Protein 7QH5 (pdb70)

Foldseek 3Di:
DAQCPVVPDPCLCVVVVLQLLQQLVLLCLLQLASVVSNVLSVVLSVVCNVPVVVDNGDPDDNLVSNLSSLVSSVVCCVPVVVVQADCCLLLANLNHDWAFLVSQQSNPCVGQWLLRQPSSQSSQLSNARSLLSQLQCCVVPVPDDLVSSCVSSVHDSVVSVVSNVVSVVSRVVSDDDDDPVNRGQSAADPLQVVLLVLCQVCQQVVPLVSVLVQADQQEKEHANNVSDIQTGSVSVSVVCNLCRDDPSHFAGKGWDWTDTSRFTWIFMWGAGPPGQWTFTAWIWTFDDDPSHTRYTYIYGPVPDPDDDGTDGD/DDALVLVVDDPCLCVVCVLQLLQLLVVLCLLQQASVVSVVLSVVLSVVCSVVVVPCPQDPHDNVVSNLSSLVSSVVCCVPVVVVQADCLLLLANLNHDWAFLVSCVSNDVQFLLSQPSSSSSLLSNARSLLSLLQCCCVPVVDDLVVSCVSSVHDSVVSVVSNVVSVVSCPPSPDDDDDCNRVFSADDPLQVVLLVLCQVCQQVLPLVSVLVQADQQAKEHANSVSDIQGGSVSVSVVCNLCSDDPSHFAGKGWDWTITSNFTWIWMWGAGPPGQWTFTAWIWTFDHDPNHTRYTYIYGVVVDPDDDGIGGD

Sequence (625 aa):
AETIRTGGEEVFAALAERYRHELRVHLYRMLGSFTDAEDLVQETLLKAWRRRETFEGRAGFRAWLYRIATNTALDFLGGPARNREVASALAEVSWLQPYPDRLLDLAAPAAIARETVELAFLAVIQHLPPRQRAVLILRDIAGWSAQETADALDMTVASVKSALQRARTTLRGRLPERRSEWGAATEPSAAERSSLLRRYMAASRDADLSALALLLREDARQAMPPHRLVFDGRDAILDLWRPVLEGDTAWGEWRSVPYAVNRQPAAVSYVRRAGETLFTAVNVDVLTVVDGLIAEITTFDPGLLPGIAPTLAESAETIRTGGEEVFAALAERYRRHELRVHLYRMLGSFTDAEDLVQETLLKAWRRRETFEGRAGFRAWLYRIATNTALDFLGGPARNREVASALAEVSWLQPYPDRLLDLAAAIARETVELAFLAVIQHLPPRQRAVLILRDIAGWSAQETADALDMTVASVKSALQRARTTLRGRLPERRSEWGAATEPSAAERSLLRRYMAASRDADLSALALLLREDARQAMPPHRLVFDGRDAILDLWRPVLEGDTAWGEWRSVPYAVNRQPAAVSYVRRAGETLFTAVNVDVLTVVDGLIAEITTFDPGLLPGIAPTLAE

Organism: Streptomyces tsukubensis (strain DSM 42081 / NBRC 108919 / NRRL 18488 / 9993) (NCBI:txid1114943)

InterPro domains:
  IPR000838 RNA polymerase sigma factor 70, ECF, conserved site [PS01063] (75-106)
  IPR007627 RNA polymerase sigma-70 region 2 [PF04542] (53-115)
  IPR013249 RNA polymerase sigma factor 70, region 4 type 2 [PF08281] (176-227)
  IPR013324 RNA polymerase sigma factor, region 3/4-like [SSF88659] (172-231)
  IPR013325 RNA polymerase sigma factor, region 2 [SSF88946] (41-129)
  IPR014284 RNA polymerase sigma-70-like domain [TIGR02937] (50-230)
  IPR014305 RNA polymerase sigma-G type, actinobacteria [TIGR02960] (49-361)
  IPR032710 NTF2-like domain superfamily [SSF54427] (245-355)
  IPR036388 Winged helix-like DNA-binding domain superfamily [G3DSA:1.10.10.10] (160-234)
  IPR037401 SnoaL-like domain [PF12680] (252-352)
  IPR039425 RNA polymerase sigma-70-like [PTHR43133] (42-235)

Nearest PDB structures (foldseek):
  7qh5-assembly1_A  TM=1.003E+00  e=3.053E-53  Streptomyces tsukubensis NRRL18488
  7qh5-assembly2_B  TM=9.940E-01  e=1.254E-48  Streptomyces tsukubensis NRRL18488
  4k1v-assembly1_A-2  TM=7.112E-01  e=7.880E-04  Pseudomonas putida
  3mso-assembly1_B  TM=7.093E-01  e=8.702E-04  Pseudomonas aeruginosa
  3lza-assembly2_C  TM=7.475E-01  e=7.000E-03  Shewanella denitrificans OS217

Secondary structure (DSSP, 8-state):
--SHHHHS-STTHHHHTTTHHHHHHHHHHHHS-HHHHHHHHHHHHHHHHHS-TT--SSS-HHHHHHHHHHHHHHHHHHTTTTT------GGG-TT----BHHHHGGG---PPPGGGT-HHHHHHHTTS-HHHHHHHHHHHTS---HHHHHHHTT--HHHHHHHHHHHHHHHBTTBPPPPHHHHH-SS--HHHHHHHHHHHHHHHTT-HHHHHHHEEEEEEEEEGGGTEEEESHHHHHHHHHHHHSGGG--EEEEEEE--BTTB-EEEEEEEETT-SSEEEEEEEEEEEETTEEEEEEEE-STTSSS--SEE--/---STTTT-SS-HHHHHHHHHHHHHHHHHHHHS-HHHHHHHHHHHHHHHHHTGGG---SS-HHHHHHHHHHHHHHHHHHTTTTT-----HHHH-TT----BHHHHGGG----GGGT-HHHHHHHTTS-HHHHHHHHHHHTS---HHHHHHHHT--HHHHHHHHHHHHHHHHHHBPP--HHHHH-SS--HHHHHHHHHHHHHHHTT-HHHHHHHEEEEEEEEEGGGTEEEESHHHHHHHHHHHHSSTT---EEEEEE--BTTB-EEEEEEE-TT-SSEEEEEEEEEEEETTEEEEEEEE-GGGSSS--SEE--

Radius of gyration: 28.48 Å; Cα contacts (8 Å, |Δi|>4): 1087; chains: 2; bounding box: 76×67×78 Å

Solvent-accessible surface area: 28279 Å² total; per-residue (Å²): 71,147,103,115,10,64,69,33,101,136,73,4,64,65,28,0,85,162,16,52,26,17,0,18,2,2,0,0,21,0,2,0,3,18,59,26,0,50,91,12,0,80,76,0,28,94,36,0,106,169,111,18,156,85,26,139,40,204,58,27,7,115,16,16,0,18,68,7,0,0,52,4,0,21,95,40,6,44,24,111,3,168,121,54,81,14,131,68,13,10,8,70,0,46,44,2,21,7,0,15,10,162,27,0,81,105,2,44,118,130,52,12,18,4,100,27,0,4,1,11,16,0,0,10,0,0,29,2,55,31,107,26,0,0,0,4,0,0,65,66,46,38,63,28,49,18,104,70,0,4,83,6,1,136,42,87,58,70,46,0,127,42,5,9,102,119,0,76,81,38,27,150,85,144,30,73,173,52,106,85,128,22,2,55,21,42,68,5,50,28,18,10,94,14,0,9,119,42,4,23,28,2,9,108,48,42,32,18,56,11,0,25,53,8,2,83,134,86,0,73,4,2,24,0,35,95,143,90,70,49,104,16,76,106,31,0,18,86,58,28,92,64,28,17,77,63,160,90,36,99,34,84,16,69,29,62,83,41,29,0,0,2,2,2,0,2,4,8,6,1,46,101,108,88,83,114,78,0,60,22,28,47,0,5,1,0,5,7,23,61,7,47,0,9,13,0,2,6,1,45,10,70,111,21,58,80,25,60,95,60,40,65,144,50,16,110,95,101,4,77,67,20,121,146,81,9,64,66,53,0,84,165,19,60,34,36,0,19,1,4,0,0,20,0,1,0,2,17,63,22,0,46,84,9,0,107,83,0,32,87,56,0,61,140,123,56,136,51,15,149,24,91,26,10,2,60,6,8,0,17,53,21,0,0,55,3,0,16,99,36,7,50,16,111,2,167,117,52,82,13,133,67,20,8,8,78,0,41,44,1,24,5,0,23,11,171,29,0,79,98,8,83,100,17,18,3,83,12,0,5,0,16,17,0,0,2,0,0,40,4,65,24,96,20,0,0,0,5,1,0,13,42,20,16,0,12,6,14,102,19,0,2,89,5,0,123,44,85,44,72,48,0,122,46,4,7,123,125,0,89,74,31,24,155,81,149,30,77,182,54,143,74,89,34,10,32,9,60,102,11,44,66,73,12,105,33,0,8,135,109,8,26,37,0,9,141,96,49,55,12,74,36,0,20,138,13,1,87,124,82,0,76,3,5,24,0,38,100,136,91,67,44,105,15,75,108,29,0,21,88,55,27,100,64,25,11,76,65,158,92,44,92,38,94,13,41,30,61,79,45,37,0,0,2,3,1,0,2,4,11,5,0,43,102,105,90,75,117,73,0,61,22,28,47,0,4,0,1,4,11,46,148,41,69,0,7,25,1,2,5,1,43,11,71,119,25,66,79,31,62,99,55,46,69,149

Structure (mmCIF, N/CA/C/O backbone):
data_7QH5
#
_entry.id   7QH5
#
_cell.length_a   92.639
_cell.length_b   151.836
_cell.length_c   128.180
_cell.angle_alpha   90.000
_cell.angle_beta   90.000
_cell.angle_gamma   90.000
#
_symmetry.space_group_name_H-M   'C 2 2 21'
#
loop_
_entity.id
_entity.type
_entity.pdbx_description
1 polymer 'RNA polymerase sigma factor'
2 non-polymer GLYCEROL
3 water water
#
loop_
_atom_site.group_PDB
_atom_site.id
_atom_site.type_symbol
_atom_site.label_atom_id
_atom_site.label_alt_id
_atom_site.label_comp_id
_atom_site.label_asym_id
_atom_site.label_entity_id
_atom_site.label_seq_id
_atom_site.pdbx_PDB_ins_code
_atom_site.Cartn_x
_atom_site.Cartn_y
_atom_site.Cartn_z
_atom_site.occupancy
_atom_site.B_iso_or_equiv
_atom_site.auth_seq_id
_atom_site.auth_comp_id
_atom_site.auth_asym_id
_atom_site.auth_atom_id
_atom_site.pdbx_PDB_model_num
ATOM 1 N N . ALA A 1 39 ? 38.086 23.063 -14.075 1.00 86.33 39 ALA A N 1
ATOM 2 C CA . ALA A 1 39 ? 39.041 23.015 -15.177 1.00 85.07 39 ALA A CA 1
ATOM 3 C C . ALA A 1 39 ? 39.362 24.408 -15.700 1.00 89.03 39 ALA A C 1
ATOM 4 O O . ALA A 1 39 ? 38.463 25.215 -15.933 0.00 88.57 39 ALA A O 1
ATOM 6 N N . GLU A 1 40 ? 40.651 24.683 -15.899 1.00 92.03 40 GLU A N 1
ATOM 7 C CA . GLU A 1 40 ? 41.108 25.999 -16.329 0.00 92.30 40 GLU A CA 1
ATOM 8 C C . GLU A 1 40 ? 41.614 26.023 -17.764 1.00 91.27 40 GLU A C 1
ATOM 9 O O . GLU A 1 40 ? 41.201 26.880 -18.546 1.00 92.59 40 GLU A O 1
ATOM 15 N N . THR A 1 41 ? 42.507 25.111 -18.141 1.00 92.07 41 THR A N 1
ATOM 16 C CA . THR A 1 41 ? 42.979 25.064 -19.521 1.00 92.15 41 THR A CA 1
ATOM 17 C C . THR A 1 41 ? 43.060 23.653 -20.078 1.00 91.79 41 THR A C 1
ATOM 18 O O . THR A 1 41 ? 43.485 23.487 -21.226 1.00 87.71 41 THR A O 1
ATOM 22 N N . ILE A 1 42 ? 42.657 22.641 -19.310 1.00 94.00 42 ILE A N 1
ATOM 23 C CA . ILE A 1 42 ? 42.722 21.241 -19.721 1.00 91.88 42 ILE A CA 1
ATOM 24 C C . ILE A 1 42 ? 41.843 21.046 -20.955 1.00 95.89 42 ILE A C 1
ATOM 25 O O . ILE A 1 42 ? 41.984 20.065 -21.693 1.00 99.89 42 ILE A O 1
ATOM 30 N N . ARG A 1 43 ? 40.986 22.030 -21.235 1.00 94.91 43 ARG A N 1
ATOM 31 C CA . ARG A 1 43 ? 39.933 21.831 -22.225 1.00 94.76 43 ARG A CA 1
ATOM 32 C C . ARG A 1 43 ? 40.450 21.814 -23.660 1.00 96.30 43 ARG A C 1
ATOM 33 O O . ARG A 1 43 ? 39.860 21.142 -24.508 1.00 100.32 43 ARG A O 1
ATOM 41 N N . THR A 1 44 ? 41.534 22.514 -23.975 1.00 96.43 44 THR A N 1
ATOM 42 C CA . THR A 1 44 ? 41.998 22.353 -25.350 1.00 96.78 44 THR A CA 1
ATOM 43 C C . THR A 1 44 ? 43.057 21.263 -25.476 0.00 100.88 44 THR A C 1
ATOM 44 O O . THR A 1 44 ? 43.087 20.546 -26.483 0.00 102.74 44 THR A O 1
ATOM 48 N N . GLY A 1 45 ? 43.918 21.116 -24.465 0.00 100.80 45 GLY A N 1
ATOM 49 C CA . GLY A 1 45 ? 44.895 20.038 -24.487 0.00 102.41 45 GLY A CA 1
ATOM 50 C C . GLY A 1 45 ? 44.253 18.678 -24.283 0.00 103.66 45 GLY A C 1
ATOM 51 O O . GLY A 1 45 ? 44.441 17.761 -25.089 0.00 105.42 45 GLY A O 1
ATOM 52 N N . GLY A 1 46 ? 43.505 18.524 -23.191 0.00 102.55 46 GLY A N 1
ATOM 53 C CA . GLY A 1 46 ? 42.643 17.361 -23.039 0.00 103.67 46 GLY A CA 1
ATOM 54 C C . GLY A 1 46 ? 41.321 17.607 -23.747 0.00 102.99 46 GLY A C 1
ATOM 55 O O . GLY A 1 46 ? 40.810 18.724 -23.787 0.00 100.88 46 GLY A O 1
ATOM 56 N N . GLU A 1 47 ? 40.771 16.547 -24.336 1.00 102.43 47 GLU A N 1
ATOM 57 C CA . GLU A 1 47 ? 39.681 16.775 -25.275 1.00 103.87 47 GLU A CA 1
ATOM 58 C C . GLU A 1 47 ? 38.424 15.952 -25.005 1.00 101.13 47 GLU A C 1
ATOM 59 O O . GLU A 1 47 ? 37.355 16.533 -24.788 1.00 100.81 47 GLU A O 1
ATOM 65 N N . GLU A 1 48 ? 38.504 14.618 -25.018 1.00 101.03 48 GLU A N 1
ATOM 66 C CA . GLU A 1 48 ? 37.265 13.844 -24.911 1.00 100.00 48 GLU A CA 1
ATOM 67 C C . GLU A 1 48 ? 36.607 14.010 -23.544 1.00 98.91 48 GLU A C 1
ATOM 68 O O . GLU A 1 48 ? 35.387 13.845 -23.425 1.00 96.09 48 GLU A O 1
ATOM 74 N N . VAL A 1 49 ? 37.373 14.364 -22.511 0.00 99.08 49 VAL A N 1
ATOM 75 C CA . VAL A 1 49 ? 36.744 14.863 -21.292 0.00 96.10 49 VAL A CA 1
ATOM 76 C C . VAL A 1 49 ? 36.366 16.314 -21.557 0.00 91.78 49 VAL A C 1
ATOM 77 O O . VAL A 1 49 ? 37.038 17.248 -21.107 0.00 92.50 49 VAL A O 1
ATOM 81 N N . PHE A 1 50 ? 35.315 16.497 -22.351 1.00 86.66 50 PHE A N 1
ATOM 82 C CA . PHE A 1 50 ? 34.681 17.789 -22.558 1.00 84.31 50 PHE A CA 1
ATOM 83 C C . PHE A 1 50 ? 33.194 17.569 -22.353 1.00 82.00 50 PHE A C 1
ATOM 84 O O . PHE A 1 50 ? 32.594 18.137 -21.436 1.00 77.88 50 PHE A O 1
ATOM 92 N N . ALA A 1 51 ? 32.600 16.714 -23.191 1.00 82.03 51 ALA A N 1
ATOM 93 C CA . ALA A 1 51 ? 31.215 16.319 -22.988 0.00 78.35 51 ALA A CA 1
ATOM 94 C C . ALA A 1 51 ? 31.010 15.698 -21.615 1.00 74.48 51 ALA A C 1
ATOM 95 O O . ALA A 1 51 ? 29.885 15.692 -21.107 1.00 74.16 51 ALA A O 1
ATOM 97 N N . ALA A 1 52 ? 32.074 15.179 -21.004 1.00 74.77 52 ALA A N 1
ATOM 98 C CA . ALA A 1 52 ? 31.990 14.772 -19.608 1.00 73.91 52 ALA A CA 1
ATOM 99 C C . ALA A 1 52 ? 31.917 15.990 -18.691 1.00 72.05 52 ALA A C 1
ATOM 100 O O . ALA A 1 52 ? 31.106 16.032 -17.759 1.00 69.11 52 ALA A O 1
ATOM 102 N N . LEU A 1 53 ? 32.747 17.001 -18.956 1.00 76.04 53 LEU A N 1
ATOM 103 C CA . LEU A 1 53 ? 32.704 18.240 -18.184 1.00 70.58 53 LEU A CA 1
ATOM 104 C C . LEU A 1 53 ? 31.448 19.050 -18.490 1.00 69.39 53 LEU A C 1
ATOM 105 O O . LEU A 1 53 ? 30.869 19.668 -17.588 1.00 59.65 53 LEU A O 1
ATOM 110 N N . ALA A 1 54 ? 31.027 19.078 -19.763 1.00 69.86 54 ALA A N 1
ATOM 111 C CA . ALA A 1 54 ? 29.812 19.786 -20.157 1.00 63.57 54 ALA A CA 1
ATOM 112 C C . ALA A 1 54 ? 28.547 19.080 -19.688 1.00 60.90 54 ALA A C 1
ATOM 113 O O . ALA A 1 54 ? 27.498 19.723 -19.577 1.00 59.66 54 ALA A O 1
ATOM 115 N N . GLU A 1 55 ? 28.621 17.780 -19.414 1.00 63.20 55 GLU A N 1
ATOM 116 C CA . GLU A 1 55 ? 27.492 17.077 -18.819 1.00 61.64 55 GLU A CA 1
ATOM 117 C C . GLU A 1 55 ? 27.113 17.666 -17.463 1.00 62.84 55 GLU A C 1
ATOM 118 O O . GLU A 1 55 ? 25.954 17.562 -17.041 1.00 60.39 55 GLU A O 1
ATOM 124 N N . ARG A 1 56 ? 28.068 18.282 -16.760 1.00 59.86 56 ARG A N 1
ATOM 125 C CA . ARG A 1 56 ? 27.747 18.833 -15.449 1.00 57.55 56 ARG A CA 1
ATOM 126 C C . ARG A 1 56 ? 26.745 19.976 -15.570 1.00 57.70 56 ARG A C 1
ATOM 127 O O . ARG A 1 56 ? 25.844 20.108 -14.737 1.00 56.80 56 ARG A O 1
ATOM 135 N N . TYR A 1 57 ? 26.850 20.779 -16.625 1.00 53.34 57 TYR A N 1
ATOM 136 C CA . TYR A 1 57 ? 26.031 21.974 -16.765 1.00 53.75 57 TYR A CA 1
ATOM 137 C C . TYR A 1 57 ? 24.854 21.792 -17.712 1.00 46.16 57 TYR A C 1
ATOM 138 O O . TYR A 1 57 ? 24.044 22.715 -17.854 1.00 40.12 57 TYR A O 1
ATOM 147 N N . ARG A 1 58 ? 24.724 20.615 -18.328 1.00 46.99 58 ARG A N 1
ATOM 148 C CA . ARG A 1 58 ? 23.695 20.383 -19.333 1.00 43.47 58 ARG A CA 1
ATOM 149 C C . ARG A 1 58 ? 22.305 20.747 -18.816 1.00 37.75 58 ARG A C 1
ATOM 150 O O . ARG A 1 58 ? 21.546 21.458 -19.482 1.00 34.19 58 ARG A O 1
ATOM 158 N N . HIS A 1 59 ? 21.967 20.300 -17.607 1.00 40.49 59 HIS A N 1
ATOM 159 C CA . HIS A 1 59 ? 20.603 20.475 -17.117 1.00 38.05 59 HIS A CA 1
ATOM 160 C C . HIS A 1 59 ? 20.287 21.935 -16.789 1.00 39.04 59 HIS A C 1
ATOM 161 O O . HIS A 1 59 ? 19.198 22.417 -17.127 1.00 35.07 59 HIS A O 1
ATOM 168 N N . GLU A 1 60 ? 21.207 22.658 -16.124 1.00 42.79 60 GLU A N 1
ATOM 169 C CA . GLU A 1 60 ? 20.990 24.092 -15.921 1.00 39.52 60 GLU A CA 1
ATOM 170 C C . GLU A 1 60 ? 20.853 24.813 -17.254 1.00 38.65 60 GLU A C 1
ATOM 171 O O . GLU A 1 60 ? 20.021 25.716 -17.404 1.00 35.27 60 GLU A O 1
ATOM 177 N N . LEU A 1 61 ? 21.717 24.481 -18.206 1.00 35.44 61 LEU A N 1
ATOM 178 C CA . LEU A 1 61 ? 21.657 25.144 -19.503 1.00 37.06 61 LEU A CA 1
ATOM 179 C C . LEU A 1 61 ? 20.295 24.952 -20.151 1.00 34.83 61 LEU A C 1
ATOM 180 O O . LEU A 1 61 ? 19.735 25.894 -20.724 1.00 35.59 61 LEU A O 1
ATOM 185 N N . ARG A 1 62 ? 19.722 23.751 -20.033 1.00 36.66 62 ARG A N 1
ATOM 186 C CA . ARG A 1 62 ? 18.430 23.498 -20.671 1.00 39.33 62 ARG A CA 1
ATOM 187 C C . ARG A 1 62 ? 17.324 24.336 -20.040 1.00 34.03 62 ARG A C 1
ATOM 188 O O . ARG A 1 62 ? 16.470 24.880 -20.753 1.00 30.70 62 ARG A O 1
ATOM 196 N N . VAL A 1 63 ? 17.321 24.450 -18.706 1.00 29.22 63 VAL A N 1
ATOM 197 C CA . VAL A 1 63 ? 16.313 25.272 -18.041 1.00 30.29 63 VAL A CA 1
ATOM 198 C C . VAL A 1 63 ? 16.480 26.733 -18.433 1.00 27.78 63 VAL A C 1
ATOM 199 O O . VAL A 1 63 ? 15.496 27.449 -18.661 1.00 26.41 63 VAL A O 1
ATOM 203 N N . HIS A 1 64 ? 17.723 27.201 -18.503 1.00 27.43 64 HIS A N 1
ATOM 204 C CA . HIS A 1 64 ? 17.981 28.553 -18.977 1.00 30.62 64 HIS A CA 1
ATOM 205 C C . HIS A 1 64 ? 17.408 28.752 -20.375 1.00 33.67 64 HIS A C 1
ATOM 206 O O . HIS A 1 64 ? 16.712 29.743 -20.648 1.00 32.12 64 HIS A O 1
ATOM 213 N N . LEU A 1 65 ? 17.694 27.814 -21.281 1.00 32.95 65 LEU A N 1
ATOM 214 C CA . LEU A 1 65 ? 17.164 27.937 -22.637 1.00 30.37 65 LEU A CA 1
ATOM 215 C C . LEU A 1 65 ? 15.645 27.898 -22.626 1.00 30.75 65 LEU A C 1
ATOM 216 O O . LEU A 1 65 ? 15.003 28.590 -23.422 1.00 31.99 65 LEU A O 1
ATOM 221 N N . TYR A 1 66 ? 15.057 27.145 -21.684 1.00 31.25 66 TYR A N 1
ATOM 222 C CA . TYR A 1 66 ? 13.607 26.989 -21.637 1.00 29.46 66 TYR A CA 1
ATOM 223 C C . TYR A 1 66 ? 12.924 28.260 -21.154 1.00 30.75 66 TYR A C 1
ATOM 224 O O . TYR A 1 66 ? 11.818 28.586 -21.609 1.00 30.98 66 TYR A O 1
ATOM 233 N N . ARG A 1 67 ? 13.567 29.002 -20.248 1.00 32.21 67 ARG A N 1
ATOM 234 C CA . ARG A 1 67 ? 13.044 30.315 -19.872 1.00 32.94 67 ARG A CA 1
ATOM 235 C C . ARG A 1 67 ? 12.988 31.242 -21.088 1.00 28.55 67 ARG A C 1
ATOM 236 O O . ARG A 1 67 ? 11.983 31.933 -21.315 1.00 26.72 67 ARG A O 1
ATOM 244 N N . MET A 1 68 ? 14.057 31.250 -21.892 1.00 28.19 68 MET A N 1
ATOM 245 C CA . MET A 1 68 ? 14.083 32.083 -23.106 1.00 35.09 68 MET A CA 1
ATOM 246 C C . MET A 1 68 ? 13.043 31.639 -24.122 1.00 32.47 68 MET A C 1
ATOM 247 O O . MET A 1 68 ? 12.481 32.475 -24.846 1.00 34.44 68 MET A O 1
ATOM 252 N N . LEU A 1 69 ? 12.792 30.332 -24.214 1.00 29.93 69 LEU A N 1
ATOM 253 C CA . LEU A 1 69 ? 12.036 29.788 -25.339 1.00 27.67 69 LEU A CA 1
ATOM 254 C C . LEU A 1 69 ? 10.605 29.429 -24.993 1.00 30.52 69 LEU A C 1
ATOM 255 O O . LEU A 1 69 ? 9.735 29.527 -25.862 1.00 32.68 69 LEU A O 1
ATOM 260 N N . GLY A 1 70 ? 10.334 29.028 -23.753 1.00 30.14 70 GLY A N 1
ATOM 261 C CA . GLY A 1 70 ? 9.018 28.559 -23.388 1.00 31.49 70 GLY A CA 1
ATOM 262 C C . GLY A 1 70 ? 8.712 27.140 -23.810 1.00 28.73 70 GLY A C 1
ATOM 263 O O . GLY A 1 70 ? 7.609 26.643 -23.529 1.00 27.21 70 GLY A O 1
ATOM 264 N N . SER A 1 71 ? 9.647 26.468 -24.471 1.00 30.96 71 SER A N 1
ATOM 265 C CA . SER A 1 71 ? 9.405 25.143 -25.026 1.00 25.90 71 SER A CA 1
ATOM 266 C C . SER A 1 71 ? 10.500 24.211 -24.547 1.00 24.67 71 SER A C 1
ATOM 267 O O . SER A 1 71 ? 11.687 24.498 -24.723 1.00 29.01 71 SER A O 1
ATOM 270 N N . PHE A 1 72 ? 10.099 23.086 -23.967 1.00 28.48 72 PHE A N 1
ATOM 271 C CA . PHE A 1 72 ? 11.068 22.075 -23.559 1.00 29.75 72 PHE A CA 1
ATOM 272 C C . PHE A 1 72 ? 11.781 21.458 -24.764 1.00 26.21 72 PHE A C 1
ATOM 273 O O . PHE A 1 72 ? 13.011 21.311 -24.768 1.00 25.50 72 PHE A O 1
ATOM 281 N N . THR A 1 73 ? 11.037 21.087 -25.804 1.00 31.88 73 THR A N 1
ATOM 282 C CA . THR A 1 73 ? 11.709 20.440 -26.938 1.00 32.55 73 THR A CA 1
ATOM 283 C C . THR A 1 73 ? 12.653 21.404 -27.652 1.00 28.92 73 THR A C 1
ATOM 284 O O . THR A 1 73 ? 13.773 21.026 -28.017 1.00 30.69 73 THR A O 1
ATOM 288 N N . ASP A 1 74 ? 12.252 22.662 -27.817 1.00 30.35 74 ASP A N 1
ATOM 289 C CA . ASP A 1 74 ? 13.169 23.634 -28.419 1.00 32.74 74 ASP A CA 1
ATOM 290 C C . ASP A 1 74 ? 14.397 23.850 -27.532 1.00 33.88 74 ASP A C 1
ATOM 291 O O . ASP A 1 74 ? 15.521 23.971 -28.030 1.00 35.35 74 ASP A O 1
ATOM 296 N N . ALA A 1 75 ? 14.208 23.878 -26.207 1.00 30.02 75 ALA A N 1
ATOM 297 C CA . ALA A 1 75 ? 15.359 23.999 -25.318 1.00 32.83 75 ALA A CA 1
ATOM 298 C C . ALA A 1 75 ? 16.282 22.786 -25.419 1.00 30.44 75 ALA A C 1
ATOM 299 O O . ALA A 1 75 ? 17.506 22.943 -25.466 1.00 33.66 75 ALA A O 1
ATOM 301 N N . GLU A 1 76 ? 15.729 21.571 -25.435 1.00 25.92 76 GLU A N 1
ATOM 302 C CA . GLU A 1 76 ? 16.571 20.390 -25.629 1.00 31.22 76 GLU A CA 1
ATOM 303 C C . GLU A 1 76 ? 17.332 20.447 -26.959 1.00 35.36 76 GLU A C 1
ATOM 304 O O . GLU A 1 76 ? 18.529 20.134 -27.017 1.00 32.86 76 GLU A O 1
ATOM 310 N N . ASP A 1 77 ? 16.639 20.805 -28.052 1.00 34.68 77 ASP A N 1
ATOM 311 C CA . ASP A 1 77 ? 17.330 20.988 -29.330 1.00 31.97 77 ASP A CA 1
ATOM 312 C C . ASP A 1 77 ? 18.461 22.000 -29.191 1.00 34.89 77 ASP A C 1
ATOM 313 O O . ASP A 1 77 ? 19.562 21.798 -29.710 1.00 36.13 77 ASP A O 1
ATOM 318 N N . LEU A 1 78 ? 18.236 23.069 -28.433 1.00 36.60 78 LEU A N 1
ATOM 319 C CA . LEU A 1 78 ? 19.248 24.115 -28.408 1.00 35.56 78 LEU A CA 1
ATOM 320 C C . LEU A 1 78 ? 20.378 23.850 -27.416 1.00 35.34 78 LEU A C 1
ATOM 321 O O . LEU A 1 78 ? 21.452 24.431 -27.589 1.00 34.88 78 LEU A O 1
ATOM 326 N N . VAL A 1 79 ? 20.202 22.970 -26.415 1.00 35.29 79 VAL A N 1
ATOM 327 C CA . VAL A 1 79 ? 21.356 22.602 -25.585 1.00 37.08 79 VAL A CA 1
ATOM 328 C C . VAL A 1 79 ? 22.295 21.695 -26.363 1.00 39.67 79 VAL A C 1
ATOM 329 O O . VAL A 1 79 ? 23.521 21.829 -26.263 1.00 40.49 79 VAL A O 1
ATOM 333 N N . GLN A 1 80 ? 21.742 20.746 -27.134 1.00 39.75 80 GLN A N 1
ATOM 334 C CA . GLN A 1 80 ? 22.591 19.874 -27.937 1.00 39.68 80 GLN A CA 1
ATOM 335 C C . GLN A 1 80 ? 23.400 20.693 -28.918 1.00 37.47 80 GLN A C 1
ATOM 336 O O . GLN A 1 80 ? 24.596 20.443 -29.109 1.00 40.63 80 GLN A O 1
ATOM 342 N N . GLU A 1 81 ? 22.774 21.713 -29.508 1.00 36.94 81 GLU A N 1
ATOM 343 C CA . GLU A 1 81 ? 23.492 22.601 -30.416 1.00 40.82 81 GLU A CA 1
ATOM 344 C C . GLU A 1 81 ? 24.555 23.396 -29.669 1.00 46.87 81 GLU A C 1
ATOM 345 O O . GLU A 1 81 ? 25.686 23.536 -30.152 1.00 44.53 81 GLU A O 1
ATOM 351 N N . THR A 1 82 ? 24.211 23.896 -28.474 1.00 45.53 82 THR A N 1
ATOM 352 C CA . THR A 1 82 ? 25.176 24.607 -27.639 1.00 40.25 82 THR A CA 1
ATOM 353 C C . THR A 1 82 ? 26.396 23.739 -27.352 1.00 42.48 82 THR A C 1
ATOM 354 O O . THR A 1 82 ? 27.539 24.185 -27.498 1.00 45.54 82 THR A O 1
ATOM 358 N N . LEU A 1 83 ? 26.171 22.488 -26.950 1.00 43.35 83 LEU A N 1
ATOM 359 C CA . LEU A 1 83 ? 27.289 21.612 -26.609 1.00 50.63 83 LEU A CA 1
ATOM 360 C C . LEU A 1 83 ? 28.115 21.273 -27.837 1.00 49.37 83 LEU A C 1
ATOM 361 O O . LEU A 1 83 ? 29.343 21.158 -27.750 1.00 53.48 83 LEU A O 1
ATOM 366 N N . LEU A 1 84 ? 27.454 21.087 -28.982 1.00 48.63 84 LEU A N 1
ATOM 367 C CA . LEU A 1 84 ? 28.176 20.891 -30.235 1.00 54.17 84 LEU A CA 1
ATOM 368 C C . LEU A 1 84 ? 29.046 22.098 -30.549 1.00 58.27 84 LEU A C 1
ATOM 369 O O . LEU A 1 84 ? 30.247 21.959 -30.805 1.00 63.28 84 LEU A O 1
ATOM 374 N N . LYS A 1 85 ? 28.452 23.297 -30.534 1.00 50.51 85 LYS A N 1
ATOM 375 C CA . LYS A 1 85 ? 29.226 24.515 -30.755 1.00 54.07 85 LYS A CA 1
ATOM 376 C C . LYS A 1 85 ? 30.399 24.608 -29.791 1.00 60.77 85 LYS A C 1
ATOM 377 O O . LYS A 1 85 ? 31.525 24.913 -30.203 1.00 60.36 85 LYS A O 1
ATOM 383 N N . ALA A 1 86 ? 30.156 24.325 -28.504 1.00 58.87 86 ALA A N 1
ATOM 384 C CA . ALA A 1 86 ? 31.203 24.458 -27.495 1.00 61.90 86 ALA A CA 1
ATOM 385 C C . ALA A 1 86 ? 32.357 23.499 -27.761 1.00 66.15 86 ALA A C 1
ATOM 386 O O . ALA A 1 86 ? 33.520 23.836 -27.513 1.00 68.90 86 ALA A O 1
ATOM 388 N N . TRP A 1 87 ? 32.059 22.299 -28.266 1.00 67.21 87 TRP A N 1
ATOM 389 C CA . TRP A 1 87 ? 33.128 21.399 -28.691 1.00 70.91 87 TRP A CA 1
ATOM 390 C C . TRP A 1 87 ? 33.886 21.980 -29.878 1.00 71.12 87 TRP A C 1
ATOM 391 O O . TRP A 1 87 ? 35.121 22.015 -29.879 1.00 74.58 87 TRP A O 1
ATOM 402 N N . ARG A 1 88 ? 33.162 22.447 -30.895 1.00 71.32 88 ARG A N 1
ATOM 403 C CA . ARG A 1 88 ? 33.793 23.030 -32.075 1.00 73.20 88 ARG A CA 1
ATOM 404 C C . ARG A 1 88 ? 34.578 24.270 -31.677 1.00 77.08 88 ARG A C 1
ATOM 405 O O . ARG A 1 88 ? 35.813 24.259 -31.702 1.00 81.49 88 ARG A O 1
ATOM 413 N N . ARG A 1 89 ? 33.876 25.339 -31.294 1.00 73.73 89 ARG A N 1
ATOM 414 C CA . ARG A 1 89 ? 34.540 26.548 -30.817 1.00 72.82 89 ARG A CA 1
ATOM 415 C C . ARG A 1 89 ? 35.263 26.289 -29.504 1.00 76.00 89 ARG A C 1
ATOM 416 O O . ARG A 1 89 ? 34.922 26.900 -28.494 1.00 77.22 89 ARG A O 1
ATOM 424 N N . ARG A 1 90 ? 36.255 25.401 -29.495 1.00 78.34 90 ARG A N 1
ATOM 425 C CA . ARG A 1 90 ? 36.924 25.049 -28.250 1.00 77.43 90 ARG A CA 1
ATOM 426 C C . ARG A 1 90 ? 38.083 25.979 -27.912 1.00 86.90 90 ARG A C 1
ATOM 427 O O . ARG A 1 90 ? 38.436 26.097 -26.734 1.00 87.00 90 ARG A O 1
ATOM 435 N N . GLU A 1 91 ? 38.664 26.655 -28.906 1.00 89.17 91 GLU A N 1
ATOM 436 C CA . GLU A 1 91 ? 39.745 27.598 -28.662 1.00 86.24 91 GLU A CA 1
ATOM 437 C C . GLU A 1 91 ? 39.249 28.975 -28.243 1.00 88.24 91 GLU A C 1
ATOM 438 O O . GLU A 1 91 ? 40.069 29.830 -27.894 1.00 92.94 91 GLU A O 1
ATOM 444 N N . THR A 1 92 ? 37.938 29.215 -28.271 0.00 87.18 92 THR A N 1
ATOM 445 C CA . THR A 1 92 ? 37.431 30.509 -27.833 0.00 87.08 92 THR A CA 1
ATOM 446 C C . THR A 1 92 ? 37.533 30.667 -26.321 0.00 87.95 92 THR A C 1
ATOM 447 O O . THR A 1 92 ? 37.625 31.798 -25.826 0.00 90.34 92 THR A O 1
ATOM 451 N N . PHE A 1 93 ? 37.531 29.567 -25.569 1.00 87.61 93 PHE A N 1
ATOM 452 C CA . PHE A 1 93 ? 37.556 29.693 -24.116 1.00 88.27 93 PHE A CA 1
ATOM 453 C C . PHE A 1 93 ? 38.934 30.154 -23.669 1.00 93.91 93 PHE A C 1
ATOM 454 O O . PHE A 1 93 ? 39.911 29.402 -23.749 1.00 93.26 93 PHE A O 1
ATOM 462 N N . GLU A 1 94 ? 39.003 31.386 -23.172 1.00 95.13 94 GLU A N 1
ATOM 463 C CA . GLU A 1 94 ? 40.242 31.944 -22.655 1.00 96.32 94 GLU A CA 1
ATOM 464 C C . GLU A 1 94 ? 40.364 31.829 -21.143 1.00 96.24 94 GLU A C 1
ATOM 465 O O . GLU A 1 94 ? 41.486 31.775 -20.629 1.00 97.17 94 GLU A O 1
ATOM 471 N N . GLY A 1 95 ? 39.255 31.786 -20.419 1.00 94.47 95 GLY A N 1
ATOM 472 C CA . GLY A 1 95 ? 39.282 31.601 -18.988 1.00 92.33 95 GLY A CA 1
ATOM 473 C C . GLY A 1 95 ? 38.776 32.748 -18.144 1.00 92.83 95 GLY A C 1
ATOM 474 O O . GLY A 1 95 ? 39.128 32.817 -16.960 1.00 92.60 95 GLY A O 1
ATOM 475 N N . ARG A 1 96 ? 37.963 33.640 -18.699 0.00 94.65 96 ARG A N 1
ATOM 476 C CA . ARG A 1 96 ? 37.542 34.818 -17.957 0.00 95.37 96 ARG A CA 1
ATOM 477 C C . ARG A 1 96 ? 36.608 34.447 -16.814 0.00 91.16 96 ARG A C 1
ATOM 478 O O . ARG A 1 96 ? 36.967 34.588 -15.641 0.00 91.83 96 ARG A O 1
ATOM 486 N N . ALA A 1 97 ? 35.416 33.955 -17.141 1.00 86.34 97 ALA A N 1
ATOM 487 C CA . ALA A 1 97 ? 34.395 33.691 -16.140 1.00 79.60 97 ALA A CA 1
ATOM 488 C C . ALA A 1 97 ? 34.099 32.210 -15.946 1.00 78.32 97 ALA A C 1
ATOM 489 O O . ALA A 1 97 ? 33.176 31.877 -15.196 1.00 77.87 97 ALA A O 1
ATOM 491 N N . GLY A 1 98 ? 34.839 31.319 -16.590 1.00 81.72 98 GLY A N 1
ATOM 492 C CA . GLY A 1 98 ? 34.697 29.893 -16.369 1.00 74.42 98 GLY A CA 1
ATOM 493 C C . GLY A 1 98 ? 33.950 29.204 -17.501 1.00 70.56 98 GLY A C 1
ATOM 494 O O . GLY A 1 98 ? 33.421 29.830 -18.421 1.00 69.35 98 GLY A O 1
ATOM 495 N N . PHE A 1 99 ? 33.922 27.869 -17.407 1.00 70.34 99 PHE A N 1
ATOM 496 C CA . PHE A 1 99 ? 33.240 27.050 -18.408 1.00 68.41 99 PHE A CA 1
ATOM 497 C C . PHE A 1 99 ? 31.751 27.351 -18.444 1.00 62.30 99 PHE A C 1
ATOM 498 O O . PHE A 1 99 ? 31.165 27.521 -19.518 1.00 58.62 99 PHE A O 1
ATOM 506 N N . ARG A 1 100 ? 31.117 27.394 -17.273 1.00 62.46 100 ARG A N 1
ATOM 507 C CA . ARG A 1 100 ? 29.668 27.523 -17.236 1.00 60.05 100 ARG A CA 1
ATOM 508 C C . ARG A 1 100 ? 29.211 28.859 -17.809 1.00 53.31 100 ARG A C 1
ATOM 509 O O . ARG A 1 100 ? 28.191 28.920 -18.500 1.00 54.82 100 ARG A O 1
ATOM 517 N N . ALA A 1 101 ? 29.944 29.940 -17.537 1.00 57.29 101 ALA A N 1
ATOM 518 C CA . ALA A 1 101 ? 29.566 31.230 -18.110 1.00 52.25 101 ALA A CA 1
ATOM 519 C C . ALA A 1 101 ? 29.770 31.231 -19.615 1.00 55.14 101 ALA A C 1
ATOM 520 O O . ALA A 1 101 ? 28.986 31.829 -20.364 1.00 52.13 101 ALA A O 1
ATOM 522 N N . TRP A 1 102 ? 30.832 30.572 -20.068 1.00 55.92 102 TRP A N 1
ATOM 523 C CA . TRP A 1 102 ? 31.078 30.437 -21.492 1.00 55.47 102 TRP A CA 1
ATOM 524 C C . TRP A 1 102 ? 29.963 29.649 -22.168 1.00 55.01 102 TRP A C 1
ATOM 525 O O . TRP A 1 102 ? 29.472 30.046 -23.236 1.00 46.95 102 TRP A O 1
ATOM 536 N N . LEU A 1 103 ? 29.549 28.528 -21.552 1.00 50.45 103 LEU A N 1
ATOM 537 C CA . LEU A 1 103 ? 28.438 27.737 -22.078 1.00 50.60 103 LEU A CA 1
ATOM 538 C C . LEU A 1 103 ? 27.136 28.525 -22.033 1.00 50.18 103 LEU A C 1
ATOM 539 O O . LEU A 1 103 ? 26.316 28.441 -22.958 1.00 45.24 103 LEU A O 1
ATOM 544 N N . TYR A 1 104 ? 26.928 29.289 -20.954 1.00 42.91 104 TYR A N 1
ATOM 545 C CA . TYR A 1 104 ? 25.757 30.152 -20.857 1.00 39.96 104 TYR A CA 1
ATOM 546 C C . TYR A 1 104 ? 25.769 31.220 -21.935 1.00 42.81 104 TYR A C 1
ATOM 547 O O . TYR A 1 104 ? 24.713 31.594 -22.458 1.00 44.57 104 TYR A O 1
ATOM 556 N N . ARG A 1 105 ? 26.945 31.772 -22.240 1.00 43.69 105 ARG A N 1
ATOM 557 C CA . ARG A 1 105 ? 27.026 32.747 -23.321 1.00 43.02 105 ARG A CA 1
ATOM 558 C C . ARG A 1 105 ? 26.650 32.101 -24.653 1.00 41.32 105 ARG A C 1
ATOM 559 O O . ARG A 1 105 ? 25.799 32.618 -25.387 1.00 38.70 105 ARG A O 1
ATOM 567 N N . ILE A 1 106 ? 27.257 30.948 -24.964 1.00 44.50 106 ILE A N 1
ATOM 568 C CA . ILE A 1 106 ? 26.948 30.244 -26.213 1.00 44.97 106 ILE A C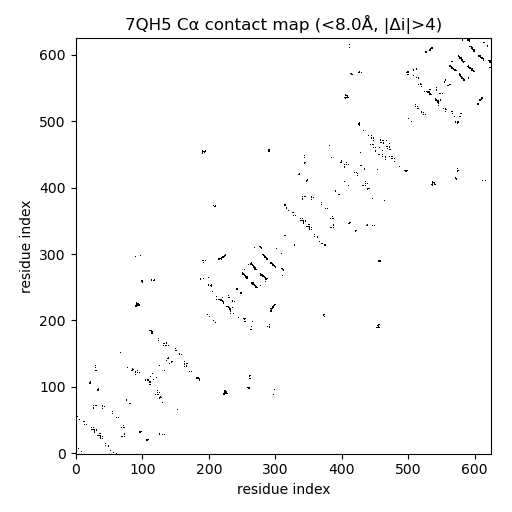A 1
ATOM 569 C C . ILE A 1 106 ? 25.460 29.933 -26.299 1.00 44.40 106 ILE A C 1
ATOM 570 O O . ILE A 1 106 ? 24.806 30.207 -27.315 1.00 39.24 106 ILE A O 1
ATOM 575 N N . ALA A 1 107 ? 24.905 29.358 -25.227 1.00 42.45 107 ALA A N 1
ATOM 576 C CA . ALA A 1 107 ? 23.494 28.986 -25.225 1.00 40.87 107 ALA A CA 1
ATOM 577 C C . ALA A 1 107 ? 22.601 30.191 -25.487 1.00 39.97 107 ALA A C 1
ATOM 578 O O . ALA A 1 107 ? 21.670 30.126 -26.300 1.00 34.72 107 ALA A O 1
ATOM 580 N N . THR A 1 108 ? 22.863 31.302 -24.791 1.00 39.37 108 THR A N 1
ATOM 581 C CA . THR A 1 108 ? 21.999 32.467 -24.917 1.00 37.96 108 THR A CA 1
ATOM 582 C C . THR A 1 108 ? 22.014 33.022 -26.331 1.00 35.77 108 THR A C 1
ATOM 583 O O . THR A 1 108 ? 20.964 33.373 -26.877 1.00 35.39 108 THR A O 1
ATOM 587 N N . ASN A 1 109 ? 23.199 33.140 -26.927 1.00 36.84 109 ASN A N 1
ATOM 588 C CA . ASN A 1 109 ? 23.286 33.655 -28.290 1.00 38.68 109 ASN A CA 1
ATOM 589 C C . ASN A 1 109 ? 22.692 32.674 -29.294 1.00 39.40 109 ASN A C 1
ATOM 590 O O . ASN A 1 109 ? 22.143 33.093 -30.316 1.00 40.02 109 ASN A O 1
ATOM 595 N N . THR A 1 110 ? 22.790 31.374 -29.021 1.00 36.13 110 THR A N 1
ATOM 596 C CA . THR A 1 110 ? 22.118 30.398 -29.868 1.00 39.31 110 THR A CA 1
ATOM 597 C C . THR A 1 110 ? 20.609 30.563 -29.781 1.00 39.91 110 THR A C 1
ATOM 598 O O . THR A 1 110 ? 19.901 30.427 -30.786 1.00 36.59 110 THR A O 1
ATOM 602 N N . ALA A 1 111 ? 20.096 30.845 -28.581 1.00 38.09 111 ALA A N 1
ATOM 603 C CA . ALA A 1 111 ? 18.671 31.123 -28.447 1.00 35.22 111 ALA A CA 1
ATOM 604 C C . ALA A 1 111 ? 18.290 32.356 -29.248 1.00 34.39 111 ALA A C 1
ATOM 605 O O . ALA A 1 111 ? 17.263 32.359 -29.937 1.00 39.81 111 ALA A O 1
ATOM 607 N N . LEU A 1 112 ? 19.115 33.412 -29.184 1.00 31.64 112 LEU A N 1
ATOM 608 C CA . LEU A 1 112 ? 18.788 34.647 -29.897 1.00 37.64 112 LEU A CA 1
ATOM 609 C C . LEU A 1 112 ? 18.855 34.463 -31.408 1.00 35.62 112 LEU A C 1
ATOM 610 O O . LEU A 1 112 ? 18.092 35.104 -32.138 1.00 33.71 112 LEU A O 1
ATOM 615 N N . ASP A 1 113 ? 19.769 33.616 -31.886 1.00 30.21 113 ASP A N 1
ATOM 616 C CA . ASP A 1 113 ? 19.832 33.296 -33.310 1.00 39.32 113 ASP A CA 1
ATOM 617 C C . ASP A 1 113 ? 18.542 32.639 -33.764 1.00 36.48 113 ASP A C 1
ATOM 618 O O . ASP A 1 113 ? 17.880 33.118 -34.690 1.00 38.79 113 ASP A O 1
ATOM 623 N N . PHE A 1 114 ? 18.148 31.562 -33.078 1.00 37.52 114 PHE A N 1
ATOM 624 C CA . PHE A 1 114 ? 16.866 30.911 -33.321 1.00 35.81 114 PHE A CA 1
ATOM 625 C C . PHE A 1 114 ? 15.726 31.915 -33.329 1.00 34.71 114 PHE A C 1
ATOM 626 O O . PHE A 1 114 ? 14.911 31.944 -34.259 1.00 35.31 114 PHE A O 1
ATOM 634 N N . LEU A 1 115 ? 15.687 32.782 -32.310 1.00 35.02 115 LEU A N 1
ATOM 635 C CA . LEU A 1 115 ? 14.588 33.723 -32.121 1.00 33.80 115 LEU A CA 1
ATOM 636 C C . LEU A 1 115 ? 14.614 34.882 -33.112 1.00 34.04 115 LEU A C 1
ATOM 637 O O . LEU A 1 115 ? 13.577 35.509 -33.333 1.00 32.22 115 LEU A O 1
ATOM 642 N N . GLY A 1 116 ? 15.763 35.187 -33.703 1.00 34.44 116 GLY A N 1
ATOM 643 C CA . GLY A 1 116 ? 15.819 36.145 -34.794 1.00 38.58 116 GLY A CA 1
ATOM 644 C C . GLY A 1 116 ? 15.558 35.543 -36.170 1.00 39.75 116 GLY A C 1
ATOM 645 O O . GLY A 1 116 ? 15.233 36.269 -37.110 1.00 42.42 116 GLY A O 1
ATOM 646 N N . GLY A 1 117 ? 15.667 34.224 -36.301 1.00 41.65 117 GLY A N 1
ATOM 647 C CA . GLY A 1 117 ? 15.457 33.566 -37.571 1.00 38.50 117 GLY A CA 1
ATOM 648 C C . GLY A 1 117 ? 14.125 32.845 -37.673 1.00 35.06 117 GLY A C 1
ATOM 649 O O . GLY A 1 117 ? 13.064 33.458 -37.832 1.00 39.56 117 GLY A O 1
ATOM 650 N N . PRO A 1 118 ? 14.167 31.516 -37.583 1.00 33.89 118 PRO A N 1
ATOM 651 C CA . PRO A 1 118 ? 12.923 30.720 -37.616 1.00 34.34 118 PRO A CA 1
ATOM 652 C C . PRO A 1 118 ? 11.835 31.197 -36.666 1.00 39.82 118 PRO A C 1
ATOM 653 O O . PRO A 1 118 ? 10.654 31.241 -37.039 1.00 36.04 118 PRO A O 1
ATOM 657 N N . ALA A 1 119 ? 12.199 31.556 -35.435 1.00 38.77 119 ALA A N 1
ATOM 658 C CA . ALA A 1 119 ? 11.223 31.848 -34.396 1.00 37.97 119 ALA A CA 1
ATOM 659 C C . ALA A 1 119 ? 10.918 33.340 -34.278 1.00 36.56 119 ALA A C 1
ATOM 660 O O . ALA A 1 119 ? 10.273 33.760 -33.309 1.00 32.77 119 ALA A O 1
ATOM 662 N N . ARG A 1 120 ? 11.338 34.136 -35.269 1.00 35.73 120 ARG A N 1
ATOM 663 C CA . ARG A 1 120 ? 11.196 35.592 -35.232 1.00 37.58 120 ARG A CA 1
ATOM 664 C C . ARG A 1 120 ? 9.779 36.043 -34.922 1.00 39.35 120 ARG A C 1
ATOM 665 O O . ARG A 1 120 ? 9.587 37.069 -34.258 1.00 38.16 120 ARG A O 1
ATOM 673 N N . ASN A 1 121 ? 8.781 35.300 -35.387 1.00 36.05 121 ASN A N 1
ATOM 674 C CA . ASN A 1 121 ? 7.384 35.645 -35.155 1.00 34.28 121 ASN A CA 1
ATOM 675 C C . ASN A 1 121 ? 6.897 35.307 -33.744 1.00 39.98 121 ASN A C 1
ATOM 676 O O . ASN A 1 121 ? 5.746 35.615 -33.415 1.00 40.62 121 ASN A O 1
ATOM 681 N N . ARG A 1 122 ? 7.720 34.675 -32.905 1.00 37.15 122 ARG A N 1
ATOM 682 C CA . ARG A 1 122 ? 7.263 34.221 -31.587 1.00 40.66 122 ARG A CA 1
ATOM 683 C C . ARG A 1 122 ? 7.428 35.320 -30.534 1.00 43.94 122 ARG A C 1
ATOM 684 O O . ARG A 1 122 ? 8.147 35.181 -29.536 1.00 43.97 122 ARG A O 1
ATOM 692 N N . GLU A 1 123 ? 6.737 36.430 -30.764 1.00 44.57 123 GLU A N 1
ATOM 693 C CA . GLU A 1 123 ? 6.707 37.532 -29.810 1.00 49.46 123 GLU A CA 1
ATOM 694 C C . GLU A 1 123 ? 5.254 37.933 -29.612 1.00 51.83 123 GLU A C 1
ATOM 695 O O . GLU A 1 123 ? 4.604 38.393 -30.555 1.00 49.60 123 GLU A O 1
ATOM 701 N N . VAL A 1 124 ? 4.741 37.748 -28.393 1.00 50.40 124 VAL A N 1
ATOM 702 C CA . VAL A 1 124 ? 3.361 38.111 -28.093 1.00 51.94 124 VAL A CA 1
ATOM 703 C C . VAL A 1 124 ? 3.286 39.599 -27.779 1.00 54.51 124 VAL A C 1
ATOM 704 O O . VAL A 1 124 ? 4.120 40.140 -27.042 1.00 51.40 124 VAL A O 1
ATOM 708 N N . ALA A 1 125 ? 2.265 40.259 -28.320 1.00 58.45 125 ALA A N 1
ATOM 709 C CA . ALA A 1 125 ? 2.160 41.717 -28.277 1.00 60.04 125 ALA A CA 1
ATOM 710 C C . ALA A 1 125 ? 1.533 42.235 -26.980 1.00 58.26 125 ALA A C 1
ATOM 711 O O . ALA A 1 125 ? 0.996 41.467 -26.180 1.00 61.14 125 ALA A O 1
ATOM 713 N N . SER A 1 137 ? -4.639 37.292 -22.011 1.00 62.34 137 SER A N 1
ATOM 714 C CA . SER A 1 137 ? -3.800 36.213 -21.505 1.00 53.77 137 SER A CA 1
ATOM 715 C C . SER A 1 137 ? -2.632 35.932 -22.441 1.00 53.31 137 SER A C 1
ATOM 716 O O . SER A 1 137 ? -2.823 35.508 -23.583 1.00 52.27 137 SER A O 1
ATOM 719 N N . ALA A 1 138 ? -1.415 36.180 -21.950 1.00 55.37 138 ALA A N 1
ATOM 720 C CA . ALA A 1 138 ? -0.231 35.689 -22.648 1.00 47.41 138 ALA A CA 1
ATOM 721 C C . ALA A 1 138 ? -0.200 34.166 -22.668 1.00 46.59 138 ALA A C 1
ATOM 722 O O . ALA A 1 138 ? 0.270 33.566 -23.639 1.00 43.84 138 ALA A O 1
ATOM 724 N N . LEU A 1 139 ? -0.666 33.521 -21.589 1.00 44.92 139 LEU A N 1
ATOM 725 C CA . LEU A 1 139 ? -0.686 32.062 -21.561 1.00 44.23 139 LEU A CA 1
ATOM 726 C C . LEU A 1 139 ? -1.456 31.524 -22.759 1.00 43.11 139 LEU A C 1
ATOM 727 O O . LEU A 1 139 ? -0.982 30.639 -23.477 1.00 42.77 139 LEU A O 1
ATOM 732 N N . ALA A 1 140 ? -2.639 32.078 -23.009 1.00 44.35 140 ALA A N 1
ATOM 733 C CA . ALA A 1 140 ? -3.483 31.552 -24.067 1.00 42.30 140 ALA A CA 1
ATOM 734 C C . ALA A 1 140 ? -2.906 31.786 -25.459 1.00 43.97 140 ALA A C 1
ATOM 735 O O . ALA A 1 140 ? -3.419 31.208 -26.423 1.00 44.37 140 ALA A O 1
ATOM 737 N N . GLU A 1 141 ? -1.841 32.580 -25.588 1.00 41.07 141 GLU A N 1
ATOM 738 C CA . GLU A 1 141 ? -1.269 32.887 -26.888 1.00 39.85 141 GLU A CA 1
ATOM 739 C C . GLU A 1 141 ? 0.110 32.283 -27.122 1.00 36.80 141 GLU A C 1
ATOM 740 O O . GLU A 1 141 ? 0.602 32.346 -28.253 1.00 37.55 141 GLU A O 1
ATOM 746 N N . VAL A 1 142 ? 0.732 31.674 -26.118 1.00 37.44 142 VAL A N 1
ATOM 747 C CA . VAL A 1 142 ? 2.069 31.056 -26.294 1.00 34.96 142 VAL A CA 1
ATOM 748 C C . VAL A 1 142 ? 1.824 29.594 -26.652 1.00 32.18 142 VAL A C 1
ATOM 749 O O . VAL A 1 142 ? 1.947 28.679 -25.831 1.00 36.43 142 VAL A O 1
ATOM 753 N N . SER A 1 143 ? 1.501 29.363 -27.936 1.00 31.56 143 SER A N 1
ATOM 754 C CA . SER A 1 143 ? 1.144 28.038 -28.438 1.00 30.31 143 SER A CA 1
ATOM 755 C C . SER A 1 143 ? 2.312 27.056 -28.446 1.00 28.94 143 SER A C 1
ATOM 756 O O . SER A 1 143 ? 2.079 25.848 -28.507 1.00 34.61 143 SER A O 1
ATOM 759 N N . TRP A 1 144 ? 3.553 27.528 -28.400 1.00 27.86 144 TRP A N 1
ATOM 760 C CA . TRP A 1 144 ? 4.716 26.654 -28.276 1.00 28.40 144 TRP A CA 1
ATOM 761 C C . TRP A 1 144 ? 5.108 26.393 -26.800 1.00 31.59 144 TRP A C 1
ATOM 762 O O . TRP A 1 144 ? 6.160 25.796 -26.535 1.00 29.92 144 TRP A O 1
ATOM 773 N N . LEU A 1 145 ? 4.299 26.845 -25.846 1.00 27.77 145 LEU A N 1
ATOM 774 C CA . LEU A 1 145 ? 4.602 26.627 -24.432 1.00 31.12 145 LEU A CA 1
ATOM 775 C C . LEU A 1 145 ? 4.456 25.154 -24.070 1.00 29.59 145 LEU A C 1
ATOM 776 O O . LEU A 1 145 ? 3.449 24.518 -24.402 1.00 33.30 145 LEU A O 1
ATOM 781 N N . GLN A 1 146 ? 5.447 24.615 -23.378 1.00 27.92 146 GLN A N 1
ATOM 782 C CA . GLN A 1 146 ? 5.364 23.288 -22.789 1.00 31.44 146 GLN A CA 1
ATOM 783 C C . GLN A 1 146 ? 5.757 23.386 -21.326 1.00 28.19 146 GLN A C 1
ATOM 784 O O . GLN A 1 146 ? 6.506 24.292 -20.944 1.00 26.90 146 GLN A O 1
ATOM 790 N N . PRO A 1 147 ? 5.265 22.478 -20.480 1.00 26.02 147 PRO A N 1
ATOM 791 C CA . PRO A 1 147 ? 5.719 22.430 -19.085 1.00 29.50 147 PRO A CA 1
ATOM 792 C C . PRO A 1 147 ? 7.063 21.727 -18.972 1.00 29.47 147 PRO A C 1
ATOM 793 O O . PRO A 1 147 ? 7.571 21.124 -19.917 1.00 29.50 147 PRO A O 1
ATOM 797 N N . TYR A 1 148 ? 7.640 21.842 -17.785 1.00 25.61 148 TYR A N 1
ATOM 798 C CA . TYR A 1 148 ? 8.936 21.248 -17.459 1.00 31.68 148 TYR A CA 1
ATOM 799 C C . TYR A 1 148 ? 8.789 20.411 -16.186 1.00 32.82 148 TYR A C 1
ATOM 800 O O . TYR A 1 148 ? 8.545 20.981 -15.101 1.00 32.03 148 TYR A O 1
ATOM 809 N N . PRO A 1 149 ? 8.937 19.090 -16.269 1.00 29.24 149 PRO A N 1
ATOM 810 C CA . PRO A 1 149 ? 8.651 18.218 -15.112 1.00 35.51 149 PRO A CA 1
ATOM 811 C C . PRO A 1 149 ? 9.529 18.525 -13.908 1.00 31.14 149 PRO A C 1
ATOM 812 O O . PRO A 1 149 ? 10.738 18.727 -14.033 1.00 32.16 149 PRO A O 1
ATOM 816 N N . ASP A 1 150 ? 8.905 18.531 -12.726 1.00 32.51 150 ASP A N 1
ATOM 817 C CA . ASP A 1 150 ? 9.654 18.771 -11.487 1.00 34.56 150 ASP A CA 1
ATOM 818 C C . ASP A 1 150 ? 10.831 17.808 -11.345 1.00 31.16 150 ASP A C 1
ATOM 819 O O . ASP A 1 150 ? 11.941 18.220 -10.989 1.00 32.49 150 ASP A O 1
ATOM 824 N N . ARG A 1 151 ? 10.611 16.531 -11.655 1.00 33.29 151 ARG A N 1
ATOM 825 C CA . ARG A 1 151 ? 11.683 15.536 -11.639 1.00 34.79 151 ARG A CA 1
ATOM 826 C C . ARG A 1 151 ? 12.894 15.998 -12.443 1.00 36.96 151 ARG A C 1
ATOM 827 O O . ARG A 1 151 ? 14.040 15.760 -12.047 1.00 38.36 151 ARG A O 1
ATOM 835 N N . LEU A 1 152 ? 12.670 16.660 -13.578 1.00 34.56 152 LEU A N 1
ATOM 836 C CA . LEU A 1 152 ? 13.804 17.109 -14.376 1.00 31.85 152 LEU A CA 1
ATOM 837 C C . LEU A 1 152 ? 14.338 18.457 -13.892 1.00 32.22 152 LEU A C 1
ATOM 838 O O . LEU A 1 152 ? 15.551 18.695 -13.961 1.00 31.14 152 LEU A O 1
ATOM 843 N N . LEU A 1 153 ? 13.462 19.341 -13.393 1.00 28.97 153 LEU A N 1
ATOM 844 C CA . LEU A 1 153 ? 13.928 20.557 -12.723 1.00 34.90 153 LEU A CA 1
ATOM 845 C C . LEU A 1 153 ? 14.906 20.229 -11.593 1.00 35.57 153 LEU A C 1
ATOM 846 O O . LEU A 1 153 ? 15.893 20.948 -11.379 1.00 33.82 153 LEU A O 1
ATOM 851 N N . ASP A 1 154 ? 14.647 19.143 -10.860 1.00 34.72 154 ASP A N 1
ATOM 852 C CA . ASP A 1 154 ? 15.488 18.803 -9.716 1.00 36.42 154 ASP A CA 1
ATOM 853 C C . ASP A 1 154 ? 16.908 18.449 -10.129 1.00 38.38 154 ASP A C 1
ATOM 854 O O . ASP A 1 154 ? 17.831 18.631 -9.331 1.00 35.56 154 ASP A O 1
ATOM 859 N N . LEU A 1 155 ? 17.112 18.003 -11.374 1.00 35.83 155 LEU A N 1
ATOM 860 C CA . LEU A 1 155 ? 18.451 17.718 -11.874 1.00 34.68 155 LEU A CA 1
ATOM 861 C C . LEU A 1 155 ? 19.216 18.968 -12.279 1.00 33.41 155 LEU A C 1
ATOM 862 O O . LEU A 1 155 ? 20.406 18.868 -12.600 1.00 33.81 155 LEU A O 1
ATOM 867 N N . ALA A 1 156 ? 18.575 20.137 -12.251 1.00 34.07 156 ALA A N 1
ATOM 868 C CA . ALA A 1 156 ? 19.088 21.318 -12.930 1.00 37.87 156 ALA A CA 1
ATOM 869 C C . ALA A 1 156 ? 19.428 22.456 -11.980 1.00 43.87 156 ALA A C 1
ATOM 870 O O . ALA A 1 156 ? 19.574 23.597 -12.438 1.00 44.33 156 ALA A O 1
ATOM 872 N N . ALA A 1 157 ? 19.544 22.187 -10.679 1.00 41.32 157 ALA A N 1
ATOM 873 C CA . ALA A 1 157 ? 19.840 23.258 -9.738 1.00 43.92 157 ALA A CA 1
ATOM 874 C C . ALA A 1 157 ? 21.206 23.857 -10.058 1.00 49.86 157 ALA A C 1
ATOM 875 O O . ALA A 1 157 ? 22.167 23.115 -10.296 1.00 53.76 157 ALA A O 1
ATOM 877 N N . PRO A 1 158 ? 21.327 25.196 -10.081 1.00 52.63 158 PRO A N 1
ATOM 878 C CA . PRO A 1 158 ? 22.534 25.955 -10.434 1.00 52.41 158 PRO A CA 1
ATOM 879 C C . PRO A 1 158 ? 23.573 26.037 -9.310 1.00 61.68 158 PRO A C 1
ATOM 880 O O . PRO A 1 158 ? 23.818 25.062 -8.600 1.00 63.06 158 PRO A O 1
ATOM 884 N N . ALA A 1 166 ? 20.128 24.335 -3.110 1.00 49.06 166 ALA A N 1
ATOM 885 C CA . ALA A 1 166 ? 19.443 25.470 -3.734 1.00 46.78 166 ALA A CA 1
ATOM 886 C C . ALA A 1 166 ? 18.673 25.057 -5.003 1.00 44.72 166 ALA A C 1
ATOM 887 O O . ALA A 1 166 ? 19.159 25.226 -6.118 1.00 52.02 166 ALA A O 1
ATOM 889 N N . ALA A 1 167 ? 17.464 24.531 -4.818 1.00 43.28 167 ALA A N 1
ATOM 890 C CA . ALA A 1 167 ? 16.656 24.016 -5.911 1.00 39.36 167 ALA A CA 1
ATOM 891 C C . ALA A 1 167 ? 15.963 25.154 -6.653 1.00 42.40 167 ALA A C 1
ATOM 892 O O . ALA A 1 167 ? 15.791 26.260 -6.131 1.00 40.77 167 ALA A O 1
ATOM 894 N N . ILE A 1 168 ? 15.561 24.870 -7.894 1.00 36.43 168 ILE A N 1
ATOM 895 C CA . ILE A 1 168 ? 14.852 25.871 -8.678 1.00 34.10 168 ILE A CA 1
ATOM 896 C C . ILE A 1 168 ? 13.489 26.122 -8.048 1.00 33.95 168 ILE A C 1
ATOM 897 O O . ILE A 1 168 ? 12.746 25.181 -7.739 1.00 33.04 168 ILE A O 1
ATOM 902 N N . ALA A 1 169 ? 13.151 27.392 -7.862 1.00 33.19 169 ALA A N 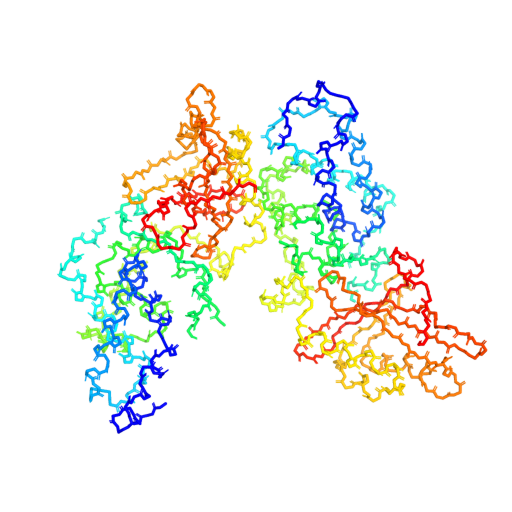1
ATOM 903 C CA . ALA A 1 169 ? 11.924 27.790 -7.198 1.00 32.37 169 ALA A CA 1
ATOM 904 C C . ALA A 1 169 ? 10.840 28.140 -8.208 1.00 33.76 169 ALA A C 1
ATOM 905 O O . ALA A 1 169 ? 11.116 28.536 -9.348 1.00 34.17 169 ALA A O 1
ATOM 907 N N . ARG A 1 170 ? 9.587 27.995 -7.758 1.00 30.92 170 ARG A N 1
ATOM 908 C CA . ARG A 1 170 ? 8.425 28.348 -8.570 1.00 32.37 170 ARG A CA 1
ATOM 909 C C . ARG A 1 170 ? 8.541 29.734 -9.199 1.00 37.65 170 ARG A C 1
ATOM 910 O O . ARG A 1 170 ? 8.037 29.954 -10.307 1.00 35.13 170 ARG A O 1
ATOM 918 N N . GLU A 1 171 ? 9.200 30.672 -8.506 1.00 35.93 171 GLU A N 1
ATOM 919 C CA . GLU A 1 171 ? 9.315 32.053 -8.971 1.00 37.87 171 GLU A CA 1
ATOM 920 C C . GLU A 1 171 ? 9.781 32.133 -10.414 1.00 31.48 171 GLU A C 1
ATOM 921 O O . GLU A 1 171 ? 9.338 33.003 -11.172 1.00 31.76 171 GLU A O 1
ATOM 927 N N . THR A 1 172 ? 10.705 31.254 -10.787 1.00 31.05 172 THR A N 1
ATOM 928 C CA . THR A 1 172 ? 11.500 31.373 -12.000 1.00 33.59 172 THR A CA 1
ATOM 929 C C . THR A 1 172 ? 11.072 30.430 -13.123 1.00 32.12 172 THR A C 1
ATOM 930 O O . THR A 1 172 ? 11.697 30.457 -14.192 1.00 31.80 172 THR A O 1
ATOM 934 N N . VAL A 1 173 ? 10.055 29.582 -12.908 1.00 31.20 173 VAL A N 1
ATOM 935 C CA . VAL A 1 173 ? 9.670 28.560 -13.887 1.00 25.70 173 VAL A CA 1
ATOM 936 C C . VAL A 1 173 ? 8.156 28.450 -14.007 1.00 28.33 173 VAL A C 1
ATOM 937 O O . VAL A 1 173 ? 7.644 27.669 -14.820 1.00 27.48 173 VAL A O 1
ATOM 941 N N . GLU A 1 174 ? 7.437 29.205 -13.182 1.00 30.56 174 GLU A N 1
ATOM 942 C CA . GLU A 1 174 ? 5.980 29.180 -13.194 1.00 30.49 174 GLU A CA 1
ATOM 943 C C . GLU A 1 174 ? 5.443 29.579 -14.573 1.00 32.86 174 GLU A C 1
ATOM 944 O O . GLU A 1 174 ? 5.958 30.498 -15.217 1.00 31.92 174 GLU A O 1
ATOM 950 N N . LEU A 1 175 ? 4.384 28.894 -15.015 1.00 35.01 175 LEU A N 1
ATOM 951 C CA . LEU A 1 175 ? 3.923 29.041 -16.398 1.00 32.45 175 LEU A CA 1
ATOM 952 C C . LEU A 1 175 ? 3.516 30.474 -16.712 1.00 38.17 175 LEU A C 1
ATOM 953 O O . LEU A 1 175 ? 3.837 30.995 -17.793 1.00 35.36 175 LEU A O 1
ATOM 958 N N . ALA A 1 176 ? 2.793 31.127 -15.794 1.00 32.59 176 ALA A N 1
ATOM 959 C CA . ALA A 1 176 ? 2.410 32.505 -16.050 1.00 36.41 176 ALA A CA 1
ATOM 960 C C . ALA A 1 176 ? 3.639 33.385 -16.214 1.00 36.09 176 ALA A C 1
ATOM 961 O O . ALA A 1 176 ? 3.649 34.287 -17.059 1.00 33.93 176 ALA A O 1
ATOM 963 N N . PHE A 1 177 ? 4.696 33.106 -15.452 1.00 33.71 177 PHE A N 1
ATOM 964 C CA . PHE A 1 177 ? 5.916 33.890 -15.583 1.00 36.64 177 PHE A CA 1
ATOM 965 C C . PHE A 1 177 ? 6.556 33.672 -16.945 1.00 36.97 177 PHE A C 1
ATOM 966 O O . PHE A 1 177 ? 6.917 34.634 -17.634 1.00 37.75 177 PHE A O 1
ATOM 974 N N . LEU A 1 178 ? 6.682 32.408 -17.361 1.00 37.01 178 LEU A N 1
ATOM 975 C CA . LEU A 1 178 ? 7.287 32.111 -18.652 1.00 33.57 178 LEU A CA 1
ATOM 976 C C . LEU A 1 178 ? 6.486 32.714 -19.794 1.00 33.83 178 LEU A C 1
ATOM 977 O O . LEU A 1 178 ? 7.058 33.165 -20.792 1.00 33.44 178 LEU A O 1
ATOM 982 N N . ALA A 1 179 ? 5.159 32.690 -19.680 1.00 33.70 179 ALA A N 1
ATOM 983 C CA . ALA A 1 179 ? 4.321 33.232 -20.738 1.00 35.51 179 ALA A CA 1
ATOM 984 C C . ALA A 1 179 ? 4.523 34.733 -20.880 1.00 35.44 179 ALA A C 1
ATOM 985 O O . ALA A 1 179 ? 4.660 35.241 -21.999 1.00 36.28 179 ALA A O 1
ATOM 987 N N . VAL A 1 180 ? 4.567 35.454 -19.757 1.00 33.39 180 VAL A N 1
ATOM 988 C CA . VAL A 1 180 ? 4.680 36.900 -19.827 1.00 35.45 180 VAL A CA 1
ATOM 989 C C . VAL A 1 180 ? 6.035 37.311 -20.386 1.00 35.20 180 VAL A C 1
ATOM 990 O O . VAL A 1 180 ? 6.133 38.307 -21.109 1.00 35.04 180 VAL A O 1
ATOM 994 N N . ILE A 1 181 ? 7.102 36.568 -20.089 1.00 28.98 181 ILE A N 1
ATOM 995 C CA . ILE A 1 181 ? 8.379 36.978 -20.661 1.00 30.46 181 ILE A CA 1
ATOM 996 C C . ILE A 1 181 ? 8.479 36.631 -22.139 1.00 36.71 181 ILE A C 1
ATOM 997 O O . ILE A 1 181 ? 9.388 37.120 -22.818 1.00 34.25 181 ILE A O 1
ATOM 1002 N N . GLN A 1 182 ? 7.560 35.819 -22.667 1.00 31.02 182 GLN A N 1
ATOM 1003 C CA . GLN A 1 182 ? 7.414 35.756 -24.114 1.00 39.56 182 GLN A CA 1
ATOM 1004 C C . GLN A 1 182 ? 6.825 37.043 -24.681 1.00 39.68 182 GLN A C 1
ATOM 1005 O O . GLN A 1 182 ? 6.784 37.184 -25.902 1.00 37.37 182 GLN A O 1
ATOM 1011 N N . HIS A 1 183 ? 6.384 37.986 -23.827 1.00 42.09 183 HIS A N 1
ATOM 1012 C CA . HIS A 1 183 ? 6.039 39.327 -24.301 1.00 43.80 183 HIS A CA 1
ATOM 1013 C C . HIS A 1 183 ? 7.272 40.155 -24.620 1.00 42.00 183 HIS A C 1
ATOM 1014 O O . HIS A 1 183 ? 7.202 41.048 -25.466 1.00 36.79 183 HIS A O 1
ATOM 1021 N N . LEU A 1 184 ? 8.388 39.893 -23.945 1.00 38.44 184 LEU A N 1
ATOM 1022 C CA . LEU A 1 184 ? 9.573 40.716 -24.132 1.00 39.45 184 LEU A CA 1
ATOM 1023 C C . LEU A 1 184 ? 10.267 40.361 -25.445 1.00 41.19 184 LEU A C 1
ATOM 1024 O O . LEU A 1 184 ? 10.300 39.190 -25.830 1.00 40.66 184 LEU A O 1
ATOM 1029 N N . PRO A 1 185 ? 10.824 41.346 -26.149 1.00 44.82 185 PRO A N 1
ATOM 1030 C CA . PRO A 1 185 ? 11.672 41.028 -27.293 1.00 41.09 185 PRO A CA 1
ATOM 1031 C C . PRO A 1 185 ? 12.829 40.156 -26.851 1.00 40.35 185 PRO A C 1
ATOM 1032 O O . PRO A 1 185 ? 13.274 40.230 -25.693 1.00 36.31 185 PRO A O 1
ATOM 1036 N N . PRO A 1 186 ? 13.364 39.328 -27.747 1.00 38.65 186 PRO A N 1
ATOM 1037 C CA . PRO A 1 186 ? 14.334 38.298 -27.325 1.00 38.95 186 PRO A CA 1
ATOM 1038 C C . PRO A 1 186 ? 15.524 38.806 -26.527 1.00 38.22 186 PRO A C 1
ATOM 1039 O O . PRO A 1 186 ? 15.976 38.122 -25.594 1.00 37.87 186 PRO A O 1
ATOM 1043 N N . ARG A 1 187 ? 16.057 39.974 -26.874 1.00 36.14 187 ARG A N 1
ATOM 1044 C CA . ARG A 1 187 ? 17.240 40.473 -26.181 1.00 39.08 187 ARG A CA 1
ATOM 1045 C C . ARG A 1 187 ? 16.889 40.959 -24.780 1.00 38.60 187 ARG A C 1
ATOM 1046 O O . ARG A 1 187 ? 17.660 40.758 -23.830 1.00 30.56 187 ARG A O 1
ATOM 1054 N N . GLN A 1 188 ? 15.734 41.618 -24.648 1.00 39.66 188 GLN A N 1
ATOM 1055 C CA . GLN A 1 188 ? 15.195 41.969 -23.337 1.00 40.28 188 GLN A CA 1
ATOM 1056 C C . GLN A 1 188 ? 15.011 40.728 -22.474 1.00 41.62 188 GLN A C 1
ATOM 1057 O O . GLN A 1 188 ? 15.238 40.765 -21.253 1.00 37.03 188 GLN A O 1
ATOM 1063 N N . ARG A 1 189 ? 14.585 39.619 -23.095 1.00 34.91 189 ARG A N 1
ATOM 1064 C CA . ARG A 1 189 ? 14.436 38.361 -22.369 1.00 35.19 189 ARG A CA 1
ATOM 1065 C C . ARG A 1 189 ? 15.770 37.891 -21.811 1.00 34.40 189 ARG A C 1
ATOM 1066 O O . ARG A 1 189 ? 15.863 37.486 -20.648 1.00 36.12 189 ARG A O 1
ATOM 1074 N N . ALA A 1 190 ? 16.815 37.919 -22.637 1.00 32.51 190 ALA A N 1
ATOM 1075 C CA . ALA A 1 190 ? 18.123 37.479 -22.177 1.00 34.38 190 ALA A CA 1
ATOM 1076 C C . ALA A 1 190 ? 18.632 38.357 -21.040 1.00 35.93 190 ALA A C 1
ATOM 1077 O O . ALA A 1 190 ? 19.251 37.854 -20.095 1.00 36.99 190 ALA A O 1
ATOM 1079 N N . VAL A 1 191 ? 18.383 39.672 -21.115 1.00 33.94 191 VAL A N 1
ATOM 1080 C CA . VAL A 1 191 ? 18.847 40.582 -20.070 1.00 39.03 191 VAL A CA 1
ATOM 1081 C C . VAL A 1 191 ? 18.127 40.294 -18.759 1.00 34.95 191 VAL A C 1
ATOM 1082 O O . VAL A 1 191 ? 18.754 40.177 -17.703 1.00 37.20 191 VAL A O 1
ATOM 1086 N N . LEU A 1 192 ? 16.796 40.189 -18.810 1.00 36.69 192 LEU A N 1
ATOM 1087 C CA . LEU A 1 192 ? 16.035 39.900 -17.604 1.00 35.81 192 LEU A CA 1
ATOM 1088 C C . LEU A 1 192 ? 16.443 38.564 -17.008 1.00 41.40 192 LEU A C 1
ATOM 1089 O O . LEU A 1 192 ? 16.691 38.461 -15.799 1.00 39.57 192 LEU A O 1
ATOM 1094 N N . ILE A 1 193 ? 16.519 37.522 -17.842 1.00 32.18 193 ILE A N 1
ATOM 1095 C CA . ILE A 1 193 ? 16.839 36.210 -17.305 1.00 36.65 193 ILE A CA 1
ATOM 1096 C C . ILE A 1 193 ? 18.260 36.183 -16.758 1.00 35.60 193 ILE A C 1
ATOM 1097 O O . ILE A 1 193 ? 18.506 35.646 -15.672 1.00 36.17 193 ILE A O 1
ATOM 1102 N N . LEU A 1 194 ? 19.218 36.755 -17.490 1.00 32.73 194 LEU A N 1
ATOM 1103 C CA . LEU A 1 194 ? 20.601 36.657 -17.037 1.00 34.62 194 LEU A CA 1
ATOM 1104 C C . LEU A 1 194 ? 20.829 37.466 -15.760 1.00 36.46 194 LEU A C 1
ATOM 1105 O O . LEU A 1 194 ? 21.591 37.037 -14.888 1.00 34.82 194 LEU A O 1
ATOM 1110 N N . ARG A 1 195 ? 20.170 38.629 -15.628 1.00 36.39 195 ARG A N 1
ATOM 1111 C CA . ARG A 1 195 ? 20.378 39.494 -14.461 1.00 36.76 195 ARG A CA 1
ATOM 1112 C C . ARG A 1 195 ? 19.568 39.027 -13.250 1.00 42.09 195 ARG A C 1
ATOM 1113 O O . ARG A 1 195 ? 20.123 38.832 -12.163 1.00 34.68 195 ARG A O 1
ATOM 1121 N N . ASP A 1 196 ? 18.254 38.860 -13.415 1.00 41.17 196 ASP A N 1
ATOM 1122 C CA . ASP A 1 196 ? 17.355 38.632 -12.289 1.00 41.72 196 ASP A CA 1
ATOM 1123 C C . ASP A 1 196 ? 17.189 37.162 -11.913 1.00 42.75 196 ASP A C 1
ATOM 1124 O O . ASP A 1 196 ? 16.668 36.882 -10.828 1.00 44.96 196 ASP A O 1
ATOM 1129 N N . ILE A 1 197 ? 17.605 36.209 -12.757 1.00 40.31 197 ILE A N 1
ATOM 1130 C CA . ILE A 1 197 ? 17.460 34.788 -12.455 1.00 40.49 197 ILE A CA 1
ATOM 1131 C C . ILE A 1 197 ? 18.814 34.093 -12.324 1.00 40.70 197 ILE A C 1
ATOM 1132 O O . ILE A 1 197 ? 19.056 33.363 -11.356 1.00 40.45 197 ILE A O 1
ATOM 1137 N N . ALA A 1 198 ? 19.713 34.306 -13.289 1.00 40.15 198 ALA A N 1
ATOM 1138 C CA . ALA A 1 198 ? 21.021 33.653 -13.250 1.00 37.40 198 ALA A CA 1
ATOM 1139 C C . ALA A 1 198 ? 22.037 34.403 -12.401 1.00 35.38 198 ALA A C 1
ATOM 1140 O O . ALA A 1 198 ? 23.147 33.896 -12.202 1.00 38.24 198 ALA A O 1
ATOM 1142 N N . GLY A 1 199 ? 21.697 35.601 -11.933 1.00 35.07 199 GLY A N 1
ATOM 1143 C CA . GLY A 1 199 ? 22.565 36.365 -11.053 1.00 36.90 199 GLY A CA 1
ATOM 1144 C C . GLY A 1 199 ? 23.742 37.044 -11.713 1.00 42.53 199 GLY A C 1
ATOM 1145 O O . GLY A 1 199 ? 24.715 37.362 -11.027 1.00 39.97 199 GLY A O 1
ATOM 1146 N N . TRP A 1 200 ? 23.696 37.271 -13.024 1.00 36.58 200 TRP A N 1
ATOM 1147 C CA . TRP A 1 200 ? 24.779 37.965 -13.707 1.00 37.85 200 TRP A CA 1
ATOM 1148 C C . TRP A 1 200 ? 24.737 39.456 -13.406 1.00 35.51 200 TRP A C 1
ATOM 1149 O O . TRP A 1 200 ? 23.666 40.051 -13.246 1.00 36.47 200 TRP A O 1
ATOM 1160 N N . SER A 1 201 ? 25.923 40.054 -13.312 1.00 38.82 201 SER A N 1
ATOM 1161 C CA . SER A 1 201 ? 26.040 41.503 -13.213 1.00 38.08 201 SER A CA 1
ATOM 1162 C C . SER A 1 201 ? 25.697 42.148 -14.555 1.00 37.27 201 SER A C 1
ATOM 1163 O O . SER A 1 201 ? 25.630 41.488 -15.595 1.00 40.70 201 SER A O 1
ATOM 1166 N N . ALA A 1 202 ? 25.484 43.466 -14.528 1.00 42.19 202 ALA A N 1
ATOM 1167 C CA . ALA A 1 202 ? 25.243 44.190 -15.772 1.00 37.02 202 ALA A CA 1
ATOM 1168 C C . ALA A 1 202 ? 26.463 44.134 -16.685 1.00 38.00 202 ALA A C 1
ATOM 1169 O O . ALA A 1 202 ? 26.328 43.990 -17.908 1.00 38.65 202 ALA A O 1
ATOM 1171 N N . GLN A 1 203 ? 27.664 44.220 -16.116 1.00 34.11 203 GLN A N 1
ATOM 1172 C CA . GLN A 1 203 ? 28.862 44.084 -16.935 1.00 35.90 203 GLN A CA 1
ATOM 1173 C C . GLN A 1 203 ? 28.943 42.705 -17.588 1.00 40.58 203 GLN A C 1
ATOM 1174 O O . GLN A 1 203 ? 29.197 42.596 -18.794 1.00 41.13 203 GLN A O 1
ATOM 1180 N N . GLU A 1 204 ? 28.750 41.635 -16.804 1.00 38.15 204 GLU A N 1
ATOM 1181 C CA . GLU A 1 204 ? 28.755 40.284 -17.371 1.00 37.17 204 GLU A CA 1
ATOM 1182 C C . GLU A 1 204 ? 27.703 40.149 -18.466 1.00 36.00 204 GLU A C 1
ATOM 1183 O O . GLU A 1 204 ? 27.958 39.567 -19.521 1.00 38.79 204 GLU A O 1
ATOM 1189 N N . THR A 1 205 ? 26.495 40.647 -18.198 1.00 37.03 205 THR A N 1
ATOM 1190 C CA . THR A 1 205 ? 25.410 40.589 -19.165 1.00 35.44 205 THR A CA 1
ATOM 1191 C C . THR A 1 205 ? 25.776 41.341 -20.434 1.00 41.98 205 THR A C 1
ATOM 1192 O O . THR A 1 205 ? 25.623 40.815 -21.545 1.00 40.62 205 THR A O 1
ATOM 1196 N N . ALA A 1 206 ? 26.297 42.565 -20.284 1.00 36.32 206 ALA A N 1
ATOM 1197 C CA . ALA A 1 206 ? 26.631 43.382 -21.448 1.00 40.97 206 ALA A CA 1
ATOM 1198 C C . ALA A 1 206 ? 27.679 42.709 -22.314 1.00 40.97 206 ALA A C 1
ATOM 1199 O O . ALA A 1 206 ? 27.592 42.750 -23.545 1.00 41.05 206 ALA A O 1
ATOM 1201 N N . ASP A 1 207 ? 28.664 42.067 -21.689 1.00 41.19 207 ASP A N 1
ATOM 1202 C CA . ASP A 1 207 ? 29.702 41.376 -22.446 1.00 40.53 207 ASP A CA 1
ATOM 1203 C C . ASP A 1 207 ? 29.123 40.198 -23.222 1.00 47.04 207 ASP A C 1
ATOM 1204 O O . ASP A 1 207 ? 29.455 39.990 -24.396 1.00 46.29 207 ASP A O 1
ATOM 1209 N N . ALA A 1 208 ? 28.260 39.407 -22.579 1.00 44.22 208 ALA A N 1
ATOM 1210 C CA . ALA A 1 208 ? 27.702 38.245 -23.258 1.00 44.44 208 ALA A CA 1
ATOM 1211 C C . ALA A 1 208 ? 26.876 38.656 -24.468 1.00 39.15 208 ALA A C 1
ATOM 1212 O O . ALA A 1 208 ? 26.877 37.968 -25.491 1.00 42.92 208 ALA A O 1
ATOM 1214 N N . LEU A 1 209 ? 26.166 39.769 -24.368 1.00 35.97 209 LEU A N 1
ATOM 1215 C CA . LEU A 1 209 ? 25.165 40.151 -25.343 1.00 39.22 209 LEU A CA 1
ATOM 1216 C C . LEU A 1 209 ? 25.647 41.234 -26.304 1.00 42.17 209 LEU A C 1
ATOM 1217 O O . LEU A 1 209 ? 24.839 41.752 -27.080 1.00 41.96 209 LEU A O 1
ATOM 1222 N N . ASP A 1 210 ? 26.934 41.583 -26.271 1.00 39.71 210 ASP A N 1
ATOM 1223 C CA . ASP A 1 210 ? 27.500 42.627 -27.128 1.00 48.00 210 ASP A CA 1
ATOM 1224 C C . ASP A 1 210 ? 26.713 43.934 -27.000 1.00 48.40 210 ASP A C 1
ATOM 1225 O O . ASP A 1 210 ? 26.372 44.588 -27.989 1.00 43.72 210 ASP A O 1
ATOM 1230 N N . MET A 1 211 ? 26.411 44.301 -25.757 1.00 42.70 211 MET A N 1
ATOM 1231 C CA . MET A 1 211 ? 25.729 45.544 -25.439 1.00 42.24 211 MET A CA 1
ATOM 1232 C C . MET A 1 211 ? 26.577 46.393 -24.499 1.00 41.35 211 MET A C 1
ATOM 1233 O O . MET A 1 211 ? 27.618 45.963 -23.993 1.00 42.78 211 MET A O 1
ATOM 1238 N N . THR A 1 212 ? 26.129 47.626 -24.290 1.00 39.35 212 THR A N 1
ATOM 1239 C CA . THR A 1 212 ? 26.733 48.482 -23.286 1.00 41.80 212 THR A CA 1
ATOM 1240 C C . THR A 1 212 ? 26.047 48.223 -21.947 1.00 39.95 212 THR A C 1
ATOM 1241 O O . THR A 1 212 ? 24.944 47.672 -21.888 1.00 38.46 212 THR A O 1
ATOM 1245 N N . VAL A 1 213 ? 26.706 48.636 -20.864 1.00 37.85 213 VAL A N 1
ATOM 1246 C CA . VAL A 1 213 ? 26.103 48.444 -19.548 1.00 40.67 213 VAL A CA 1
ATOM 1247 C C . VAL A 1 213 ? 24.821 49.262 -19.441 1.00 41.12 213 VAL A C 1
ATOM 1248 O O . VAL A 1 213 ? 23.810 48.795 -18.902 1.00 42.73 213 VAL A O 1
ATOM 1252 N N . ALA A 1 214 ? 24.827 50.475 -20.000 1.00 40.73 214 ALA A N 1
ATOM 1253 C CA . ALA A 1 214 ? 23.635 51.318 -19.996 1.00 41.68 214 ALA A CA 1
ATOM 1254 C C . ALA A 1 214 ? 22.498 50.669 -20.777 1.00 42.09 214 ALA A C 1
ATOM 1255 O O . ALA A 1 214 ? 21.335 50.716 -20.357 1.00 46.21 214 ALA A O 1
ATOM 1257 N N . SER A 1 215 ? 22.815 50.074 -21.928 1.00 37.95 215 SER A N 1
ATOM 1258 C CA . SER A 1 215 ? 21.816 49.313 -22.677 1.00 47.25 215 SER A CA 1
ATOM 1259 C C . SER A 1 215 ? 21.204 48.228 -21.808 1.00 40.98 215 SER A C 1
ATOM 1260 O O . SER A 1 215 ? 19.978 48.086 -21.733 1.00 41.12 215 SER A O 1
ATOM 1263 N N . VAL A 1 216 ? 22.057 47.460 -21.135 1.00 37.66 216 VAL A N 1
ATOM 1264 C CA . VAL A 1 216 ? 21.587 46.400 -20.251 1.00 39.74 216 VAL A CA 1
ATOM 1265 C C . VAL A 1 216 ? 20.701 46.966 -19.148 1.00 39.29 216 VAL A C 1
ATOM 1266 O O . VAL A 1 216 ? 19.615 46.442 -18.876 1.00 42.39 216 VAL A O 1
ATOM 1270 N N . LYS A 1 217 ? 21.135 48.060 -18.510 1.00 41.57 217 LYS A N 1
ATOM 1271 C CA . LYS A 1 217 ? 20.359 48.614 -17.398 1.00 43.48 217 LYS A CA 1
ATOM 1272 C C . LYS A 1 217 ? 18.981 49.066 -17.869 1.00 45.02 217 LYS A C 1
ATOM 1273 O O . LYS A 1 217 ? 17.960 48.773 -17.235 1.00 45.16 217 LYS A O 1
ATOM 1279 N N . SER A 1 218 ? 18.940 49.804 -18.975 1.00 41.25 218 SER A N 1
ATOM 1280 C CA . SER A 1 218 ? 17.667 50.267 -19.518 1.00 50.81 218 SER A CA 1
ATOM 1281 C C . SER A 1 218 ? 16.776 49.094 -19.934 1.00 51.24 218 SER A C 1
ATOM 1282 O O . SER A 1 218 ? 15.587 49.050 -19.594 1.00 52.83 218 SER A O 1
ATOM 1285 N N . ALA A 1 219 ? 17.339 48.128 -20.670 1.00 45.46 219 ALA A N 1
ATOM 1286 C CA . ALA A 1 219 ? 16.571 46.948 -21.072 1.00 47.82 219 ALA A CA 1
ATOM 1287 C C . ALA A 1 219 ? 16.013 46.209 -19.860 1.00 47.00 219 ALA A C 1
ATOM 1288 O O . ALA A 1 219 ? 14.839 45.820 -19.845 1.00 46.51 219 ALA A O 1
ATOM 1290 N N . LEU A 1 220 ? 16.839 46.017 -18.830 1.00 42.09 220 LEU A N 1
ATOM 1291 C CA . LEU A 1 220 ? 16.352 45.426 -17.592 1.00 43.51 220 LEU A CA 1
ATOM 1292 C C . LEU A 1 220 ? 15.159 46.191 -17.044 1.00 48.35 220 LEU A C 1
ATOM 1293 O O . LEU A 1 220 ? 14.209 45.591 -16.527 1.00 49.86 220 LEU A O 1
ATOM 1298 N N . GLN A 1 221 ? 15.187 47.521 -17.154 1.00 52.31 221 GLN A N 1
ATOM 1299 C CA . GLN A 1 221 ? 14.114 48.328 -16.584 1.00 56.62 221 GLN A CA 1
ATOM 1300 C C . GLN A 1 221 ? 12.840 48.192 -17.408 1.00 52.09 221 GLN A C 1
ATOM 1301 O O . GLN A 1 221 ? 11.749 48.011 -16.853 1.00 52.91 221 GLN A O 1
ATOM 1307 N N . ARG A 1 222 ? 12.949 48.281 -18.738 1.00 52.11 222 ARG A N 1
ATOM 1308 C CA . ARG A 1 222 ? 11.756 48.065 -19.549 1.00 53.65 222 ARG A CA 1
ATOM 1309 C C . ARG A 1 222 ? 11.227 46.647 -19.388 1.00 57.72 222 ARG A C 1
ATOM 1310 O O . ARG A 1 222 ? 10.012 46.431 -19.468 1.00 64.07 222 ARG A O 1
ATOM 1318 N N . ALA A 1 223 ? 12.115 45.675 -19.141 1.00 57.09 223 ALA A N 1
ATOM 1319 C CA . ALA A 1 223 ? 11.677 44.304 -18.875 1.00 52.02 223 ALA A CA 1
ATOM 1320 C C . ALA A 1 223 ? 10.930 44.204 -17.551 1.00 54.86 223 ALA A C 1
ATOM 1321 O O . ALA A 1 223 ? 9.815 43.668 -17.499 1.00 53.10 223 ALA A O 1
ATOM 1323 N N . ARG A 1 224 ? 11.543 44.694 -16.460 1.00 53.91 224 ARG A N 1
ATOM 1324 C CA . ARG A 1 224 ? 10.900 44.608 -15.149 1.00 55.30 224 ARG A CA 1
ATOM 1325 C C . ARG A 1 224 ? 9.591 45.373 -15.125 1.00 57.64 224 ARG A C 1
ATOM 1326 O O . ARG A 1 224 ? 8.658 44.992 -14.409 1.00 59.84 224 ARG A O 1
ATOM 1334 N N . THR A 1 225 ? 9.508 46.453 -15.896 1.00 55.01 225 THR A N 1
ATOM 1335 C CA . THR A 1 225 ? 8.288 47.242 -15.930 1.00 58.18 225 THR A CA 1
ATOM 1336 C C . THR A 1 225 ? 7.175 46.482 -16.634 1.00 59.81 225 THR A C 1
ATOM 1337 O O . THR A 1 225 ? 6.061 46.388 -16.114 1.00 58.50 225 THR A O 1
ATOM 1341 N N . THR A 1 226 ? 7.452 45.932 -17.822 1.00 59.81 226 THR A N 1
ATOM 1342 C CA . THR A 1 226 ? 6.439 45.129 -18.504 1.00 56.80 226 THR A CA 1
ATOM 1343 C C . THR A 1 226 ? 6.020 43.949 -17.639 1.00 61.61 226 THR A C 1
ATOM 1344 O O . THR A 1 226 ? 4.835 43.605 -17.565 1.00 63.94 226 THR A O 1
ATOM 1348 N N . LEU A 1 227 ? 6.976 43.349 -16.938 1.00 57.20 227 LEU A N 1
ATOM 1349 C CA . LEU A 1 227 ? 6.693 42.118 -16.218 1.00 58.66 227 LEU A CA 1
ATOM 1350 C C . LEU A 1 227 ? 5.826 42.386 -14.993 1.00 62.76 227 LEU A C 1
ATOM 1351 O O . LEU A 1 227 ? 4.772 41.763 -14.821 1.00 65.78 227 LEU A O 1
ATOM 1356 N N . ARG A 1 228 ? 6.243 43.316 -14.131 1.00 68.71 228 ARG A N 1
ATOM 1357 C CA . ARG A 1 228 ? 5.335 43.825 -13.109 1.00 63.21 228 ARG A CA 1
ATOM 1358 C C . ARG A 1 228 ? 4.173 44.550 -13.784 1.00 66.07 228 ARG A C 1
ATOM 1359 O O . ARG A 1 228 ? 4.350 45.248 -14.782 1.00 60.20 228 ARG A O 1
ATOM 1367 N N . GLY A 1 229 ? 2.965 44.359 -13.270 1.00 69.96 229 GLY A N 1
ATOM 1368 C CA . GLY A 1 229 ? 1.794 44.888 -13.932 1.00 64.53 229 GLY A CA 1
ATOM 1369 C C . GLY A 1 229 ? 1.185 43.979 -14.978 1.00 60.56 229 GLY A C 1
ATOM 1370 O O . GLY A 1 229 ? 0.009 44.147 -15.309 1.00 64.77 229 GLY A O 1
ATOM 1371 N N . ARG A 1 230 ? 1.953 43.027 -15.518 1.00 61.14 230 ARG A N 1
ATOM 1372 C CA . ARG A 1 230 ? 1.393 41.938 -16.308 1.00 57.36 230 ARG A CA 1
ATOM 1373 C C . ARG A 1 230 ? 1.387 40.607 -15.572 1.00 61.77 230 ARG A C 1
ATOM 1374 O O . ARG A 1 230 ? 0.646 39.702 -15.968 1.00 60.67 230 ARG A O 1
ATOM 1382 N N . LEU A 1 231 ? 2.184 40.475 -14.515 1.00 62.04 231 LEU A N 1
ATOM 1383 C CA . LEU A 1 231 ? 2.244 39.286 -13.686 1.00 58.73 231 LEU A CA 1
ATOM 1384 C C . LEU A 1 231 ? 1.606 39.575 -12.343 1.00 63.01 231 LEU A C 1
ATOM 1385 O O . LEU A 1 231 ? 1.998 40.548 -11.685 1.00 63.46 231 LEU A O 1
ATOM 1390 N N . PRO A 1 232 ? 0.634 38.779 -11.905 1.00 67.15 232 PRO A N 1
ATOM 1391 C CA . PRO A 1 232 ? 0.130 38.923 -10.535 1.00 62.23 232 PRO A CA 1
ATOM 1392 C C . PRO A 1 232 ? 1.279 38.876 -9.540 1.00 61.36 232 PRO A C 1
ATOM 1393 O O . PRO A 1 232 ? 2.275 38.178 -9.744 1.00 64.29 232 PRO A O 1
ATOM 1397 N N . GLU A 1 233 ? 1.153 39.637 -8.463 1.00 58.32 233 GLU A N 1
ATOM 1398 C CA . GLU A 1 233 ? 2.159 39.595 -7.413 1.00 61.22 233 GLU A CA 1
ATOM 1399 C C . GLU A 1 233 ? 1.942 38.357 -6.555 1.00 61.82 233 GLU A C 1
ATOM 1400 O O . GLU A 1 233 ? 0.834 38.115 -6.065 1.00 62.43 233 GLU A O 1
ATOM 1406 N N . ARG A 1 234 ? 2.989 37.562 -6.390 1.00 57.42 234 ARG A N 1
ATOM 1407 C CA . ARG A 1 234 ? 2.908 36.368 -5.569 1.00 54.15 234 ARG A CA 1
ATOM 1408 C C . ARG A 1 234 ? 3.570 36.619 -4.226 1.00 53.06 234 ARG A C 1
ATOM 1409 O O . ARG A 1 234 ? 4.557 37.354 -4.128 1.00 49.52 234 ARG A O 1
ATOM 1417 N N . ARG A 1 235 ? 3.014 35.988 -3.194 1.00 47.09 235 ARG A N 1
ATOM 1418 C CA . ARG A 1 235 ? 3.667 35.959 -1.897 1.00 48.71 235 ARG A CA 1
ATOM 1419 C C . ARG A 1 235 ? 5.052 35.342 -2.024 1.00 46.63 235 ARG A C 1
ATOM 1420 O O . ARG A 1 235 ? 5.286 34.461 -2.852 1.00 48.90 235 ARG A O 1
ATOM 1428 N N . SER A 1 236 ? 5.975 35.815 -1.187 1.00 47.89 236 SER A N 1
ATOM 1429 C CA . SER A 1 236 ? 7.353 35.335 -1.245 1.00 47.89 236 SER A CA 1
ATOM 1430 C C . SER A 1 236 ? 7.436 33.828 -1.022 1.00 43.88 236 SER A C 1
ATOM 1431 O O . SER A 1 236 ? 8.286 33.154 -1.614 1.00 45.78 236 SER A O 1
ATOM 1434 N N . GLU A 1 237 ? 6.568 33.285 -0.169 1.00 41.48 237 GLU A N 1
ATOM 1435 C CA . GLU A 1 237 ? 6.634 31.863 0.154 1.00 45.09 237 GLU A CA 1
ATOM 1436 C C . GLU A 1 237 ? 6.102 31.021 -1.001 1.00 41.28 237 GLU A C 1
ATOM 1437 O O . GLU A 1 237 ? 6.673 29.978 -1.328 1.00 40.12 237 GLU A O 1
ATOM 1443 N N . TRP A 1 238 ? 4.985 31.447 -1.594 1.00 35.49 238 TRP A N 1
ATOM 1444 C CA . TRP A 1 238 ? 4.478 30.852 -2.827 1.00 38.84 238 TRP A CA 1
ATOM 1445 C C . TRP A 1 238 ? 5.559 30.799 -3.907 1.00 38.58 238 TRP A C 1
ATOM 1446 O O . TRP A 1 238 ? 5.832 29.739 -4.481 1.00 40.52 238 TRP A O 1
ATOM 1457 N N . GLY A 1 239 ? 6.196 31.939 -4.185 1.00 35.73 239 GLY A N 1
ATOM 1458 C CA . GLY A 1 239 ? 7.228 31.982 -5.207 1.00 36.56 239 GLY A CA 1
ATOM 1459 C C . GLY A 1 239 ? 8.463 31.173 -4.881 1.00 38.18 239 GLY A C 1
ATOM 1460 O O . GLY A 1 239 ? 9.170 30.748 -5.802 1.00 35.23 239 GLY A O 1
ATOM 1461 N N . ALA A 1 240 ? 8.735 30.938 -3.595 1.00 36.25 240 ALA A N 1
ATOM 1462 C CA . ALA A 1 240 ? 9.903 30.168 -3.183 1.00 34.17 240 ALA A CA 1
ATOM 1463 C C . ALA A 1 240 ? 9.688 28.664 -3.250 1.00 31.95 240 ALA A C 1
ATOM 1464 O O . ALA A 1 240 ? 10.666 27.917 -3.144 1.00 34.46 240 ALA A O 1
ATOM 1466 N N . ALA A 1 241 ? 8.451 28.199 -3.413 1.00 35.57 241 ALA A N 1
ATOM 1467 C CA . ALA A 1 241 ? 8.182 26.760 -3.403 1.00 34.25 241 ALA A CA 1
ATOM 1468 C C . ALA A 1 241 ? 9.049 26.026 -4.418 1.00 34.55 241 ALA A C 1
ATOM 1469 O O . ALA A 1 241 ? 9.195 26.466 -5.562 1.00 38.54 241 ALA A O 1
ATOM 1471 N N . THR A 1 242 ? 9.649 24.919 -3.973 1.00 31.86 242 THR A N 1
ATOM 1472 C CA . THR A 1 242 ? 10.475 24.049 -4.803 1.00 33.14 242 THR A CA 1
ATOM 1473 C C . THR A 1 242 ? 9.758 22.751 -5.138 1.00 27.17 242 THR A C 1
ATOM 1474 O O . THR A 1 242 ? 10.383 21.811 -5.630 1.00 30.53 242 THR A O 1
ATOM 1478 N N . GLU A 1 243 ? 8.467 22.688 -4.849 1.00 27.33 243 GLU A N 1
ATOM 1479 C CA . GLU A 1 243 ? 7.577 21.566 -5.103 1.00 28.31 243 GLU A CA 1
ATOM 1480 C C . GLU A 1 243 ? 6.177 22.016 -4.708 1.00 30.78 243 GLU A C 1
ATOM 1481 O O . GLU A 1 243 ? 6.034 23.009 -3.999 1.00 31.66 243 GLU A O 1
ATOM 1487 N N . PRO A 1 244 ? 5.138 21.331 -5.166 1.00 30.83 244 PRO A N 1
ATOM 1488 C CA . PRO A 1 244 ? 3.802 21.669 -4.674 1.00 30.66 244 PRO A CA 1
ATOM 1489 C C . PRO A 1 244 ? 3.754 21.494 -3.167 1.00 31.17 244 PRO A C 1
ATOM 1490 O O . PRO A 1 244 ? 4.497 20.696 -2.597 1.00 33.07 244 PRO A O 1
ATOM 1494 N N . SER A 1 245 ? 2.890 22.261 -2.519 1.00 31.62 245 SER A N 1
ATOM 1495 C CA . SER A 1 245 ? 2.806 22.205 -1.065 1.00 31.73 245 SER A CA 1
ATOM 1496 C C . SER A 1 245 ? 1.799 21.135 -0.656 1.00 34.64 245 SER A C 1
ATOM 1497 O O . SER A 1 245 ? 1.055 20.602 -1.490 1.00 29.71 245 SER A O 1
ATOM 1500 N N . ALA A 1 246 ? 1.785 20.802 0.648 1.00 32.57 246 ALA A N 1
ATOM 1501 C CA . ALA A 1 246 ? 0.832 19.802 1.119 1.00 27.86 246 ALA A CA 1
ATOM 1502 C C . ALA A 1 246 ? -0.592 20.261 0.846 1.00 27.54 246 ALA A C 1
ATOM 1503 O O . ALA A 1 246 ? -1.443 19.466 0.433 1.00 30.31 246 ALA A O 1
ATOM 1505 N N . ALA A 1 247 ? -0.858 21.554 1.040 1.00 28.66 247 ALA A N 1
ATOM 1506 C CA . ALA A 1 247 ? -2.165 22.107 0.706 1.00 27.97 247 ALA A CA 1
ATOM 1507 C C . ALA A 1 247 ? -2.450 22.028 -0.792 1.00 31.77 247 ALA A C 1
ATOM 1508 O O . ALA A 1 247 ? -3.602 21.830 -1.199 1.00 32.25 247 ALA A O 1
ATOM 1510 N N . GLU A 1 248 ? -1.427 22.188 -1.626 1.00 26.05 248 GLU A N 1
ATOM 1511 C CA . GLU A 1 248 ? -1.663 22.144 -3.068 1.00 33.40 248 GLU A CA 1
ATOM 1512 C C . GLU A 1 248 ? -1.899 20.717 -3.545 1.00 32.63 248 GLU A C 1
ATOM 1513 O O . GLU A 1 248 ? -2.819 20.467 -4.336 1.00 32.37 248 GLU A O 1
ATOM 1519 N N . ARG A 1 249 ? -1.092 19.766 -3.052 1.00 34.23 249 ARG A N 1
ATOM 1520 C CA . ARG A 1 249 ? -1.349 18.352 -3.315 1.00 32.45 249 ARG A CA 1
ATOM 1521 C C . ARG A 1 249 ? -2.751 17.954 -2.871 1.00 35.79 249 ARG A C 1
ATOM 1522 O O . ARG A 1 249 ? -3.431 17.182 -3.560 1.00 34.43 249 ARG A O 1
ATOM 1530 N N . SER A 1 250 ? -3.217 18.496 -1.739 1.00 28.61 250 SER A N 1
ATOM 1531 C CA A SER A 1 250 ? -4.537 18.128 -1.234 0.49 31.86 250 SER A CA 1
ATOM 1532 C CA B SER A 1 250 ? -4.534 18.121 -1.240 0.51 32.07 250 SER A CA 1
ATOM 1533 C C . SER A 1 250 ? -5.642 18.655 -2.139 1.00 28.11 250 SER A C 1
ATOM 1534 O O . SER A 1 250 ? -6.594 17.938 -2.451 1.00 32.27 250 SER A O 1
ATOM 1539 N N . LEU A 1 251 ? -5.553 19.921 -2.551 1.00 33.59 251 LEU A N 1
ATOM 1540 C CA . LEU A 1 251 ? -6.515 20.423 -3.533 1.00 32.71 251 LEU A CA 1
ATOM 1541 C C . LEU A 1 251 ? -6.444 19.615 -4.833 1.00 31.44 251 LEU A C 1
ATOM 1542 O O . LEU A 1 251 ? -7.475 19.250 -5.411 1.00 32.28 251 LEU A O 1
ATOM 1547 N N . LEU A 1 252 ? -5.229 19.342 -5.317 1.00 30.93 252 LEU A N 1
ATOM 1548 C CA . LEU A 1 252 ? -5.073 18.529 -6.526 1.00 30.17 252 LEU A CA 1
ATOM 1549 C C . LEU A 1 252 ? -5.870 17.236 -6.439 1.00 32.69 252 LEU A C 1
ATOM 1550 O O . LEU A 1 252 ? -6.498 16.808 -7.421 1.00 33.23 252 LEU A O 1
ATOM 1555 N N . ARG A 1 253 ? -5.882 16.610 -5.259 1.00 31.93 253 ARG A N 1
ATOM 1556 C CA . ARG A 1 253 ? -6.653 15.385 -5.097 1.00 32.11 253 ARG A CA 1
ATOM 1557 C C . ARG A 1 253 ? -8.152 15.650 -5.192 1.00 31.26 253 ARG A C 1
ATOM 1558 O O . ARG A 1 253 ? -8.893 14.839 -5.758 1.00 34.22 253 ARG A O 1
ATOM 1566 N N . ARG A 1 254 ? -8.626 16.778 -4.664 1.00 30.47 254 ARG A N 1
ATOM 1567 C CA . ARG A 1 254 ? -10.042 17.085 -4.836 1.00 30.92 254 ARG A CA 1
ATOM 1568 C C . ARG A 1 254 ? -10.356 17.448 -6.280 1.00 33.60 254 ARG A C 1
ATOM 1569 O O . ARG A 1 254 ? -11.484 17.234 -6.739 1.00 30.94 254 ARG A O 1
ATOM 1577 N N . TYR A 1 255 ? -9.373 17.999 -7.003 1.00 30.92 255 TYR A N 1
ATOM 1578 C CA . TYR A 1 255 ? -9.557 18.323 -8.413 1.00 32.41 255 TYR A CA 1
ATOM 1579 C C . TYR A 1 255 ? -9.701 17.054 -9.248 1.00 32.72 255 TYR A C 1
ATOM 1580 O O . TYR A 1 255 ? -10.662 16.910 -10.011 1.00 29.40 255 TYR A O 1
ATOM 1589 N N . MET A 1 256 ? -8.761 16.114 -9.101 1.00 32.22 256 MET A N 1
ATOM 1590 C CA . MET A 1 256 ? -8.864 14.834 -9.803 1.00 35.06 256 MET A CA 1
ATOM 1591 C C . MET A 1 256 ? -10.157 14.106 -9.451 1.00 37.30 256 MET A C 1
ATOM 1592 O O . MET A 1 256 ? -10.798 13.507 -10.330 1.00 32.50 256 MET A O 1
ATOM 1597 N N . ALA A 1 257 ? -10.558 14.151 -8.170 1.00 28.38 257 ALA A N 1
ATOM 1598 C CA . ALA A 1 257 ? -11.755 13.430 -7.749 1.00 32.32 257 ALA A CA 1
ATOM 1599 C C . ALA A 1 257 ? -13.010 14.030 -8.364 1.00 32.50 257 ALA A C 1
ATOM 1600 O O . ALA A 1 257 ? -14.012 13.326 -8.540 1.00 35.32 257 ALA A O 1
ATOM 1602 N N . ALA A 1 258 ? -12.983 15.323 -8.681 1.00 32.00 258 ALA A N 1
ATOM 1603 C CA . ALA A 1 258 ? -14.139 15.944 -9.317 1.00 36.69 258 ALA A CA 1
ATOM 1604 C C . ALA A 1 258 ? -14.405 15.374 -10.715 1.00 34.78 258 ALA A C 1
ATOM 1605 O O . ALA A 1 258 ? -15.568 15.299 -11.130 1.00 36.04 258 ALA A O 1
ATOM 1607 N N . SER A 1 259 ? -13.359 14.960 -11.449 1.00 34.28 259 SER A N 1
ATOM 1608 C CA . SER A 1 259 ? -13.571 14.297 -12.748 1.00 35.38 259 SER A CA 1
ATOM 1609 C C . SER A 1 259 ? -13.989 12.846 -12.560 1.00 35.91 259 SER A C 1
ATOM 1610 O O . SER A 1 259 ? -14.945 12.375 -13.190 1.00 38.25 259 SER A O 1
ATOM 1613 N N . ARG A 1 260 ? -13.257 12.115 -11.710 1.00 37.43 260 ARG A N 1
ATOM 1614 C CA . ARG A 1 260 ? -13.608 10.735 -11.403 1.00 34.02 260 ARG A CA 1
ATOM 1615 C C . ARG A 1 260 ? -15.084 10.596 -11.075 1.00 35.35 260 ARG A C 1
ATOM 1616 O O . ARG A 1 260 ? -15.753 9.675 -11.555 1.00 34.35 260 ARG A O 1
ATOM 1624 N N . ASP A 1 261 ? -15.617 11.521 -10.288 1.00 35.00 261 ASP A N 1
ATOM 1625 C CA . ASP A 1 261 ? -16.955 11.393 -9.730 1.00 35.79 261 ASP A CA 1
ATOM 1626 C C . ASP A 1 261 ? -17.965 12.322 -10.389 1.00 37.90 261 ASP A C 1
ATOM 1627 O O . ASP A 1 261 ? -19.115 12.385 -9.940 1.00 37.09 261 ASP A O 1
ATOM 1632 N N . ALA A 1 262 ? -17.578 12.998 -11.472 1.00 38.69 262 ALA A N 1
ATOM 1633 C CA . ALA A 1 262 ? -18.481 13.841 -12.262 1.00 39.42 262 ALA A CA 1
ATOM 1634 C C . ALA A 1 262 ? -19.201 14.858 -11.380 1.00 39.40 262 ALA A C 1
ATOM 1635 O O . ALA A 1 262 ? -20.415 15.056 -11.476 1.00 36.99 262 ALA A O 1
ATOM 1637 N N . ASP A 1 263 ? -18.425 15.533 -10.535 1.00 37.85 263 ASP A N 1
ATOM 1638 C CA . ASP A 1 263 ? -18.942 16.324 -9.418 1.00 38.09 263 ASP A CA 1
ATOM 1639 C C . ASP A 1 263 ? -18.667 17.800 -9.687 1.00 38.88 263 ASP A C 1
ATOM 1640 O O . ASP A 1 263 ? -17.698 18.370 -9.183 1.00 41.27 263 ASP A O 1
ATOM 1645 N N . LEU A 1 264 ? -19.554 18.429 -10.469 1.00 37.68 264 LEU A N 1
ATOM 1646 C CA . LEU A 1 264 ? -19.384 19.844 -10.805 1.00 36.19 264 LEU A CA 1
ATOM 1647 C C . LEU A 1 264 ? -19.446 20.747 -9.566 1.00 38.46 264 LEU A C 1
ATOM 1648 O O . LEU A 1 264 ? -18.654 21.690 -9.441 1.00 38.92 264 LEU A O 1
ATOM 1653 N N . SER A 1 265 ? -20.385 20.494 -8.646 1.00 37.57 265 SER A N 1
ATOM 1654 C CA . SER A 1 265 ? -20.465 21.340 -7.453 1.00 38.17 265 SER A CA 1
ATOM 1655 C C . SER A 1 265 ? -19.132 21.379 -6.713 1.00 36.92 265 SER A C 1
ATOM 1656 O O . SER A 1 265 ? -18.664 22.453 -6.322 1.00 39.37 265 SER A O 1
ATOM 1659 N N . ALA A 1 266 ? -18.476 20.228 -6.571 1.00 39.75 266 ALA A N 1
ATOM 1660 C CA . ALA A 1 266 ? -17.153 20.198 -5.955 1.00 37.88 266 ALA A CA 1
ATOM 1661 C C . ALA A 1 266 ? -16.158 21.013 -6.760 1.00 38.36 266 ALA A C 1
ATOM 1662 O O . ALA A 1 266 ? -15.365 21.777 -6.195 1.00 36.18 266 ALA A O 1
ATOM 1664 N N . LEU A 1 267 ? -16.176 20.849 -8.091 1.00 38.32 267 LEU A N 1
ATOM 1665 C CA . LEU A 1 267 ? -15.258 21.591 -8.949 1.00 35.45 267 LEU A CA 1
ATOM 1666 C C . LEU A 1 267 ? -15.465 23.095 -8.798 1.00 34.84 267 LEU A C 1
ATOM 1667 O O . LEU A 1 267 ? -14.496 23.851 -8.656 1.00 33.24 267 LEU A O 1
ATOM 1672 N N . ALA A 1 268 ? -16.724 23.539 -8.770 1.00 34.43 268 ALA A N 1
ATOM 1673 C CA . ALA A 1 268 ? -17.006 24.961 -8.594 1.00 36.04 268 ALA A CA 1
ATOM 1674 C C . ALA A 1 268 ? -16.410 25.496 -7.295 1.00 40.98 268 ALA A C 1
ATOM 1675 O O . ALA A 1 268 ? -15.858 26.606 -7.267 1.00 36.93 268 ALA A O 1
ATOM 1677 N N . LEU A 1 269 ? -16.505 24.719 -6.207 1.00 36.93 269 LEU A N 1
ATOM 1678 C CA . LEU A 1 269 ? -15.932 25.148 -4.934 1.00 37.66 269 LEU A CA 1
ATOM 1679 C C . LEU A 1 269 ? -14.418 25.258 -5.006 1.00 39.32 269 LEU A C 1
ATOM 1680 O O . LEU A 1 269 ? -13.809 25.879 -4.126 1.00 38.01 269 LEU A O 1
ATOM 1685 N N . LEU A 1 270 ? -13.793 24.655 -6.021 1.00 33.67 270 LEU A N 1
ATOM 1686 C CA . LEU A 1 270 ? -12.345 24.714 -6.137 1.00 30.95 270 LEU A CA 1
ATOM 1687 C C . LEU A 1 270 ? -11.881 25.927 -6.910 1.00 29.89 270 LEU A C 1
ATOM 1688 O O . LEU A 1 270 ? -10.698 26.274 -6.843 1.00 33.13 270 LEU A O 1
ATOM 1693 N N . LEU A 1 271 ? -12.778 26.574 -7.638 1.00 32.10 271 LEU A N 1
ATOM 1694 C CA . LEU A 1 271 ? -12.408 27.596 -8.606 1.00 35.47 271 LEU A CA 1
ATOM 1695 C C . LEU A 1 271 ? -12.655 28.982 -8.030 1.00 33.33 271 LEU A C 1
ATOM 1696 O O . LEU A 1 271 ? -13.737 29.258 -7.511 1.00 33.57 271 LEU A O 1
ATOM 1701 N N . ARG A 1 272 ? -11.647 29.841 -8.113 1.00 34.18 272 ARG A N 1
ATOM 1702 C CA . ARG A 1 272 ? -11.884 31.274 -7.989 1.00 36.06 272 ARG A CA 1
ATOM 1703 C C . ARG A 1 272 ? -13.007 31.705 -8.922 1.00 39.12 272 ARG A C 1
ATOM 1704 O O . ARG A 1 272 ? -13.237 31.101 -9.979 1.00 34.49 272 ARG A O 1
ATOM 1712 N N . GLU A 1 273 ? -13.701 32.774 -8.536 1.00 37.64 273 GLU A N 1
ATOM 1713 C CA . GLU A 1 273 ? -14.738 33.316 -9.410 1.00 42.65 273 GLU A CA 1
ATOM 1714 C C . GLU A 1 273 ? -14.159 33.791 -10.738 1.00 37.42 273 GLU A C 1
ATOM 1715 O O . GLU A 1 273 ? -14.810 33.652 -11.778 1.00 41.15 273 GLU A O 1
ATOM 1721 N N . ASP A 1 274 ? -12.937 34.328 -10.736 1.00 34.26 274 ASP A N 1
ATOM 1722 C CA . ASP A 1 274 ? -12.313 34.807 -11.967 1.00 44.23 274 ASP A CA 1
ATOM 1723 C C . ASP A 1 274 ? -11.257 33.841 -12.517 1.00 42.18 274 ASP A C 1
ATOM 1724 O O . ASP A 1 274 ? -10.340 34.281 -13.223 1.00 39.49 274 ASP A O 1
ATOM 1729 N N . ALA A 1 275 ? -11.359 32.546 -12.197 1.00 36.47 275 ALA A N 1
ATOM 1730 C CA . ALA A 1 275 ? -10.392 31.568 -12.691 1.00 36.01 275 ALA A CA 1
ATOM 1731 C C . ALA A 1 275 ? -10.435 31.493 -14.210 1.00 35.32 275 ALA A C 1
ATOM 1732 O O . ALA A 1 275 ? -11.501 31.597 -14.817 1.00 38.08 275 ALA A O 1
ATOM 1734 N N . ARG A 1 276 ? -9.267 31.277 -14.818 1.00 34.52 276 ARG A N 1
ATOM 1735 C CA . ARG A 1 276 ? -9.142 31.071 -16.255 1.00 41.91 276 ARG A CA 1
ATOM 1736 C C . ARG A 1 276 ? -8.571 29.691 -16.535 1.00 35.90 276 ARG A C 1
ATOM 1737 O O . ARG A 1 276 ? -7.605 29.267 -15.896 1.00 38.36 276 ARG A O 1
ATOM 1745 N N . GLN A 1 277 ? -9.145 29.003 -17.511 1.00 36.61 277 GLN A N 1
ATOM 1746 C CA . GLN A 1 277 ? -8.529 27.810 -18.068 1.00 30.74 277 GLN A CA 1
ATOM 1747 C C . GLN A 1 277 ? -8.037 28.164 -19.464 1.00 37.09 277 GLN A C 1
ATOM 1748 O O . GLN A 1 277 ? -8.841 28.403 -20.368 1.00 36.25 277 GLN A O 1
ATOM 1754 N N . ALA A 1 278 ? -6.728 28.228 -19.631 1.00 35.93 278 ALA A N 1
ATOM 1755 C CA . ALA A 1 278 ? -6.148 28.479 -20.938 1.00 33.09 278 ALA A CA 1
ATOM 1756 C C . ALA A 1 278 ? -5.581 27.182 -21.490 1.00 37.75 278 ALA A C 1
ATOM 1757 O O . ALA A 1 278 ? -5.139 26.299 -20.740 1.00 32.35 278 ALA A O 1
ATOM 1759 N N . MET A 1 279 ? -5.617 27.077 -22.821 1.00 32.62 279 MET A N 1
ATOM 1760 C CA . MET A 1 279 ? -5.100 25.937 -23.571 1.00 31.53 279 MET A CA 1
ATOM 1761 C C . MET A 1 279 ? -4.153 26.480 -24.632 1.00 35.64 279 MET A C 1
ATOM 1762 O O . MET A 1 279 ? -4.527 26.654 -25.801 1.00 34.13 279 MET A O 1
ATOM 1767 N N . PRO A 1 280 ? -2.918 26.778 -24.246 1.00 35.03 280 PRO A N 1
ATOM 1768 C CA . PRO A 1 280 ? -2.004 27.534 -25.129 1.00 35.18 280 PRO A CA 1
ATOM 1769 C C . PRO A 1 280 ? -1.801 26.875 -26.488 1.00 34.03 280 PRO A C 1
ATOM 1770 O O . PRO A 1 280 ? -1.755 27.584 -27.509 1.00 33.07 280 PRO A O 1
ATOM 1774 N N . PRO A 1 281 ? -1.624 25.547 -26.565 1.00 36.18 281 PRO A N 1
ATOM 1775 C CA . PRO A 1 281 ? -1.389 24.944 -27.891 1.00 38.53 281 PRO A CA 1
ATOM 1776 C C . PRO A 1 281 ? -2.582 25.038 -28.814 1.00 34.46 281 PRO A C 1
ATOM 1777 O O . PRO A 1 281 ? -2.404 24.995 -30.034 1.00 36.85 281 PRO A O 1
ATOM 1781 N N . HIS A 1 282 ? -3.789 25.159 -28.279 1.00 33.01 282 HIS A N 1
ATOM 1782 C CA . HIS A 1 282 ? -4.982 25.260 -29.099 1.00 31.82 282 HIS A CA 1
ATOM 1783 C C . HIS A 1 282 ? -5.506 26.675 -29.185 1.00 31.28 282 HIS A C 1
ATOM 1784 O O . HIS A 1 282 ? -6.589 26.876 -29.735 1.00 34.60 282 HIS A O 1
ATOM 1791 N N . ARG A 1 283 ? -4.763 27.654 -28.655 1.00 30.20 283 ARG A N 1
ATOM 1792 C CA . ARG A 1 283 ? -5.151 29.064 -28.681 1.00 34.50 283 ARG A CA 1
ATOM 1793 C C . ARG A 1 283 ? -6.619 29.226 -28.312 1.00 37.06 283 ARG A C 1
ATOM 1794 O O . ARG A 1 283 ? -7.413 29.824 -29.045 1.00 35.59 283 ARG A O 1
ATOM 1802 N N . LEU A 1 284 ? -6.982 28.636 -27.171 1.00 33.19 284 LEU A N 1
ATOM 1803 C CA . LEU A 1 284 ? -8.292 28.794 -26.558 1.00 36.14 284 LEU A CA 1
ATOM 1804 C C . LEU A 1 284 ? -8.128 29.278 -25.122 1.00 36.88 284 LEU A C 1
ATOM 1805 O O . LEU A 1 284 ? -7.154 28.933 -24.444 1.00 33.69 284 LEU A O 1
ATOM 1810 N N . VAL A 1 285 ? -9.082 30.088 -24.660 1.00 37.14 285 VAL A N 1
ATOM 1811 C CA . VAL A 1 285 ? -9.116 30.521 -23.265 1.00 37.69 285 VAL A CA 1
ATOM 1812 C C . VAL A 1 285 ? -10.566 30.549 -22.800 1.00 39.72 285 VAL A C 1
ATOM 1813 O O . VAL A 1 285 ? -11.459 30.970 -23.544 1.00 38.09 285 VAL A O 1
ATOM 1817 N N . PHE A 1 286 ? -10.799 30.095 -21.565 1.00 37.85 286 PHE A N 1
ATOM 1818 C CA . PHE A 1 286 ? -12.126 30.084 -20.962 1.00 32.68 286 PHE A CA 1
ATOM 1819 C C . PHE A 1 286 ? -12.066 30.922 -19.685 1.00 40.24 286 PHE A C 1
ATOM 1820 O O . PHE A 1 286 ? -11.479 30.499 -18.677 1.00 37.75 286 PHE A O 1
ATOM 1828 N N . ASP A 1 287 ? -12.681 32.110 -19.744 1.00 38.44 287 ASP A N 1
ATOM 1829 C CA . ASP A 1 287 ? -12.502 33.187 -18.774 1.00 39.95 287 ASP A CA 1
ATOM 1830 C C . ASP A 1 287 ? -13.619 33.153 -17.730 1.00 45.80 287 ASP A C 1
ATOM 1831 O O . ASP A 1 287 ? -14.784 33.427 -18.045 1.00 41.82 287 ASP A O 1
ATOM 1836 N N . GLY A 1 288 ? -13.266 32.836 -16.492 1.00 39.52 288 GLY A N 1
ATOM 1837 C CA . GLY A 1 288 ? -14.251 32.870 -15.430 1.00 38.39 288 GLY A CA 1
ATOM 1838 C C . GLY A 1 288 ? -14.789 31.493 -15.083 1.00 42.78 288 GLY A C 1
ATOM 1839 O O . GLY A 1 288 ? -14.874 30.590 -15.928 1.00 39.32 288 GLY A O 1
ATOM 1840 N N . ARG A 1 289 ? -15.202 31.341 -13.817 1.00 40.66 289 ARG A N 1
ATOM 1841 C CA . ARG A 1 289 ? -15.602 30.034 -13.306 1.00 41.53 289 ARG A CA 1
ATOM 1842 C C . ARG A 1 289 ? -16.816 29.473 -14.044 1.00 42.35 289 ARG A C 1
ATOM 1843 O O . ARG A 1 289 ? -16.908 28.257 -14.261 1.00 38.18 289 ARG A O 1
ATOM 1851 N N . ASP A 1 290 ? -17.774 30.333 -14.402 1.00 42.62 290 ASP A N 1
ATOM 1852 C CA . ASP A 1 290 ? -18.922 29.884 -15.185 1.00 42.32 290 ASP A CA 1
ATOM 1853 C C . ASP A 1 290 ? -18.486 29.359 -16.548 1.00 40.82 290 ASP A C 1
ATOM 1854 O O . ASP A 1 290 ? -19.050 28.384 -17.055 1.00 39.89 290 ASP A O 1
ATOM 1859 N N . ALA A 1 291 ? -17.499 30.014 -17.168 1.00 39.88 291 ALA A N 1
ATOM 1860 C CA . ALA A 1 291 ? -17.013 29.549 -18.463 1.00 42.69 291 ALA A CA 1
ATOM 1861 C C . ALA A 1 291 ? -16.401 28.163 -18.340 1.00 40.54 291 ALA A C 1
ATOM 1862 O O . ALA A 1 291 ? -16.624 27.296 -19.197 1.00 38.14 291 ALA A O 1
ATOM 1864 N N . ILE A 1 292 ? -15.644 27.938 -17.263 1.00 38.89 292 ILE A N 1
ATOM 1865 C CA . ILE A 1 292 ? -15.006 26.651 -17.044 1.00 36.04 292 ILE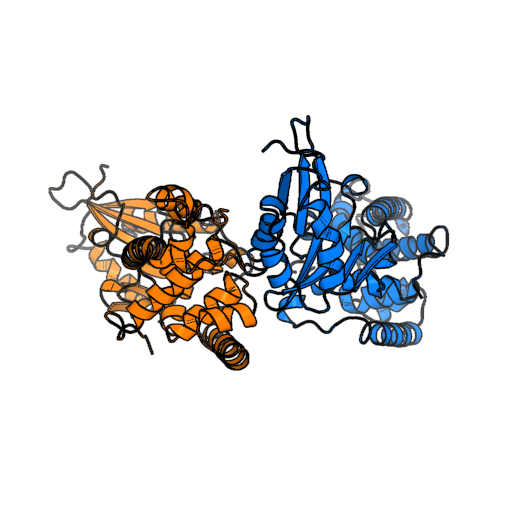 A CA 1
ATOM 1866 C C . ILE A 1 292 ? -16.055 25.586 -16.765 1.00 39.68 292 ILE A C 1
ATOM 1867 O O . ILE A 1 292 ? -16.024 24.494 -17.346 1.00 38.02 292 ILE A O 1
ATOM 1872 N N . LEU A 1 293 ? -17.023 25.906 -15.907 1.00 41.04 293 LEU A N 1
ATOM 1873 C CA . LEU A 1 293 ? -18.061 24.937 -15.573 1.00 38.69 293 LEU A CA 1
ATOM 1874 C C . LEU A 1 293 ? -18.905 24.598 -16.791 1.00 42.64 293 LEU A C 1
ATOM 1875 O O . LEU A 1 293 ? -19.327 23.447 -16.963 1.00 41.88 293 LEU A O 1
ATOM 1880 N N . ASP A 1 294 ? -19.159 25.589 -17.656 1.00 43.75 294 ASP A N 1
ATOM 1881 C CA . ASP A 1 294 ? -19.878 25.304 -18.897 1.00 40.42 294 ASP A CA 1
ATOM 1882 C C . ASP A 1 294 ? -19.066 24.422 -19.832 1.00 37.85 294 ASP A C 1
ATOM 1883 O O . ASP A 1 294 ? -19.637 23.622 -20.579 1.00 41.43 294 ASP A O 1
ATOM 1888 N N . LEU A 1 295 ? -17.743 24.559 -19.820 1.00 35.46 295 LEU A N 1
ATOM 1889 C CA . LEU A 1 295 ? -16.907 23.682 -20.628 1.00 34.46 295 LEU A CA 1
ATOM 1890 C C . LEU A 1 295 ? -16.976 22.230 -20.142 1.00 39.61 295 LEU A C 1
ATOM 1891 O O . LEU A 1 295 ? -17.154 21.309 -20.945 1.00 38.34 295 LEU A O 1
ATOM 1896 N N . TRP A 1 296 ? -16.848 22.006 -18.825 1.00 37.59 296 TRP A N 1
ATOM 1897 C CA . TRP A 1 296 ? -16.737 20.650 -18.287 1.00 36.87 296 TRP A CA 1
ATOM 1898 C C . TRP A 1 296 ? -18.078 19.930 -18.193 1.00 39.16 296 TRP A C 1
ATOM 1899 O O . TRP A 1 296 ? -18.123 18.698 -18.317 1.00 38.78 296 TRP A O 1
ATOM 1910 N N . ARG A 1 297 ? -19.166 20.661 -17.951 1.00 40.36 297 ARG A N 1
ATOM 1911 C CA . ARG A 1 297 ? -20.428 20.009 -17.601 1.00 40.94 297 ARG A CA 1
ATOM 1912 C C . ARG A 1 297 ? -20.917 19.019 -18.652 1.00 38.01 297 ARG A C 1
ATOM 1913 O O . ARG A 1 297 ? -21.320 17.908 -18.269 1.00 37.23 297 ARG A O 1
ATOM 1921 N N . PRO A 1 298 ? -20.923 19.330 -19.959 1.00 36.81 298 PRO A N 1
ATOM 1922 C CA . PRO A 1 298 ? -21.346 18.307 -20.936 1.00 39.44 298 PRO A CA 1
ATOM 1923 C C . PRO A 1 298 ? -20.351 17.163 -21.087 1.00 40.86 298 PRO A C 1
ATOM 1924 O O . PRO A 1 298 ? -20.752 16.054 -21.456 1.00 42.53 298 PRO A O 1
ATOM 1928 N N . VAL A 1 299 ? -19.064 17.398 -20.827 1.00 40.45 299 VAL A N 1
ATOM 1929 C CA . VAL A 1 299 ? -18.094 16.310 -20.838 1.00 40.24 299 VAL A CA 1
ATOM 1930 C C . VAL A 1 299 ? -18.371 15.309 -19.715 1.00 41.94 299 VAL A C 1
ATOM 1931 O O . VAL A 1 299 ? -18.162 14.099 -19.889 1.00 40.49 299 VAL A O 1
ATOM 1935 N N . LEU A 1 300 ? -18.855 15.773 -18.560 1.00 39.05 300 LEU A N 1
ATOM 1936 C CA . LEU A 1 300 ? -19.007 14.888 -17.406 1.00 43.31 300 LEU A CA 1
ATOM 1937 C C . LEU A 1 300 ? -20.443 14.459 -17.133 1.00 40.71 300 LEU A C 1
ATOM 1938 O O . LEU A 1 300 ? -20.645 13.423 -16.496 1.00 43.18 300 LEU A O 1
ATOM 1943 N N . GLU A 1 301 ? -21.437 15.210 -17.593 1.00 41.70 301 GLU A N 1
ATOM 1944 C CA . GLU A 1 301 ? -22.828 14.970 -17.236 1.00 45.66 301 GLU A CA 1
ATOM 1945 C C . GLU A 1 301 ? -23.664 14.692 -18.476 1.00 51.28 301 GLU A C 1
ATOM 1946 O O . GLU A 1 301 ? -23.440 15.291 -19.532 1.00 49.94 301 GLU A O 1
ATOM 1952 N N . GLY A 1 302 ? -24.641 13.794 -18.332 1.00 55.95 302 GLY A N 1
ATOM 1953 C CA . GLY A 1 302 ? -25.699 13.663 -19.314 1.00 50.22 302 GLY A CA 1
ATOM 1954 C C . GLY A 1 302 ? -25.354 12.760 -20.485 1.00 54.99 302 GLY A C 1
ATOM 1955 O O . GLY A 1 302 ? -24.398 11.976 -20.460 1.00 56.90 302 GLY A O 1
ATOM 1956 N N . ASP A 1 303 ? -26.165 12.891 -21.542 1.00 55.42 303 ASP A N 1
ATOM 1957 C CA . ASP A 1 303 ? -26.028 12.029 -22.710 1.00 52.80 303 ASP A CA 1
ATOM 1958 C C . ASP A 1 303 ? -24.762 12.328 -23.493 1.00 48.93 303 ASP A C 1
ATOM 1959 O O . ASP A 1 303 ? -24.327 11.494 -24.286 1.00 46.25 303 ASP A O 1
ATOM 1964 N N . THR A 1 304 ? -24.145 13.478 -23.262 1.00 52.81 304 THR A N 1
ATOM 1965 C CA . THR A 1 304 ? -22.930 13.869 -23.961 1.00 46.96 304 THR A CA 1
ATOM 1966 C C . THR A 1 304 ? -21.660 13.358 -23.288 1.00 42.85 304 THR A C 1
ATOM 1967 O O . THR A 1 304 ? -20.585 13.450 -23.887 1.00 45.77 304 THR A O 1
ATOM 1971 N N . ALA A 1 305 ? -21.757 12.833 -22.068 1.00 44.39 305 ALA A N 1
ATOM 1972 C CA . ALA A 1 305 ? -20.568 12.550 -21.272 1.00 43.87 305 ALA A CA 1
ATOM 1973 C C . ALA A 1 305 ? -19.670 11.528 -21.960 1.00 38.99 305 ALA A C 1
ATOM 1974 O O . ALA A 1 305 ? -20.141 10.498 -22.447 1.00 43.16 305 ALA A O 1
ATOM 1976 N N . TRP A 1 306 ? -18.368 11.817 -21.990 1.00 37.63 306 TRP A N 1
ATOM 1977 C CA . TRP A 1 306 ? -17.432 11.000 -22.760 1.00 37.95 306 TRP A CA 1
ATOM 1978 C C . TRP A 1 306 ? -17.333 9.578 -22.202 1.00 45.25 306 TRP A C 1
ATOM 1979 O O . TRP A 1 306 ? -17.413 8.595 -22.953 1.00 43.07 306 TRP A O 1
ATOM 1990 N N . GLY A 1 307 ? -17.139 9.447 -20.886 1.00 37.77 307 GLY A N 1
ATOM 1991 C CA . GLY A 1 307 ? -16.999 8.137 -20.271 1.00 37.65 307 GLY A CA 1
ATOM 1992 C C . GLY A 1 307 ? -16.632 8.186 -18.795 1.00 35.89 307 GLY A C 1
ATOM 1993 O O . GLY A 1 307 ? -17.232 8.943 -18.029 1.00 36.22 307 GLY A O 1
ATOM 1994 N N . GLU A 1 308 ? -15.663 7.371 -18.381 1.00 38.39 308 GLU A N 1
ATOM 1995 C CA . GLU A 1 308 ? -15.175 7.347 -17.008 1.00 40.65 308 GLU A CA 1
ATOM 1996 C C . GLU A 1 308 ? -13.745 7.867 -16.983 1.00 37.06 308 GLU A C 1
ATOM 1997 O O . GLU A 1 308 ? -12.997 7.719 -17.954 1.00 37.85 308 GLU A O 1
ATOM 2003 N N . TRP A 1 309 ? -13.377 8.486 -15.863 1.00 33.87 309 TRP A N 1
ATOM 2004 C CA . TRP A 1 309 ? -12.176 9.303 -15.761 1.00 36.36 309 TRP A CA 1
ATOM 2005 C C . TRP A 1 309 ? -11.276 8.842 -14.625 1.00 36.91 309 TRP A C 1
ATOM 2006 O O . TRP A 1 309 ? -11.754 8.472 -13.550 1.00 34.41 309 TRP A O 1
ATOM 2017 N N . ARG A 1 310 ? -9.965 8.904 -14.872 1.00 36.36 310 ARG A N 1
ATOM 2018 C CA . ARG A 1 310 ? -8.931 8.675 -13.870 1.00 36.53 310 ARG A CA 1
ATOM 2019 C C . ARG A 1 310 ? -7.809 9.668 -14.143 1.00 33.89 310 ARG A C 1
ATOM 2020 O O . ARG A 1 310 ? -7.594 10.061 -15.292 1.00 28.66 310 ARG A O 1
ATOM 2028 N N . SER A 1 311 ? -7.094 10.071 -13.089 1.00 30.42 311 SER A N 1
ATOM 2029 C CA . SER A 1 311 ? -6.048 11.081 -13.213 1.00 30.70 311 SER A CA 1
ATOM 2030 C C . SER A 1 311 ? -4.816 10.681 -12.413 1.00 31.15 311 SER A C 1
ATOM 2031 O O . SER A 1 311 ? -4.896 9.947 -11.426 1.00 30.67 311 SER A O 1
ATOM 2034 N N . VAL A 1 312 ? -3.675 11.232 -12.831 1.00 28.54 312 VAL A N 1
ATOM 2035 C CA . VAL A 1 312 ? -2.369 10.875 -12.296 1.00 31.69 312 VAL A CA 1
ATOM 2036 C C . VAL A 1 312 ? -1.620 12.163 -11.970 1.00 33.64 312 VAL A C 1
ATOM 2037 O O . VAL A 1 312 ? -1.402 12.991 -12.863 1.00 34.79 312 VAL A O 1
ATOM 2041 N N . PRO A 1 313 ? -1.186 12.379 -10.717 1.00 32.62 313 PRO A N 1
ATOM 2042 C CA . PRO A 1 313 ? -0.431 13.598 -10.385 1.00 31.60 313 PRO A CA 1
ATOM 2043 C C . PRO A 1 313 ? 0.888 13.685 -11.142 1.00 34.97 313 PRO A C 1
ATOM 2044 O O . PRO A 1 313 ? 1.537 12.678 -11.414 1.00 38.87 313 PRO A O 1
ATOM 2048 N N . TYR A 1 314 ? 1.313 14.918 -11.432 1.00 36.77 314 TYR A N 1
ATOM 2049 C CA . TYR A 1 314 ? 2.421 15.124 -12.360 1.00 34.64 314 TYR A CA 1
ATOM 2050 C C . TYR A 1 314 ? 3.028 16.516 -12.198 1.00 39.63 314 TYR A C 1
ATOM 2051 O O . TYR A 1 314 ? 2.810 17.393 -13.044 1.00 41.79 314 TYR A O 1
ATOM 2060 N N . ALA A 1 315 ? 3.779 16.740 -11.115 1.00 38.03 315 ALA A N 1
ATOM 2061 C CA . ALA A 1 315 ? 4.309 18.072 -10.830 1.00 35.74 315 ALA A CA 1
ATOM 2062 C C . ALA A 1 315 ? 5.168 18.607 -11.981 1.00 35.03 315 ALA A C 1
ATOM 2063 O O . ALA A 1 315 ? 6.134 17.966 -12.418 1.00 33.22 315 ALA A O 1
ATOM 2065 N N . VAL A 1 316 ? 4.815 19.799 -12.461 1.00 31.31 316 VAL A N 1
ATOM 2066 C CA . VAL A 1 316 ? 5.586 20.488 -13.488 1.00 31.13 316 VAL A CA 1
ATOM 2067 C C . VAL A 1 316 ? 5.697 21.958 -13.112 1.00 33.53 316 VAL A C 1
ATOM 2068 O O . VAL A 1 316 ? 4.743 22.558 -12.601 1.00 32.76 316 VAL A O 1
ATOM 2072 N N . ASN A 1 317 ? 6.863 22.544 -13.392 1.00 30.58 317 ASN A N 1
ATOM 2073 C CA . ASN A 1 317 ? 7.107 23.964 -13.147 1.00 28.02 317 ASN A CA 1
ATOM 2074 C C . ASN A 1 317 ? 6.805 24.329 -11.698 1.00 28.87 317 ASN A C 1
ATOM 2075 O O . ASN A 1 317 ? 6.309 25.422 -11.416 1.00 28.56 317 ASN A O 1
ATOM 2080 N N . ARG A 1 318 ? 7.095 23.395 -10.791 1.00 33.31 318 ARG A N 1
ATOM 2081 C CA . ARG A 1 318 ? 6.839 23.525 -9.352 1.00 31.27 318 ARG A CA 1
ATOM 2082 C C . ARG A 1 318 ? 5.363 23.738 -9.036 1.00 32.30 318 ARG A C 1
ATOM 2083 O O . ARG A 1 318 ? 5.024 24.295 -8.003 1.00 33.13 318 ARG A O 1
ATOM 2091 N N . GLN A 1 319 ? 4.461 23.289 -9.900 1.00 32.40 319 GLN A N 1
ATOM 2092 C CA . GLN A 1 319 ? 3.041 23.536 -9.721 1.00 32.45 319 GLN A CA 1
ATOM 2093 C C . GLN A 1 319 ? 2.319 22.204 -9.595 1.00 35.09 319 GLN A C 1
ATOM 2094 O O . GLN A 1 319 ? 2.768 21.207 -10.160 1.00 32.06 319 GLN A O 1
ATOM 2100 N N . PRO A 1 320 ? 1.207 22.140 -8.866 1.00 35.17 320 PRO A N 1
ATOM 2101 C CA . PRO A 1 320 ? 0.426 20.898 -8.874 1.00 37.00 320 PRO A CA 1
ATOM 2102 C C . PRO A 1 320 ? -0.205 20.696 -10.238 1.00 29.04 320 PRO A C 1
ATOM 2103 O O . PRO A 1 320 ? -0.683 21.643 -10.866 1.00 31.89 320 PRO A O 1
ATOM 2107 N N . ALA A 1 321 ? -0.220 19.448 -10.683 1.00 30.48 321 ALA A N 1
ATOM 2108 C CA . ALA A 1 321 ? -0.698 19.144 -12.024 1.00 32.05 321 ALA A CA 1
ATOM 2109 C C . ALA A 1 321 ? -1.157 17.700 -12.082 1.00 33.00 321 ALA A C 1
ATOM 2110 O O . ALA A 1 321 ? -0.688 16.851 -11.316 1.00 36.86 321 ALA A O 1
ATOM 2112 N N . ALA A 1 322 ? -2.094 17.429 -12.985 1.00 28.01 322 ALA A N 1
ATOM 2113 C CA . ALA A 1 322 ? -2.605 16.078 -13.127 1.00 30.59 322 ALA A CA 1
ATOM 2114 C C . ALA A 1 322 ? -2.880 15.769 -14.591 1.00 34.36 322 ALA A C 1
ATOM 2115 O O . ALA A 1 322 ? -3.424 16.602 -15.329 1.00 30.58 322 ALA A O 1
ATOM 2117 N N . VAL A 1 323 ? -2.493 14.565 -14.997 1.00 34.34 323 VAL A N 1
ATOM 2118 C CA . VAL A 1 323 ? -2.821 14.033 -16.316 1.00 28.56 323 VAL A CA 1
ATOM 2119 C C . VAL A 1 323 ? -4.132 13.278 -16.177 1.00 28.18 323 VAL A C 1
ATOM 2120 O O . VAL A 1 323 ? -4.229 12.334 -15.389 1.00 29.64 323 VAL A O 1
ATOM 2124 N N . SER A 1 324 ? -5.147 13.724 -16.892 1.00 26.68 324 SER A N 1
ATOM 2125 C CA . SER A 1 324 ? -6.438 13.067 -16.860 1.00 29.30 324 SER A CA 1
ATOM 2126 C C . SER A 1 324 ? -6.566 12.050 -18.006 1.00 32.97 324 SER A C 1
ATOM 2127 O O . SER A 1 324 ? -5.996 12.217 -19.090 1.00 28.04 324 SER A O 1
ATOM 2130 N N . TYR A 1 325 ? -7.344 10.999 -17.746 1.00 29.19 325 TYR A N 1
ATOM 2131 C CA . TYR A 1 325 ? -7.529 9.865 -18.642 1.00 31.75 325 TYR A CA 1
ATOM 2132 C C . TYR A 1 325 ? -9.014 9.560 -18.735 1.00 32.49 325 TYR A C 1
ATOM 2133 O O . TYR A 1 325 ? -9.717 9.603 -17.723 1.00 30.93 325 TYR A O 1
ATOM 2142 N N . VAL A 1 326 ? -9.497 9.245 -19.940 1.00 35.29 326 VAL A N 1
ATOM 2143 C CA . VAL A 1 326 ? -10.906 8.921 -20.152 1.00 34.74 326 VAL A CA 1
ATOM 2144 C C . VAL A 1 326 ? -11.004 7.537 -20.785 1.00 37.52 326 VAL A C 1
ATOM 2145 O O . VAL A 1 326 ? -10.171 7.159 -21.622 1.00 33.36 326 VAL A O 1
ATOM 2149 N N . ARG A 1 327 ? -12.006 6.771 -20.353 1.00 38.72 327 ARG A N 1
ATOM 2150 C CA . ARG A 1 327 ? -12.319 5.455 -20.906 1.00 35.78 327 ARG A CA 1
ATOM 2151 C C . ARG A 1 327 ? -13.732 5.539 -21.466 1.00 39.77 327 ARG A C 1
ATOM 2152 O O . ARG A 1 327 ? -14.691 5.708 -20.706 1.00 38.94 327 ARG A O 1
ATOM 2160 N N . ARG A 1 328 ? -13.862 5.443 -22.786 1.00 38.04 328 ARG A N 1
ATOM 2161 C CA . ARG A 1 328 ? -15.167 5.579 -23.412 1.00 42.81 328 ARG A CA 1
ATOM 2162 C C . ARG A 1 328 ? -15.820 4.215 -23.615 1.00 45.00 328 ARG A C 1
ATOM 2163 O O . ARG A 1 328 ? -15.196 3.162 -23.459 1.00 41.73 328 ARG A O 1
ATOM 2171 N N . ALA A 1 329 ? -17.108 4.254 -23.959 1.00 46.80 329 ALA A N 1
ATOM 2172 C CA . ALA A 1 329 ? -17.895 3.041 -24.147 1.00 52.76 329 ALA A CA 1
ATOM 2173 C C . ALA A 1 329 ? -17.218 2.095 -25.135 1.00 47.77 329 ALA A C 1
ATOM 2174 O O . ALA A 1 329 ? -16.878 2.482 -26.254 1.00 48.79 329 ALA A O 1
ATOM 2176 N N . GLY A 1 330 ? -17.008 0.851 -24.694 1.00 48.18 330 GLY A N 1
ATOM 2177 C CA . GLY A 1 330 ? -16.376 -0.171 -25.495 1.00 45.20 330 GLY A CA 1
ATOM 2178 C C . GLY A 1 330 ? -14.882 -0.323 -25.292 1.00 50.63 330 GLY A C 1
ATOM 2179 O O . GLY A 1 330 ? -14.290 -1.260 -25.850 1.00 51.45 330 GLY A O 1
ATOM 2180 N N . GLU A 1 331 ? -14.248 0.552 -24.512 1.00 45.73 331 GLU A N 1
ATOM 2181 C CA . GLU A 1 331 ? -12.799 0.566 -24.392 1.00 42.75 331 GLU A CA 1
ATOM 2182 C C . GLU A 1 331 ? -12.376 -0.170 -23.130 1.00 36.49 331 GLU A C 1
ATOM 2183 O O . GLU A 1 331 ? -13.140 -0.268 -22.168 1.00 41.08 331 GLU A O 1
ATOM 2189 N N . THR A 1 332 ? -11.147 -0.690 -23.144 1.00 37.77 332 THR A N 1
ATOM 2190 C CA . THR A 1 332 ? -10.603 -1.486 -22.041 1.00 36.80 332 THR A CA 1
ATOM 2191 C C . THR A 1 332 ? -9.710 -0.684 -21.108 1.00 36.64 332 THR A C 1
ATOM 2192 O O . THR A 1 332 ? -9.759 -0.879 -19.890 1.00 40.92 332 THR A O 1
ATOM 2196 N N . LEU A 1 333 ? -8.871 0.183 -21.658 1.00 36.56 333 LEU A N 1
ATOM 2197 C CA . LEU A 1 333 ? -8.014 1.073 -20.894 1.00 37.99 333 LEU A CA 1
ATOM 2198 C C . LEU A 1 333 ? -8.554 2.494 -20.953 1.00 39.79 333 LEU A C 1
ATOM 2199 O O . LEU A 1 333 ? -9.472 2.801 -21.716 1.00 37.86 333 LEU A O 1
ATOM 2204 N N . PHE A 1 334 ? -7.996 3.348 -20.093 1.00 36.20 334 PHE A N 1
ATOM 2205 C CA . PHE A 1 334 ? -8.217 4.787 -20.135 1.00 34.95 334 PHE A CA 1
ATOM 2206 C C . PHE A 1 334 ? -7.139 5.401 -21.014 1.00 36.04 334 PHE A C 1
ATOM 2207 O O . PHE A 1 334 ? -5.989 4.959 -20.985 1.00 37.82 334 PHE A O 1
ATOM 2215 N N . THR A 1 335 ? -7.504 6.438 -21.772 1.00 30.27 335 THR A N 1
ATOM 2216 C CA . THR A 1 335 ? -6.569 7.125 -22.656 1.00 35.19 335 THR A CA 1
ATOM 2217 C C . THR A 1 335 ? -6.366 8.572 -22.209 1.00 32.57 335 THR A C 1
ATOM 2218 O O . THR A 1 335 ? -7.313 9.243 -21.795 1.00 34.54 335 THR A O 1
ATOM 2222 N N . ALA A 1 336 ? -5.119 9.035 -22.282 1.00 29.75 336 ALA A N 1
ATOM 2223 C CA . ALA A 1 336 ? -4.773 10.375 -21.825 1.00 34.12 336 ALA A CA 1
ATOM 2224 C C . ALA A 1 336 ? -5.536 11.436 -22.603 1.00 33.79 336 ALA A C 1
ATOM 2225 O O . ALA A 1 336 ? -5.680 11.350 -23.825 1.00 35.47 336 ALA A O 1
ATOM 2227 N N . VAL A 1 337 ? -6.017 12.448 -21.879 1.00 30.80 337 VAL A N 1
ATOM 2228 C CA . VAL A 1 337 ? -6.729 13.583 -22.461 1.00 30.44 337 VAL A CA 1
ATOM 2229 C C . VAL A 1 337 ? -5.942 14.858 -22.217 1.00 31.17 337 VAL A C 1
ATOM 2230 O O . VAL A 1 337 ? -5.408 15.456 -23.151 1.00 29.35 337 VAL A O 1
ATOM 2234 N N . ASN A 1 338 ? -5.882 15.308 -20.957 1.00 32.90 338 ASN A N 1
ATOM 2235 C CA . ASN A 1 338 ? -5.319 16.616 -20.659 1.00 30.10 338 ASN A CA 1
ATOM 2236 C C . ASN A 1 338 ? -4.215 16.535 -19.626 1.00 33.25 338 ASN A C 1
ATOM 2237 O O . ASN A 1 338 ? -4.287 15.746 -18.670 1.00 32.83 338 ASN A O 1
ATOM 2242 N N . VAL A 1 339 ? -3.215 17.387 -19.805 1.00 28.32 339 VAL A N 1
ATOM 2243 C CA . VAL A 1 339 ? -2.330 17.778 -18.718 1.00 31.95 339 VAL A CA 1
ATOM 2244 C C . VAL A 1 339 ? -2.843 19.120 -18.205 1.00 35.88 339 VAL A C 1
ATOM 2245 O O . VAL A 1 339 ? -2.833 20.128 -18.929 1.00 35.58 339 VAL A O 1
ATOM 2249 N N . ASP A 1 340 ? -3.335 19.122 -16.975 1.00 29.88 340 ASP A N 1
ATOM 2250 C CA . ASP A 1 340 ? -3.841 20.323 -16.321 1.00 35.31 340 ASP A CA 1
ATOM 2251 C C . ASP A 1 340 ? -2.813 20.792 -15.308 1.00 34.09 340 ASP A C 1
ATOM 2252 O O . ASP A 1 340 ? -2.440 20.036 -14.409 1.00 36.60 340 ASP A O 1
ATOM 2257 N N . VAL A 1 341 ? -2.354 22.027 -15.453 1.00 26.61 341 VAL A N 1
ATOM 2258 C CA . VAL A 1 341 ? -1.421 22.616 -14.508 1.00 30.25 341 VAL A CA 1
ATOM 2259 C C . VAL A 1 341 ? -2.155 23.715 -13.751 1.00 35.15 341 VAL A C 1
ATOM 2260 O O . VAL A 1 341 ? -2.570 24.722 -14.341 1.00 38.29 341 VAL A O 1
ATOM 2264 N N . LEU A 1 342 ? -2.335 23.510 -12.443 1.00 29.94 342 LEU A N 1
ATOM 2265 C CA . LEU A 1 342 ? -3.123 24.411 -11.613 1.00 32.75 342 LEU A CA 1
ATOM 2266 C C . LEU A 1 342 ? -2.251 25.486 -10.991 1.00 29.40 342 LEU A C 1
ATOM 2267 O O . LEU A 1 342 ? -1.144 25.215 -10.521 1.00 31.68 342 LEU A O 1
ATOM 2272 N N . THR A 1 343 ? -2.763 26.706 -10.997 1.00 29.45 343 THR A N 1
ATOM 2273 C CA . THR A 1 343 ? -2.219 27.805 -10.211 1.00 32.71 343 THR A CA 1
ATOM 2274 C C . THR A 1 343 ? -3.134 27.964 -9.002 1.00 29.19 343 THR A C 1
ATOM 2275 O O . THR A 1 343 ? -4.292 28.374 -9.143 1.00 28.29 343 THR A O 1
ATOM 2279 N N . VAL A 1 344 ? -2.621 27.615 -7.823 1.00 35.08 344 VAL A N 1
ATOM 2280 C CA . VAL A 1 344 ? -3.412 27.510 -6.595 1.00 30.97 344 VAL A CA 1
ATOM 2281 C C . VAL A 1 344 ? -2.967 28.597 -5.623 1.00 31.16 344 VAL A C 1
ATOM 2282 O O . VAL A 1 344 ? -1.788 28.674 -5.254 1.00 32.56 344 VAL A O 1
ATOM 2286 N N . VAL A 1 345 ? -3.905 29.428 -5.193 1.00 32.74 345 VAL A N 1
ATOM 2287 C CA . VAL A 1 345 ? -3.655 30.406 -4.139 1.00 29.54 345 VAL A CA 1
ATOM 2288 C C . VAL A 1 345 ? -4.764 30.281 -3.109 1.00 32.68 345 VAL A C 1
ATOM 2289 O O . VAL A 1 345 ? -5.947 30.331 -3.466 1.00 31.58 345 VAL A O 1
ATOM 2293 N N . ASP A 1 346 ? -4.378 30.114 -1.833 1.00 33.72 346 ASP A N 1
ATOM 2294 C CA . ASP A 1 346 ? -5.318 30.100 -0.709 1.00 29.99 346 ASP A CA 1
ATOM 2295 C C . ASP A 1 346 ? -6.407 29.042 -0.887 1.00 29.43 346 ASP A C 1
ATOM 2296 O O . ASP A 1 346 ? -7.594 29.284 -0.647 1.00 26.31 346 ASP A O 1
ATOM 2301 N N . GLY A 1 347 ? -5.999 27.855 -1.331 1.00 28.70 347 GLY A N 1
ATOM 2302 C CA . GLY A 1 347 ? -6.963 26.786 -1.506 1.00 31.01 347 GLY A CA 1
ATOM 2303 C C . GLY A 1 347 ? -7.990 27.045 -2.588 1.00 32.51 347 GLY A C 1
ATOM 2304 O O . GLY A 1 347 ? -9.112 26.520 -2.511 1.00 30.14 347 GLY A O 1
ATOM 2305 N N . LEU A 1 348 ? -7.639 27.847 -3.598 1.00 27.86 348 LEU A N 1
ATOM 2306 C CA . LEU A 1 348 ? -8.501 28.108 -4.743 1.00 34.28 348 LEU A CA 1
ATOM 2307 C C . LEU A 1 348 ? -7.683 28.055 -6.029 1.00 29.67 348 LEU A C 1
ATOM 2308 O O . LEU A 1 348 ? -6.520 28.479 -6.063 1.00 29.82 348 LEU A O 1
ATOM 2313 N N . ILE A 1 349 ? -8.290 27.526 -7.085 1.00 32.96 349 ILE A N 1
ATOM 2314 C CA . ILE A 1 349 ? -7.647 27.517 -8.399 1.00 28.40 349 ILE A CA 1
ATOM 2315 C C . ILE A 1 349 ? -7.830 28.893 -9.031 1.00 30.38 349 ILE A C 1
ATOM 2316 O O . ILE A 1 349 ? -8.959 29.324 -9.294 1.00 28.68 349 ILE A O 1
ATOM 2321 N N . ALA A 1 350 ? -6.721 29.604 -9.237 1.00 27.37 350 ALA A N 1
ATOM 2322 C CA . ALA A 1 350 ? -6.777 30.855 -9.985 1.00 32.50 350 ALA A CA 1
ATOM 2323 C C . ALA A 1 350 ? -6.683 30.613 -11.490 1.00 34.68 350 ALA A C 1
ATOM 2324 O O . ALA A 1 350 ? -7.339 31.308 -12.271 1.00 34.31 350 ALA A O 1
ATOM 2326 N N . GLU A 1 351 ? -5.892 29.630 -11.910 1.00 34.29 351 GLU A N 1
ATOM 2327 C CA . GLU A 1 351 ? -5.722 29.355 -13.328 1.00 37.59 351 GLU A CA 1
ATOM 2328 C C . GLU A 1 351 ? -5.529 27.858 -13.540 1.00 36.27 351 GLU A C 1
ATOM 2329 O O . GLU A 1 351 ? -4.943 27.169 -12.699 1.00 35.29 351 GLU A O 1
ATOM 2335 N N . ILE A 1 352 ? -6.045 27.359 -14.666 1.00 32.83 352 ILE A N 1
ATOM 2336 C CA . ILE A 1 352 ? -5.718 26.032 -15.183 1.00 34.93 352 ILE A CA 1
ATOM 2337 C C . ILE A 1 352 ? -5.061 26.231 -16.543 1.00 32.42 352 ILE A C 1
ATOM 2338 O O . ILE A 1 352 ? -5.663 26.826 -17.440 1.00 33.49 352 ILE A O 1
ATOM 2343 N N . THR A 1 353 ? -3.832 25.754 -16.691 1.00 30.28 353 THR A N 1
ATOM 2344 C CA . THR A 1 353 ? -3.164 25.712 -17.979 1.00 34.32 353 THR A CA 1
ATOM 2345 C C . THR A 1 353 ? -3.159 24.265 -18.464 1.00 35.15 353 THR A C 1
ATOM 2346 O O . THR A 1 353 ? -2.633 23.377 -17.780 1.00 27.73 353 THR A O 1
ATOM 2350 N N . THR A 1 354 ? -3.746 24.043 -19.639 1.00 26.88 354 THR A N 1
ATOM 2351 C CA . THR A 1 354 ? -4.061 22.721 -20.153 1.00 29.74 354 THR A CA 1
ATOM 2352 C C . THR A 1 354 ? -3.277 22.463 -21.432 1.00 31.57 354 THR A C 1
ATOM 2353 O O . THR A 1 354 ? -3.379 23.236 -22.395 1.00 26.88 354 THR A O 1
ATOM 2357 N N . PHE A 1 355 ? -2.512 21.374 -21.438 1.00 32.53 355 PHE A N 1
ATOM 2358 C CA . PHE A 1 355 ? -1.737 20.931 -22.584 1.00 30.04 355 PHE A CA 1
ATOM 2359 C C . PHE A 1 355 ? -2.217 19.566 -23.054 1.00 34.05 355 PHE A C 1
ATOM 2360 O O . PHE A 1 355 ? -2.893 18.828 -22.330 1.00 30.17 355 PHE A O 1
ATOM 2368 N N . ASP A 1 356 ? -1.836 19.249 -24.290 1.00 32.00 356 ASP A N 1
ATOM 2369 C CA . ASP A 1 356 ? -2.084 17.946 -24.897 1.00 34.92 356 ASP A CA 1
ATOM 2370 C C . ASP A 1 356 ? -0.962 16.989 -24.519 1.00 35.20 356 ASP A C 1
ATOM 2371 O O . ASP A 1 356 ? 0.202 17.269 -24.833 1.00 42.48 356 ASP A O 1
ATOM 2376 N N . PRO A 1 357 ? -1.253 15.857 -23.874 1.00 37.08 357 PRO A N 1
ATOM 2377 C CA . PRO A 1 357 ? -0.181 14.901 -23.549 1.00 34.23 357 PRO A CA 1
ATOM 2378 C C . PRO A 1 357 ? 0.527 14.340 -24.775 1.00 43.75 357 PRO A C 1
ATOM 2379 O O . PRO A 1 357 ? 1.735 14.075 -24.715 1.00 43.51 357 PRO A O 1
ATOM 2383 N N . GLY A 1 358 ? -0.186 14.160 -25.890 1.00 42.77 358 GLY A N 1
ATOM 2384 C CA . GLY A 1 358 ? 0.444 13.597 -27.073 1.00 46.82 358 GLY A CA 1
ATOM 2385 C C . GLY A 1 358 ? 1.519 14.501 -27.642 1.00 48.25 358 GLY A C 1
ATOM 2386 O O . GLY A 1 358 ? 2.559 14.029 -28.103 1.00 51.19 358 GLY A O 1
ATOM 2387 N N . LEU A 1 359 ? 1.289 15.813 -27.606 1.00 44.72 359 LEU A N 1
ATOM 2388 C CA . LEU A 1 359 ? 2.262 16.797 -28.065 1.00 38.21 359 LEU A CA 1
ATOM 2389 C C . LEU A 1 359 ? 3.436 16.992 -27.110 1.00 49.99 359 LEU A C 1
ATOM 2390 O O . LEU A 1 359 ? 4.363 17.740 -27.446 1.00 49.80 359 LEU A O 1
ATOM 2395 N N . LEU A 1 360 ? 3.427 16.341 -25.924 1.00 47.68 360 LEU A N 1
ATOM 2396 C CA . LEU A 1 360 ? 4.488 16.582 -24.968 1.00 44.86 360 LEU A CA 1
ATOM 2397 C C . LEU A 1 360 ? 5.377 15.352 -24.830 1.00 45.38 360 LEU A C 1
ATOM 2398 O O . LEU A 1 360 ? 4.928 14.223 -25.055 1.00 44.84 360 LEU A O 1
ATOM 2403 N N . PRO A 1 361 ? 6.637 15.535 -24.442 1.00 42.55 361 PRO A N 1
ATOM 2404 C CA . PRO A 1 361 ? 7.454 14.378 -24.052 1.00 43.60 361 PRO A CA 1
ATOM 2405 C C . PRO A 1 361 ? 6.973 13.791 -22.734 1.00 41.65 361 PRO A C 1
ATOM 2406 O O . PRO A 1 361 ? 6.555 14.524 -21.840 1.00 46.91 361 PRO A O 1
ATOM 2410 N N . GLY A 1 362 ? 6.985 12.457 -22.641 1.00 43.84 362 GLY A N 1
ATOM 2411 C CA . GLY A 1 362 ? 7.118 11.773 -21.367 1.00 44.95 362 GLY A CA 1
ATOM 2412 C C . GLY A 1 362 ? 5.879 11.217 -20.686 1.00 50.47 362 GLY A C 1
ATOM 2413 O O . GLY A 1 362 ? 6.009 10.673 -19.579 1.00 48.75 362 GLY A O 1
ATOM 2414 N N . ILE A 1 363 ? 4.697 11.281 -21.293 1.00 53.75 363 ILE A N 1
ATOM 2415 C CA . ILE A 1 363 ? 3.458 10.967 -20.574 1.00 48.82 363 ILE A CA 1
ATOM 2416 C C . ILE A 1 363 ? 2.842 9.666 -21.100 1.00 48.25 363 ILE A C 1
ATOM 2417 O O . ILE A 1 363 ? 2.554 9.537 -22.297 1.00 54.76 363 ILE A O 1
ATOM 2422 N N . ALA A 1 364 ? 2.622 8.717 -20.197 1.00 49.74 364 ALA A N 1
ATOM 2423 C CA . ALA A 1 364 ? 2.009 7.432 -20.523 1.00 48.10 364 ALA A CA 1
ATOM 2424 C C . ALA A 1 364 ? 0.684 7.629 -21.249 1.00 47.38 364 ALA A C 1
ATOM 2425 O O . ALA A 1 364 ? -0.213 8.300 -20.717 1.00 44.49 364 ALA A O 1
ATOM 2427 N N . PRO A 1 365 ? 0.505 7.063 -22.445 1.00 46.38 365 PRO A N 1
ATOM 2428 C CA . PRO A 1 365 ? -0.705 7.375 -23.216 1.00 41.15 365 PRO A CA 1
ATOM 2429 C C . PRO A 1 365 ? -1.939 6.706 -22.669 1.00 37.56 365 PRO A C 1
ATOM 2430 O O . PRO A 1 365 ? -3.047 7.213 -22.882 1.00 39.90 365 PRO A O 1
ATOM 2434 N N . THR A 1 366 ? -1.790 5.595 -21.959 1.00 38.66 366 THR A N 1
ATOM 2435 C CA . THR A 1 366 ? -2.932 4.868 -21.440 1.00 40.80 366 THR A CA 1
ATOM 2436 C C . THR A 1 366 ? -2.626 4.424 -20.019 1.00 38.69 366 THR A C 1
ATOM 2437 O O . THR A 1 366 ? -1.470 4.375 -19.593 1.00 38.38 366 THR A O 1
ATOM 2441 N N . LEU A 1 367 ? -3.682 4.110 -19.283 1.00 43.03 367 LEU A N 1
ATOM 2442 C CA . LEU A 1 367 ? -3.534 3.491 -17.978 1.00 42.11 367 LEU A CA 1
ATOM 2443 C C . LEU A 1 367 ? -4.685 2.527 -17.790 1.00 44.06 367 LEU A C 1
ATOM 2444 O O . LEU A 1 367 ? -5.705 2.595 -18.481 1.00 45.44 367 LEU A O 1
ATOM 2449 N N . ALA A 1 368 ? -4.525 1.657 -16.805 1.00 48.40 368 ALA A N 1
ATOM 2450 C CA . ALA A 1 368 ? -5.292 0.430 -16.722 1.00 46.35 368 ALA A CA 1
ATOM 2451 C C . ALA A 1 368 ? -6.527 0.515 -15.832 1.00 53.26 368 ALA A C 1
ATOM 2452 O O . ALA A 1 368 ? -7.571 -0.021 -16.218 1.00 58.52 368 ALA A O 1
ATOM 2454 N N . GLU A 1 369 ? -6.432 1.183 -14.678 1.00 42.81 369 GLU A N 1
ATOM 2455 C CA . GLU A 1 369 ? -7.366 1.070 -13.528 1.00 55.71 369 GLU A CA 1
ATOM 2456 C C . GLU A 1 369 ? -6.886 -0.074 -12.611 1.00 56.59 369 GLU A C 1
ATOM 2457 O O . GLU A 1 369 ? -5.702 -0.421 -12.559 1.00 53.74 369 GLU A O 1
ATOM 2464 N N . SER B 1 38 ? -16.613 8.493 -4.742 1.00 44.41 38 SER B N 1
ATOM 2465 C CA . SER B 1 38 ? -17.419 8.980 -3.627 1.00 48.71 38 SER B CA 1
ATOM 2466 C C . SER B 1 38 ? -18.896 8.702 -3.879 1.00 54.67 38 SER B C 1
ATOM 2467 O O . SER B 1 38 ? -19.322 8.575 -5.025 1.00 54.98 38 SER B O 1
ATOM 2470 N N . ALA B 1 39 ? -19.669 8.616 -2.800 1.00 52.61 39 ALA B N 1
ATOM 2471 C CA . ALA B 1 39 ? -21.100 8.373 -2.867 1.00 58.93 39 ALA B CA 1
ATOM 2472 C C . ALA B 1 39 ? -21.863 9.678 -3.116 1.00 61.04 39 ALA B C 1
ATOM 2473 O O . ALA B 1 39 ? -21.316 10.782 -3.016 1.00 59.23 39 ALA B O 1
ATOM 2475 N N . GLU B 1 40 ? -23.160 9.539 -3.415 1.00 63.73 40 GLU B N 1
ATOM 2476 C CA . GLU B 1 40 ? -23.972 10.650 -3.905 1.00 72.11 40 GLU B CA 1
ATOM 2477 C C . GLU B 1 40 ? -25.142 10.978 -2.975 1.00 75.34 40 GLU B C 1
ATOM 2478 O O . GLU B 1 40 ? -24.995 11.744 -2.020 1.00 73.64 40 GLU B O 1
ATOM 2484 N N . THR B 1 41 ? -26.325 10.453 -3.286 1.00 81.13 41 THR B N 1
ATOM 2485 C CA . THR B 1 41 ? -27.464 10.457 -2.378 1.00 78.22 41 THR B CA 1
ATOM 2486 C C . THR B 1 41 ? -27.913 9.036 -2.083 1.00 81.46 41 THR B C 1
ATOM 2487 O O . THR B 1 41 ? -28.960 8.834 -1.456 1.00 81.45 41 THR B O 1
ATOM 2491 N N . ILE B 1 42 ? -27.149 8.045 -2.547 1.00 81.93 42 ILE B N 1
ATOM 2492 C CA . ILE B 1 42 ? -27.340 6.656 -2.182 1.00 80.67 42 ILE B CA 1
ATOM 2493 C C . ILE B 1 42 ? -27.240 6.440 -0.681 1.00 81.50 42 ILE B C 1
ATOM 2494 O O . ILE B 1 42 ? -27.682 5.409 -0.172 1.00 84.76 42 ILE B O 1
ATOM 2499 N N . ARG B 1 43 ? -26.689 7.408 0.041 1.00 82.05 43 ARG B N 1
ATOM 2500 C CA . ARG B 1 43 ? -26.502 7.296 1.478 1.00 83.74 43 ARG B CA 1
ATOM 2501 C C . ARG B 1 43 ? -27.784 7.550 2.264 1.00 85.99 43 ARG B C 1
ATOM 2502 O O . ARG B 1 43 ? -28.053 6.847 3.245 1.00 88.36 43 ARG B O 1
ATOM 2510 N N . THR B 1 44 ? -28.566 8.564 1.881 1.00 81.96 44 THR B N 1
ATOM 2511 C CA . THR B 1 44 ? -29.887 8.731 2.475 1.00 84.04 44 THR B CA 1
ATOM 2512 C C . THR B 1 44 ? -30.841 7.626 2.039 1.00 88.94 44 THR B C 1
ATOM 2513 O O . THR B 1 44 ? -31.835 7.375 2.724 1.00 90.17 44 THR B O 1
ATOM 2517 N N . GLY B 1 45 ? -30.555 6.961 0.921 1.00 90.92 45 GLY B N 1
ATOM 2518 C CA . GLY B 1 45 ? -31.325 5.813 0.490 1.00 86.42 45 GLY B CA 1
ATOM 2519 C C . GLY B 1 45 ? -30.638 4.508 0.835 1.00 87.38 45 GLY B C 1
ATOM 2520 O O . GLY B 1 45 ? -30.901 3.473 0.216 0.00 91.26 45 GLY B O 1
ATOM 2521 N N . GLY B 1 46 ? -29.748 4.549 1.825 1.00 89.58 46 GLY B N 1
ATOM 2522 C CA . GLY B 1 46 ? -29.031 3.364 2.246 1.00 89.15 46 GLY B CA 1
ATOM 2523 C C . GLY B 1 46 ? -28.950 3.289 3.758 1.00 91.49 46 GLY B C 1
ATOM 2524 O O . GLY B 1 46 ? -29.089 4.292 4.464 1.00 88.07 46 GLY B O 1
ATOM 2525 N N . GLU B 1 47 ? -28.727 2.070 4.244 0.00 91.95 47 GLU B N 1
ATOM 2526 C CA . GLU B 1 47 ? -28.641 1.805 5.675 0.00 91.97 47 GLU B CA 1
ATOM 2527 C C . GLU B 1 47 ? -27.611 0.711 5.909 0.00 90.78 47 GLU B C 1
ATOM 2528 O O . GLU B 1 47 ? -27.633 -0.312 5.217 0.00 89.40 47 GLU B O 1
ATOM 2534 N N . GLU B 1 48 ? -26.702 0.943 6.864 1.00 83.09 48 GLU B N 1
ATOM 2535 C CA . GLU B 1 48 ? -25.694 -0.037 7.268 1.00 81.73 48 GLU B CA 1
ATOM 2536 C C . GLU B 1 48 ? -24.717 -0.357 6.140 1.00 78.03 48 GLU B C 1
ATOM 2537 O O . GLU B 1 48 ? -23.759 -1.112 6.331 1.00 73.68 48 GLU B O 1
ATOM 2543 N N . VAL B 1 49 ? -24.940 0.207 4.952 1.00 79.03 49 VAL B N 1
ATOM 2544 C CA . VAL B 1 49 ? -23.877 0.213 3.956 1.00 69.61 49 VAL B CA 1
ATOM 2545 C C . VAL B 1 49 ? -23.088 1.510 4.044 1.00 60.58 49 VAL B C 1
ATOM 2546 O O . VAL B 1 49 ? -21.998 1.616 3.458 1.00 56.31 49 VAL B O 1
ATOM 2550 N N . PHE B 1 50 ? -23.603 2.496 4.779 1.00 67.76 50 PHE B N 1
ATOM 2551 C CA . PHE B 1 50 ? -22.822 3.668 5.153 1.00 61.16 50 PHE B CA 1
ATOM 2552 C C . PHE B 1 50 ? -21.420 3.276 5.610 1.00 57.98 50 PHE B C 1
ATOM 2553 O O . PHE B 1 50 ? -20.419 3.814 5.120 1.00 56.20 50 PHE B O 1
ATOM 2561 N N . ALA B 1 51 ? -21.331 2.306 6.524 1.00 59.15 51 ALA B N 1
ATOM 2562 C CA . ALA B 1 51 ? -20.032 1.886 7.043 1.00 57.79 51 ALA B CA 1
ATOM 2563 C C . ALA B 1 51 ? -19.098 1.437 5.925 1.00 55.86 51 ALA B C 1
ATOM 2564 O O . ALA B 1 51 ? -17.921 1.820 5.901 1.00 55.02 51 ALA B O 1
ATOM 2566 N N . ALA B 1 52 ? -19.601 0.629 4.987 1.00 55.82 52 ALA B N 1
ATOM 2567 C CA . ALA B 1 52 ? -18.775 0.191 3.864 1.00 51.78 52 ALA B CA 1
ATOM 2568 C C . ALA B 1 52 ? -18.225 1.375 3.074 1.00 52.51 52 ALA B C 1
ATOM 2569 O O . ALA B 1 52 ? -17.050 1.387 2.685 1.00 54.60 52 ALA B O 1
ATOM 2571 N N . LEU B 1 53 ? -19.057 2.379 2.823 1.00 49.86 53 LEU B N 1
ATOM 2572 C CA . LEU B 1 53 ? -18.630 3.505 1.999 1.00 53.43 53 LEU B CA 1
ATOM 2573 C C . LEU B 1 53 ? -17.714 4.460 2.766 1.00 53.62 53 LEU B C 1
ATOM 2574 O O . LEU B 1 53 ? -16.735 4.973 2.207 1.00 47.89 53 LEU B O 1
ATOM 2579 N N . ALA B 1 54 ? -18.009 4.700 4.049 1.00 46.01 54 ALA B N 1
ATOM 2580 C CA . ALA B 1 54 ? -17.171 5.572 4.859 1.00 42.64 54 ALA B CA 1
ATOM 2581 C C . ALA B 1 54 ? -15.833 4.936 5.204 1.00 45.95 54 ALA B C 1
ATOM 2582 O O . ALA B 1 54 ? -14.903 5.654 5.587 1.00 40.83 54 ALA B O 1
ATOM 2584 N N . GLU B 1 55 ? -15.717 3.608 5.072 1.00 44.50 55 GLU B N 1
ATOM 2585 C CA . GLU B 1 55 ? -14.501 2.916 5.485 1.00 40.29 55 GLU B CA 1
ATOM 2586 C C . GLU B 1 55 ? -13.283 3.427 4.739 1.00 45.27 55 GLU B C 1
ATOM 2587 O O . GLU B 1 55 ? -12.191 3.498 5.319 1.00 40.44 55 GLU B O 1
ATOM 2593 N N . ARG B 1 56 ? -13.458 3.813 3.463 1.00 42.53 56 ARG B N 1
ATOM 2594 C CA . ARG B 1 56 ? -12.346 4.291 2.644 1.00 42.73 56 ARG B CA 1
ATOM 2595 C C . ARG B 1 56 ? -11.632 5.485 3.270 1.00 40.11 56 ARG B C 1
ATOM 2596 O O . ARG B 1 56 ? -10.435 5.682 3.033 1.00 37.83 56 ARG B O 1
ATOM 2604 N N . TYR B 1 57 ? -12.335 6.292 4.062 1.00 42.43 57 TYR B N 1
ATOM 2605 C CA . TYR B 1 57 ? -11.775 7.523 4.610 1.00 40.21 57 TYR B CA 1
ATOM 2606 C C . TYR B 1 57 ? -11.384 7.417 6.082 1.00 40.86 57 TYR B C 1
ATOM 2607 O O . TYR B 1 57 ? -10.827 8.375 6.632 1.00 38.96 57 TYR B O 1
ATOM 2616 N N . ARG B 1 58 ? -11.624 6.265 6.715 1.00 42.87 58 ARG B N 1
ATOM 2617 C CA A ARG B 1 58 ? -11.356 6.117 8.144 0.50 36.94 58 ARG B CA 1
ATOM 2618 C CA B ARG B 1 58 ? -11.356 6.116 8.144 0.50 36.14 58 ARG B CA 1
ATOM 2619 C C . ARG B 1 58 ? -9.919 6.491 8.488 1.00 34.90 58 ARG B C 1
ATOM 2620 O O . ARG B 1 58 ? -9.676 7.315 9.375 1.00 32.78 58 ARG B O 1
ATOM 2635 N N . HIS B 1 59 ? -8.949 5.890 7.800 1.00 33.60 59 HIS B N 1
ATOM 2636 C CA . HIS B 1 59 ? -7.551 6.129 8.158 1.00 36.61 59 HIS B CA 1
ATOM 2637 C C . HIS B 1 59 ? -7.176 7.609 8.037 1.00 36.74 59 HIS B C 1
ATOM 2638 O O . HIS B 1 59 ? -6.560 8.184 8.945 1.00 31.31 59 HIS B O 1
ATOM 2645 N N . GLU B 1 60 ? -7.532 8.255 6.923 1.00 34.72 60 GLU B N 1
ATOM 2646 C CA . GLU B 1 60 ? -7.123 9.651 6.784 1.00 33.11 60 GLU B CA 1
ATOM 2647 C C . GLU B 1 60 ? -7.867 10.548 7.770 1.00 28.02 60 GLU B C 1
ATOM 2648 O O . GLU B 1 60 ? -7.311 11.538 8.240 1.00 30.13 60 GLU B O 1
ATOM 2654 N N . LEU B 1 61 ? -9.128 10.229 8.076 1.00 27.55 61 LEU B N 1
ATOM 2655 C CA . LEU B 1 61 ? -9.870 10.976 9.085 1.00 35.15 61 LEU B CA 1
ATOM 2656 C C . LEU B 1 61 ? -9.258 10.793 10.465 1.00 28.66 61 LEU B C 1
ATOM 2657 O O . LEU B 1 61 ? -9.305 11.704 11.302 1.00 33.68 61 LEU B O 1
ATOM 2662 N N . ARG B 1 62 ? -8.667 9.627 10.714 1.00 30.25 62 ARG B N 1
ATOM 2663 C CA . ARG B 1 62 ? -7.992 9.402 11.979 1.00 31.52 62 ARG B CA 1
ATOM 2664 C C . ARG B 1 62 ? -6.726 10.239 12.092 1.00 33.34 62 ARG B C 1
ATOM 2665 O O . ARG B 1 62 ? -6.414 10.765 13.172 1.00 31.26 62 ARG B O 1
ATOM 2673 N N . VAL B 1 63 ? -5.971 10.347 11.001 1.00 30.56 63 VAL B N 1
ATOM 2674 C CA . VAL B 1 63 ? -4.760 11.157 11.009 1.00 30.14 63 VAL B CA 1
ATOM 2675 C C . VAL B 1 63 ? -5.123 12.628 11.175 1.00 30.67 63 VAL B C 1
ATOM 2676 O O . VAL B 1 63 ? -4.426 13.378 11.861 1.00 30.59 63 VAL B O 1
ATOM 2680 N N . HIS B 1 64 ? -6.240 13.049 10.581 1.00 30.16 64 HIS B N 1
ATOM 2681 C CA . HIS B 1 64 ? -6.735 14.405 10.785 1.00 32.31 64 HIS B CA 1
ATOM 2682 C C . HIS B 1 64 ? -7.064 14.645 12.261 1.00 32.03 64 HIS B C 1
ATOM 2683 O O . HIS B 1 64 ? -6.621 15.631 12.862 1.00 28.28 64 HIS B O 1
ATOM 2690 N N . LEU B 1 65 ? -7.836 13.744 12.865 1.00 28.00 65 LEU B N 1
ATOM 2691 C CA . LEU B 1 65 ? -8.137 13.904 14.282 1.00 27.80 65 LEU B CA 1
ATOM 2692 C C . LEU B 1 65 ? -6.857 13.884 15.111 1.00 25.51 65 LEU B C 1
ATOM 2693 O O . LEU B 1 65 ? -6.656 14.737 15.981 1.00 29.88 65 LEU B O 1
ATOM 2698 N N . TYR B 1 66 ? -5.951 12.958 14.808 1.00 29.59 66 TYR B N 1
ATOM 2699 C CA . TYR B 1 66 ? -4.663 12.905 15.495 1.00 28.15 66 TYR B CA 1
ATOM 2700 C C . TYR B 1 66 ? -3.966 14.262 15.501 1.00 30.05 66 TYR B C 1
ATOM 2701 O O . TYR B 1 66 ? -3.409 14.683 16.521 1.00 25.69 66 TYR B O 1
ATOM 2710 N N . ARG B 1 67 ? -3.959 14.949 14.349 1.00 30.98 67 ARG B N 1
ATOM 2711 C CA . ARG B 1 67 ? -3.344 16.270 14.296 1.00 30.70 67 ARG B CA 1
ATOM 2712 C C . ARG B 1 67 ? -4.033 17.231 15.256 1.00 21.82 67 ARG B C 1
ATOM 2713 O O . ARG B 1 67 ? -3.395 18.119 15.815 1.00 23.50 67 ARG B O 1
ATOM 2721 N N . MET B 1 68 ? -5.351 17.096 15.409 1.00 24.84 68 MET B N 1
ATOM 2722 C CA . MET B 1 68 ? -6.109 17.968 16.295 1.00 27.28 68 MET B CA 1
ATOM 2723 C C . MET B 1 68 ? -5.835 17.626 17.762 1.00 31.32 68 MET B C 1
ATOM 2724 O O . MET B 1 68 ? -5.785 18.520 18.613 1.00 33.07 68 MET B O 1
ATOM 2729 N N . LEU B 1 69 ? -5.663 16.338 18.083 1.00 29.48 69 LEU B N 1
ATOM 2730 C CA . LEU B 1 69 ? -5.602 15.896 19.478 1.00 27.50 69 LEU B CA 1
ATOM 2731 C C . LEU B 1 69 ? -4.204 15.547 19.959 1.00 28.54 69 LEU B C 1
ATOM 2732 O O . LEU B 1 69 ? -3.931 15.676 21.156 1.00 30.99 69 LEU B O 1
ATOM 2737 N N . GLY B 1 70 ? -3.311 15.112 19.069 1.00 31.33 70 GLY B N 1
ATOM 2738 C CA . GLY B 1 70 ? -1.997 14.648 19.466 1.00 27.74 70 GLY B CA 1
ATOM 2739 C C . GLY B 1 70 ? -1.958 13.257 20.073 1.00 27.41 70 GLY B C 1
ATOM 2740 O O . GLY B 1 70 ? -0.867 12.779 20.404 1.00 26.79 70 GLY B O 1
ATOM 2741 N N . SER B 1 71 ? -3.097 12.581 20.206 1.00 24.59 71 SER B N 1
ATOM 2742 C CA . SER B 1 71 ? -3.153 11.239 20.772 1.00 28.19 71 SER B CA 1
ATOM 2743 C C . SER B 1 71 ? -3.742 10.259 19.769 1.00 27.38 71 SER B C 1
ATOM 2744 O O . SER B 1 71 ? -4.826 10.496 19.218 1.00 28.20 71 SER B O 1
ATOM 2747 N N . PHE B 1 72 ? -3.048 9.141 19.566 1.00 26.55 72 PHE B N 1
ATOM 2748 C CA . PHE B 1 72 ? -3.584 8.093 18.707 1.00 28.19 72 PHE B CA 1
ATOM 2749 C C . PHE B 1 72 ? -4.884 7.509 19.260 1.00 33.35 72 PHE B C 1
ATOM 2750 O O . PHE B 1 72 ? -5.844 7.302 18.503 1.00 28.65 72 PHE B O 1
ATOM 2758 N N . THR B 1 73 ? -4.924 7.177 20.570 1.00 27.39 73 THR B N 1
ATOM 2759 C CA . THR B 1 73 ? -6.122 6.515 21.099 1.00 28.79 73 THR B CA 1
ATOM 2760 C C . THR B 1 73 ? -7.321 7.463 21.090 1.00 27.19 73 THR B C 1
ATOM 2761 O O . THR B 1 73 ? -8.448 7.040 20.800 1.00 29.63 73 THR B O 1
ATOM 2765 N N . ASP B 1 74 ? -7.101 8.752 21.369 1.00 30.14 74 ASP B N 1
ATOM 2766 C CA . ASP B 1 74 ? -8.181 9.732 21.234 1.00 30.78 74 ASP B CA 1
ATOM 2767 C C . ASP B 1 74 ? -8.613 9.894 19.772 1.00 30.65 74 ASP B C 1
ATOM 2768 O O . ASP B 1 74 ? -9.807 10.049 19.488 1.00 31.49 74 ASP B O 1
ATOM 2773 N N . ALA B 1 75 ? -7.666 9.849 18.830 1.00 27.04 75 ALA B N 1
ATOM 2774 C CA . ALA B 1 75 ? -8.043 9.909 17.408 1.00 31.90 75 ALA B CA 1
ATOM 2775 C C . ALA B 1 75 ? -8.897 8.707 17.013 1.00 29.11 75 ALA B C 1
ATOM 2776 O O . ALA B 1 75 ? -9.915 8.854 16.328 1.00 28.19 75 ALA B O 1
ATOM 2778 N N . GLU B 1 76 ? -8.509 7.512 17.472 1.00 33.90 76 GLU B N 1
ATOM 2779 C CA . GLU B 1 76 ? -9.297 6.303 17.238 1.00 29.66 76 GLU B CA 1
ATOM 2780 C C . GLU B 1 76 ? -10.705 6.428 17.806 1.00 31.41 76 GLU B C 1
ATOM 2781 O O . GLU B 1 76 ? -11.691 6.204 17.096 1.00 31.77 76 GLU B O 1
ATOM 2787 N N . ASP B 1 77 ? -10.816 6.762 19.100 1.00 31.92 77 ASP B N 1
ATOM 2788 C CA . ASP B 1 77 ? -12.118 7.050 19.704 1.00 30.17 77 ASP B CA 1
ATOM 2789 C C . ASP B 1 77 ? -12.923 8.022 18.849 1.00 29.18 77 ASP B C 1
ATOM 2790 O O . ASP B 1 77 ? -14.083 7.766 18.499 1.00 33.66 77 ASP B O 1
ATOM 2795 N N . LEU B 1 78 ? -12.326 9.156 18.510 1.00 26.15 78 LEU B N 1
ATOM 2796 C CA . LEU B 1 78 ? -13.116 10.204 17.880 1.00 31.19 78 LEU B CA 1
ATOM 2797 C C . LEU B 1 78 ? -13.455 9.898 16.422 1.00 33.73 78 LEU B C 1
ATOM 2798 O O . LEU B 1 78 ? -14.469 10.404 15.929 1.00 34.26 78 LEU B O 1
ATOM 2803 N N . VAL B 1 79 ? -12.680 9.048 15.735 1.00 29.64 79 VAL B N 1
ATOM 2804 C CA . VAL B 1 79 ? -13.102 8.667 14.385 1.00 29.66 79 VAL B CA 1
ATOM 2805 C C . VAL B 1 79 ? -14.266 7.686 14.462 1.00 35.69 79 VAL B C 1
ATOM 2806 O O . VAL B 1 79 ? -15.179 7.735 13.627 1.00 32.99 79 VAL B O 1
ATOM 2810 N N . GLN B 1 80 ? -14.290 6.823 15.489 1.00 34.98 80 GLN B N 1
ATOM 2811 C CA . GLN B 1 80 ? -15.449 5.961 15.711 1.00 35.60 80 GLN B CA 1
ATOM 2812 C C . GLN B 1 80 ? -16.699 6.789 15.977 1.00 36.16 80 GLN B C 1
ATOM 2813 O O . GLN B 1 80 ? -17.772 6.509 15.430 1.00 33.82 80 GLN B O 1
ATOM 2819 N N . GLU B 1 81 ? -16.580 7.802 16.849 1.00 32.30 81 GLU B N 1
ATOM 2820 C CA . GLU B 1 81 ? -17.675 8.740 17.084 1.00 35.77 81 GLU B CA 1
ATOM 2821 C C . GLU B 1 81 ? -18.075 9.479 15.809 1.00 35.62 81 GLU B C 1
ATOM 2822 O O . GLU B 1 81 ? -19.263 9.584 15.488 1.00 37.34 81 GLU B O 1
ATOM 2828 N N . THR B 1 82 ? -17.095 10.022 15.086 1.00 34.74 82 THR B N 1
ATOM 2829 C CA . THR B 1 82 ? -17.364 10.688 13.814 1.00 33.12 82 THR B CA 1
ATOM 2830 C C . THR B 1 82 ? -18.244 9.844 12.888 1.00 35.68 82 THR B C 1
ATOM 2831 O O . THR B 1 82 ? -19.304 10.291 12.437 1.00 38.80 82 THR B O 1
ATOM 2835 N N . LEU B 1 83 ? -17.821 8.611 12.594 1.00 39.52 83 LEU B N 1
ATOM 2836 C CA . LEU B 1 83 ? -18.5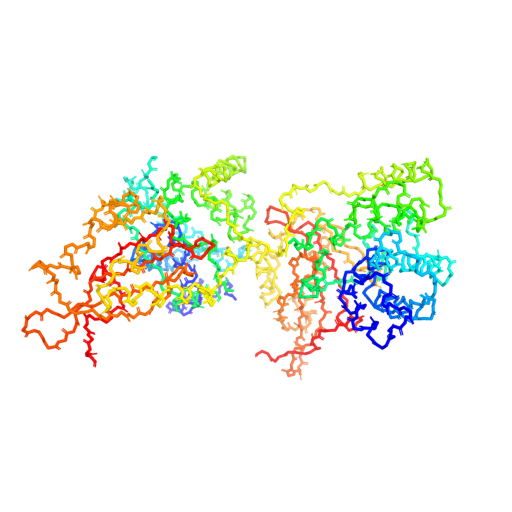61 7.796 11.623 1.00 37.54 83 LEU B CA 1
ATOM 2837 C C . LEU B 1 83 ? -19.954 7.434 12.128 1.00 39.46 83 LEU B C 1
ATOM 2838 O O . LEU B 1 83 ? -20.909 7.374 11.347 1.00 35.65 83 LEU B O 1
ATOM 2843 N N . LEU B 1 84 ? -20.092 7.172 13.430 1.00 39.60 84 LEU B N 1
ATOM 2844 C CA . LEU B 1 84 ? -21.420 6.927 13.982 1.00 40.47 84 LEU B CA 1
ATOM 2845 C C . LEU B 1 84 ? -22.289 8.187 13.924 1.00 44.30 84 LEU B C 1
ATOM 2846 O O . LEU B 1 84 ? -23.476 8.113 13.582 1.00 45.33 84 LEU B O 1
ATOM 2851 N N . LYS B 1 85 ? -21.718 9.348 14.262 1.00 38.82 85 LYS B N 1
ATOM 2852 C CA . LYS B 1 85 ? -22.445 10.610 14.131 1.00 46.90 85 LYS B CA 1
ATOM 2853 C C . LYS B 1 85 ? -22.860 10.854 12.686 1.00 50.92 85 LYS B C 1
ATOM 2854 O O . LYS B 1 85 ? -23.997 11.264 12.419 1.00 55.47 85 LYS B O 1
ATOM 2860 N N . ALA B 1 86 ? -21.944 10.606 11.741 1.00 46.70 86 ALA B N 1
ATOM 2861 C CA . ALA B 1 86 ? -22.228 10.823 10.322 1.00 47.99 86 ALA B CA 1
ATOM 2862 C C . ALA B 1 86 ? -23.409 9.979 9.856 1.00 52.40 86 ALA B C 1
ATOM 2863 O O . ALA B 1 86 ? -24.305 10.477 9.165 1.00 53.45 86 ALA B O 1
ATOM 2865 N N . TRP B 1 87 ? -23.430 8.694 10.231 1.00 53.78 87 TRP B N 1
ATOM 2866 C CA . TRP B 1 87 ? -24.561 7.837 9.881 1.00 56.10 87 TRP B CA 1
ATOM 2867 C C . TRP B 1 87 ? -25.865 8.384 10.447 1.00 56.56 87 TRP B C 1
ATOM 2868 O O . TRP B 1 87 ? -26.898 8.381 9.767 1.00 57.77 87 TRP B O 1
ATOM 2879 N N . ARG B 1 88 ? -25.841 8.847 11.695 1.00 55.48 88 ARG B N 1
ATOM 2880 C CA . ARG B 1 88 ? -27.066 9.343 12.308 1.00 57.03 88 ARG B CA 1
ATOM 2881 C C . ARG B 1 88 ? -27.529 10.640 11.673 1.00 55.05 88 ARG B C 1
ATOM 2882 O O . ARG B 1 88 ? -28.734 10.903 11.626 1.00 57.70 88 ARG B O 1
ATOM 2890 N N . ARG B 1 89 ? -26.596 11.461 11.193 1.00 55.89 89 ARG B N 1
ATOM 2891 C CA . ARG B 1 89 ? -26.911 12.745 10.582 1.00 55.24 89 ARG B CA 1
ATOM 2892 C C . ARG B 1 89 ? -26.775 12.685 9.065 1.00 60.69 89 ARG B C 1
ATOM 2893 O O . ARG B 1 89 ? -26.465 13.693 8.426 1.00 60.68 89 ARG B O 1
ATOM 2901 N N . ARG B 1 90 ? -26.998 11.500 8.479 1.00 58.35 90 ARG B N 1
ATOM 2902 C CA . ARG B 1 90 ? -26.920 11.337 7.034 1.00 59.05 90 ARG B CA 1
ATOM 2903 C C . ARG B 1 90 ? -27.894 12.241 6.301 1.00 62.45 90 ARG B C 1
ATOM 2904 O O . ARG B 1 90 ? -27.694 12.517 5.114 1.00 63.74 90 ARG B O 1
ATOM 2912 N N . GLU B 1 91 ? -28.945 12.694 6.983 1.00 61.44 91 GLU B N 1
ATOM 2913 C CA . GLU B 1 91 ? -29.856 13.672 6.406 1.00 62.22 91 GLU B CA 1
ATOM 2914 C C . GLU B 1 91 ? -29.115 14.917 5.925 1.00 59.78 91 GLU B C 1
ATOM 2915 O O . GLU B 1 91 ? -29.490 15.509 4.908 1.00 62.38 91 GLU B O 1
ATOM 2921 N N . THR B 1 92 ? -28.049 15.318 6.618 1.00 58.88 92 THR B N 1
ATOM 2922 C CA . THR B 1 92 ? -27.421 16.604 6.334 1.00 60.29 92 THR B CA 1
ATOM 2923 C C . THR B 1 92 ? -26.497 16.585 5.119 1.00 57.93 92 THR B C 1
ATOM 2924 O O . THR B 1 92 ? -25.932 17.631 4.783 1.00 49.78 92 THR B O 1
ATOM 2928 N N . PHE B 1 93 ? -26.298 15.445 4.463 1.00 60.33 93 PHE B N 1
ATOM 2929 C CA . PHE B 1 93 ? -25.419 15.417 3.294 1.00 59.33 93 PHE B CA 1
ATOM 2930 C C . PHE B 1 93 ? -26.173 15.970 2.090 1.00 55.95 93 PHE B C 1
ATOM 2931 O O . PHE B 1 93 ? -26.952 15.260 1.449 1.00 56.57 93 PHE B O 1
ATOM 2939 N N . GLU B 1 94 ? -25.929 17.235 1.770 1.00 58.84 94 GLU B N 1
ATOM 2940 C CA . GLU B 1 94 ? -26.545 17.802 0.583 1.00 59.05 94 GLU B CA 1
ATOM 2941 C C . GLU B 1 94 ? -25.746 17.458 -0.668 1.00 59.05 94 GLU B C 1
ATOM 2942 O O . GLU B 1 94 ? -26.330 17.308 -1.747 1.00 58.43 94 GLU B O 1
ATOM 2948 N N . GLY B 1 95 ? -24.436 17.304 -0.539 1.00 56.76 95 GLY B N 1
ATOM 2949 C CA . GLY B 1 95 ? -23.587 16.835 -1.605 1.00 50.94 95 GLY B CA 1
ATOM 2950 C C . GLY B 1 95 ? -22.664 17.867 -2.198 1.00 53.91 95 GLY B C 1
ATOM 2951 O O . GLY B 1 95 ? -22.195 17.672 -3.338 1.00 58.20 95 GLY B O 1
ATOM 2952 N N . ARG B 1 96 ? -22.374 18.945 -1.475 1.00 49.86 96 ARG B N 1
ATOM 2953 C CA . ARG B 1 96 ? -21.715 20.105 -2.061 1.00 51.36 96 ARG B CA 1
ATOM 2954 C C . ARG B 1 96 ? -20.282 19.811 -2.470 1.00 45.05 96 ARG B C 1
ATOM 2955 O O . ARG B 1 96 ? -19.968 19.773 -3.661 1.00 47.66 96 ARG B O 1
ATOM 2963 N N . ALA B 1 97 ? -19.406 19.598 -1.494 1.00 43.80 97 ALA B N 1
ATOM 2964 C CA . ALA B 1 97 ? -18.008 19.315 -1.768 1.00 42.79 97 ALA B CA 1
ATOM 2965 C C . ALA B 1 97 ? -17.691 17.827 -1.728 1.00 39.14 97 ALA B C 1
ATOM 2966 O O . ALA B 1 97 ? -16.517 17.457 -1.819 1.00 37.47 97 ALA B O 1
ATOM 2968 N N . GLY B 1 98 ? -18.705 16.970 -1.605 1.00 38.89 98 GLY B N 1
ATOM 2969 C CA . GLY B 1 98 ? -18.528 15.532 -1.653 1.00 43.83 98 GLY B CA 1
ATOM 2970 C C . GLY B 1 98 ? -18.620 14.868 -0.278 1.00 44.40 98 GLY B C 1
ATOM 2971 O O . GLY B 1 98 ? -18.674 15.519 0.770 1.00 40.27 98 GLY B O 1
ATOM 2972 N N . PHE B 1 99 ? -18.662 13.529 -0.321 1.00 42.39 99 PHE B N 1
ATOM 2973 C CA . PHE B 1 99 ? -18.775 12.694 0.878 1.00 43.41 99 PHE B CA 1
ATOM 2974 C C . PHE B 1 99 ? -17.603 12.922 1.823 1.00 40.30 99 PHE B C 1
ATOM 2975 O O . PHE B 1 99 ? -17.788 13.103 3.032 1.00 41.09 99 PHE B O 1
ATOM 2983 N N . ARG B 1 100 ? -16.383 12.900 1.280 1.00 38.94 100 ARG B N 1
ATOM 2984 C CA . ARG B 1 100 ? -15.176 12.995 2.093 1.00 40.54 100 ARG B CA 1
ATOM 2985 C C . ARG B 1 100 ? -15.130 14.306 2.878 1.00 41.91 100 ARG B C 1
ATOM 2986 O O . ARG B 1 100 ? -14.905 14.301 4.099 1.00 29.99 100 ARG B O 1
ATOM 2994 N N . ALA B 1 101 ? -15.360 15.439 2.196 1.00 35.38 101 ALA B N 1
ATOM 2995 C CA . ALA B 1 101 ? -15.300 16.739 2.866 1.00 38.64 101 ALA B CA 1
ATOM 2996 C C . ALA B 1 101 ? -16.346 16.837 3.970 1.00 39.81 101 ALA B C 1
ATOM 2997 O O . ALA B 1 101 ? -16.102 17.439 5.021 1.00 37.37 101 ALA B O 1
ATOM 2999 N N . TRP B 1 102 ? -17.518 16.246 3.743 1.00 36.19 102 TRP B N 1
ATOM 3000 C CA . TRP B 1 102 ? -18.558 16.210 4.758 1.00 40.54 102 TRP B CA 1
ATOM 3001 C C . TRP B 1 102 ? -18.111 15.407 5.987 1.00 42.99 102 TRP B C 1
ATOM 3002 O O . TRP B 1 102 ? -18.322 15.833 7.132 1.00 41.28 102 TRP B O 1
ATOM 3013 N N . LEU B 1 103 ? -17.474 14.251 5.771 1.00 39.29 103 LEU B N 1
ATOM 3014 C CA . LEU B 1 103 ? -16.912 13.495 6.887 1.00 32.83 103 LEU B CA 1
ATOM 3015 C C . LEU B 1 103 ? -15.879 14.316 7.644 1.00 37.85 103 LEU B C 1
ATOM 3016 O O . LEU B 1 103 ? -15.783 14.228 8.883 1.00 37.40 103 LEU B O 1
ATOM 3021 N N . TYR B 1 104 ? -15.097 15.120 6.915 1.00 32.26 104 TYR B N 1
ATOM 3022 C CA . TYR B 1 104 ? -14.078 15.959 7.540 1.00 36.27 104 TYR B CA 1
ATOM 3023 C C . TYR B 1 104 ? -14.694 17.042 8.418 1.00 36.37 104 TYR B C 1
ATOM 3024 O O . TYR B 1 104 ? -14.126 17.406 9.453 1.00 34.80 104 TYR B O 1
ATOM 3033 N N . ARG B 1 105 ? -15.833 17.596 8.008 1.00 37.28 105 ARG B N 1
ATOM 3034 C CA . ARG B 1 105 ? -16.456 18.621 8.833 1.00 38.31 105 ARG B CA 1
ATOM 3035 C C . ARG B 1 105 ? -17.032 18.008 10.103 1.00 33.38 105 ARG B C 1
ATOM 3036 O O . ARG B 1 105 ? -17.008 18.632 11.170 1.00 35.77 105 ARG B O 1
ATOM 3044 N N . ILE B 1 106 ? -17.543 16.783 10.019 1.00 36.92 106 ILE B N 1
ATOM 3045 C CA . ILE B 1 106 ? -18.066 16.140 11.220 1.00 37.71 106 ILE B CA 1
ATOM 3046 C C . ILE B 1 106 ? -16.930 15.734 12.144 1.00 32.30 106 ILE B C 1
ATOM 3047 O O . ILE B 1 106 ? -16.994 15.949 13.358 1.00 37.29 106 ILE B O 1
ATOM 3052 N N . ALA B 1 107 ? -15.859 15.174 11.587 1.00 32.76 107 ALA B N 1
ATOM 3053 C CA . ALA B 1 107 ? -14.708 14.843 12.414 1.00 32.00 107 ALA B CA 1
ATOM 3054 C C . ALA B 1 107 ? -14.142 16.092 13.080 1.00 34.77 107 ALA B C 1
ATOM 3055 O O . ALA B 1 107 ? -13.897 16.098 14.289 1.00 30.70 107 ALA B O 1
ATOM 3057 N N . THR B 1 108 ? -13.948 17.169 12.310 1.00 29.81 108 THR B N 1
ATOM 3058 C CA . THR B 1 108 ? -13.366 18.375 12.884 1.00 30.17 108 THR B CA 1
ATOM 3059 C C . THR B 1 108 ? -14.227 18.913 14.023 1.00 32.11 108 THR B C 1
ATOM 3060 O O . THR B 1 108 ? -13.703 19.341 15.054 1.00 31.24 108 THR B O 1
ATOM 3064 N N . ASN B 1 109 ? -15.550 18.906 13.855 1.00 33.02 109 ASN B N 1
ATOM 3065 C CA . ASN B 1 109 ? -16.418 19.431 14.898 1.00 30.02 109 ASN B CA 1
ATOM 3066 C C . ASN B 1 109 ? -16.485 18.467 16.081 1.00 34.50 109 ASN B C 1
ATOM 3067 O O . ASN B 1 109 ? -16.569 18.894 17.239 1.00 30.56 109 ASN B O 1
ATOM 3072 N N . THR B 1 110 ? -16.443 17.167 15.813 1.00 33.11 110 THR B N 1
ATOM 3073 C CA . THR B 1 110 ? -16.375 16.205 16.907 1.00 33.37 110 THR B CA 1
ATOM 3074 C C . THR B 1 110 ? -15.118 16.417 17.738 1.00 36.25 110 THR B C 1
ATOM 3075 O O . THR B 1 110 ? -15.173 16.401 18.974 1.00 30.72 110 THR B O 1
ATOM 3079 N N . ALA B 1 111 ? -13.984 16.675 17.080 1.00 34.18 111 ALA B N 1
ATOM 3080 C CA . ALA B 1 111 ? -12.779 17.029 17.825 1.00 34.73 111 ALA B CA 1
ATOM 3081 C C . ALA B 1 111 ? -13.001 18.276 18.679 1.00 36.28 111 ALA B C 1
ATOM 3082 O O . ALA B 1 111 ? -12.635 18.303 19.865 1.00 32.55 111 ALA B O 1
ATOM 3084 N N . LEU B 1 112 ? -13.626 19.312 18.106 1.00 32.66 112 LEU B N 1
ATOM 3085 C CA . LEU B 1 112 ? -13.817 20.556 18.851 1.00 33.25 112 LEU B CA 1
ATOM 3086 C C . LEU B 1 112 ? -14.746 20.390 20.053 1.00 31.37 112 LEU B C 1
ATOM 3087 O O . LEU B 1 112 ? -14.603 21.114 21.044 1.00 33.17 112 LEU B O 1
ATOM 3092 N N . ASP B 1 113 ? -15.734 19.502 19.962 1.00 31.43 113 ASP B N 1
ATOM 3093 C CA . ASP B 1 113 ? -16.571 19.188 21.117 1.00 40.07 113 ASP B CA 1
ATOM 3094 C C . ASP B 1 113 ? -15.752 18.526 22.222 1.00 36.48 113 ASP B C 1
ATOM 3095 O O . ASP B 1 113 ? -15.867 18.886 23.399 1.00 37.69 113 ASP B O 1
ATOM 3100 N N . PHE B 1 114 ? -14.918 17.554 21.849 1.00 28.79 114 PHE B N 1
ATOM 3101 C CA . PHE B 1 114 ? -14.017 16.921 22.801 1.00 33.93 114 PHE B CA 1
ATOM 3102 C C . PHE B 1 114 ? -13.102 17.948 23.456 1.00 32.30 114 PHE B C 1
ATOM 3103 O O . PHE B 1 114 ? -12.969 17.989 24.687 1.00 36.20 114 PHE B O 1
ATOM 3111 N N . LEU B 1 115 ? -12.472 18.796 22.647 1.00 33.09 115 LEU B N 1
ATOM 3112 C CA . LEU B 1 115 ? -11.507 19.753 23.166 1.00 31.96 115 LEU B CA 1
ATOM 3113 C C . LEU B 1 115 ? -12.178 20.884 23.928 1.00 33.80 115 LEU B C 1
ATOM 3114 O O . LEU B 1 115 ? -11.494 21.619 24.650 1.00 32.65 115 LEU B O 1
ATOM 3119 N N . GLY B 1 116 ? -13.491 21.032 23.793 1.00 31.53 116 GLY B N 1
ATOM 3120 C CA . GLY B 1 116 ? -14.216 22.007 24.577 1.00 35.96 116 GLY B CA 1
ATOM 3121 C C . GLY B 1 116 ? -14.916 21.387 25.771 1.00 41.68 116 GLY B C 1
ATOM 3122 O O . GLY B 1 116 ? -15.463 22.102 26.615 1.00 37.80 116 GLY B O 1
ATOM 3123 N N . GLY B 1 117 ? -14.922 20.053 25.839 1.00 35.05 117 GLY B N 1
ATOM 3124 C CA . GLY B 1 117 ? -15.575 19.341 26.913 1.00 38.83 117 GLY B CA 1
ATOM 3125 C C . GLY B 1 117 ? -14.580 18.636 27.815 1.00 36.07 117 GLY B C 1
ATOM 3126 O O . GLY B 1 117 ? -13.840 19.269 28.569 1.00 37.01 117 GLY B O 1
ATOM 3127 N N . PRO B 1 118 ? -14.530 17.303 27.738 1.00 36.88 118 PRO B N 1
ATOM 3128 C CA . PRO B 1 118 ? -13.588 16.555 28.587 1.00 37.77 118 PRO B CA 1
ATOM 3129 C C . PRO B 1 118 ? -12.157 17.068 28.524 1.00 36.78 118 PRO B C 1
ATOM 3130 O O . PRO B 1 118 ? -11.452 17.070 29.541 1.00 32.39 118 PRO B O 1
ATOM 3134 N N . ALA B 1 119 ? -11.703 17.512 27.354 1.00 34.95 119 ALA B N 1
ATOM 3135 C CA . ALA B 1 119 ? -10.307 17.871 27.174 1.00 29.11 119 ALA B CA 1
ATOM 3136 C C . ALA B 1 119 ? -10.089 19.376 27.170 1.00 29.60 119 ALA B C 1
ATOM 3137 O O . ALA B 1 119 ? -9.049 19.840 26.688 1.00 32.07 119 ALA B O 1
ATOM 3139 N N . ARG B 1 120 ? -11.030 20.139 27.744 1.00 32.97 120 ARG B N 1
ATOM 3140 C CA . ARG B 1 120 ? -10.937 21.596 27.737 1.00 35.48 120 ARG B CA 1
ATOM 3141 C C . ARG B 1 120 ? -9.639 22.090 28.349 1.00 39.11 120 ARG B C 1
ATOM 3142 O O . ARG B 1 120 ? -9.129 23.143 27.943 1.00 35.18 120 ARG B O 1
ATOM 3150 N N . ASN B 1 121 ? -9.078 21.344 29.307 1.00 34.71 121 ASN B N 1
ATOM 3151 C CA . ASN B 1 121 ? -7.900 21.799 30.039 1.00 35.66 121 ASN B CA 1
ATOM 3152 C C . ASN B 1 121 ? -6.607 21.547 29.271 1.00 37.76 121 ASN B C 1
ATOM 3153 O O . ASN B 1 121 ? -5.545 22.022 29.692 1.00 40.66 121 ASN B O 1
ATOM 3158 N N . ARG B 1 122 ? -6.685 20.836 28.148 1.00 35.66 122 ARG B N 1
ATOM 3159 C CA . ARG B 1 122 ? -5.518 20.402 27.378 1.00 39.57 122 ARG B CA 1
ATOM 3160 C C . ARG B 1 122 ? -5.072 21.512 26.424 1.00 44.59 122 ARG B C 1
ATOM 3161 O O . ARG B 1 122 ? -5.242 21.450 25.198 1.00 53.93 122 ARG B O 1
ATOM 3169 N N . GLU B 1 123 ? -4.460 22.528 27.013 1.00 39.74 123 GLU B N 1
ATOM 3170 C CA . GLU B 1 123 ? -4.088 23.738 26.282 1.00 50.83 123 GLU B CA 1
ATOM 3171 C C . GLU B 1 123 ? -2.766 24.227 26.868 1.00 52.28 123 GLU B C 1
ATOM 3172 O O . GLU B 1 123 ? -2.763 24.884 27.912 1.00 52.20 123 GLU B O 1
ATOM 3178 N N . VAL B 1 124 ? -1.661 23.923 26.197 1.00 47.74 124 VAL B N 1
ATOM 3179 C CA . VAL B 1 124 ? -0.351 24.325 26.695 1.00 50.17 124 VAL B CA 1
ATOM 3180 C C . VAL B 1 124 ? -0.129 25.806 26.399 1.00 52.46 124 VAL B C 1
ATOM 3181 O O . VAL B 1 124 ? -0.340 26.272 25.270 1.00 52.21 124 VAL B O 1
ATOM 3185 N N . ALA B 1 125 ? 0.314 26.546 27.407 1.00 47.71 125 ALA B N 1
ATOM 3186 C CA . ALA B 1 125 ? 0.453 27.996 27.299 1.00 54.07 125 ALA B CA 1
ATOM 3187 C C . ALA B 1 125 ? 1.792 28.391 26.682 1.00 48.57 125 ALA B C 1
ATOM 3188 O O . ALA B 1 125 ? 2.780 27.671 26.816 1.00 44.30 125 ALA B O 1
ATOM 3190 N N . SER B 1 137 ? 10.238 23.228 26.642 1.00 57.32 137 SER B N 1
ATOM 3191 C CA . SER B 1 137 ? 10.024 22.597 25.340 1.00 57.49 137 SER B CA 1
ATOM 3192 C C . SER B 1 137 ? 8.571 22.131 25.190 1.00 53.85 137 SER B C 1
ATOM 3193 O O . SER B 1 137 ? 7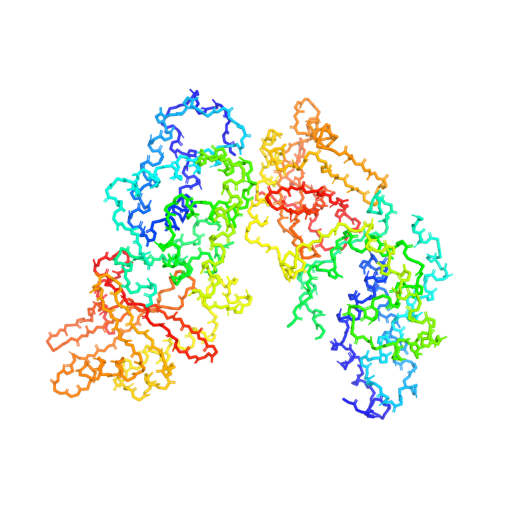.932 21.696 26.159 1.00 53.30 137 SER B O 1
ATOM 3196 N N . ALA B 1 138 ? 8.060 22.226 23.960 1.00 56.85 138 ALA B N 1
ATOM 3197 C CA . ALA B 1 138 ? 6.648 21.960 23.705 1.00 53.88 138 ALA B CA 1
ATOM 3198 C C . ALA B 1 138 ? 6.288 20.496 23.921 1.00 51.41 138 ALA B C 1
ATOM 3199 O O . ALA B 1 138 ? 5.163 20.195 24.337 1.00 54.35 138 ALA B O 1
ATOM 3201 N N . LEU B 1 139 ? 7.215 19.574 23.649 1.00 44.22 139 LEU B N 1
ATOM 3202 C CA . LEU B 1 139 ? 6.901 18.159 23.809 1.00 45.00 139 LEU B CA 1
ATOM 3203 C C . LEU B 1 139 ? 6.683 17.804 25.271 1.00 41.78 139 LEU B C 1
ATOM 3204 O O . LEU B 1 139 ? 5.802 17.000 25.590 1.00 41.91 139 LEU B O 1
ATOM 3209 N N . ALA B 1 140 ? 7.449 18.427 26.169 1.00 46.50 140 ALA B N 1
ATOM 3210 C CA . ALA B 1 140 ? 7.496 18.002 27.569 1.00 45.05 140 ALA B CA 1
ATOM 3211 C C . ALA B 1 140 ? 6.132 18.051 28.245 1.00 42.98 140 ALA B C 1
ATOM 3212 O O . ALA B 1 140 ? 5.804 17.181 29.060 1.00 42.22 140 ALA B O 1
ATOM 3214 N N . GLU B 1 141 ? 5.341 19.077 27.954 1.00 39.31 141 GLU B N 1
ATOM 3215 C CA . GLU B 1 141 ? 4.094 19.296 28.663 1.00 33.78 141 GLU B CA 1
ATOM 3216 C C . GLU B 1 141 ? 2.910 18.565 28.063 1.00 33.62 141 GLU B C 1
ATOM 3217 O O . GLU B 1 141 ? 1.869 18.477 28.720 1.00 33.91 141 GLU B O 1
ATOM 3223 N N . VAL B 1 142 ? 3.016 18.095 26.816 1.00 35.03 142 VAL B N 1
ATOM 3224 C CA . VAL B 1 142 ? 1.912 17.400 26.167 1.00 30.37 142 VAL B CA 1
ATOM 3225 C C . VAL B 1 142 ? 1.924 15.961 26.654 1.00 32.28 142 VAL B C 1
ATOM 3226 O O . VAL B 1 142 ? 2.450 15.068 25.987 1.00 34.82 142 VAL B O 1
ATOM 3230 N N . SER B 1 143 ? 1.346 15.728 27.835 1.00 32.79 143 SER B N 1
ATOM 3231 C CA . SER B 1 143 ? 1.385 14.406 28.433 1.00 32.38 143 SER B CA 1
ATOM 3232 C C . SER B 1 143 ? 0.462 13.422 27.728 1.00 33.52 143 SER B C 1
ATOM 3233 O O . SER B 1 143 ? 0.605 12.214 27.930 1.00 31.62 143 SER B O 1
ATOM 3236 N N . TRP B 1 144 ? -0.485 13.903 26.922 1.00 34.21 144 TRP B N 1
ATOM 3237 C CA . TRP B 1 144 ? -1.357 13.029 26.153 1.00 28.54 144 TRP B CA 1
ATOM 3238 C C . TRP B 1 144 ? -0.761 12.682 24.798 1.00 32.91 144 TRP B C 1
ATOM 3239 O O . TRP B 1 144 ? -1.363 11.899 24.057 1.00 29.94 144 TRP B O 1
ATOM 3250 N N . LEU B 1 145 ? 0.421 13.220 24.488 1.00 32.84 145 LEU B N 1
ATOM 3251 C CA . LEU B 1 145 ? 1.083 12.966 23.214 1.00 28.46 145 LEU B CA 1
ATOM 3252 C C . LEU B 1 145 ? 1.408 11.495 23.034 1.00 34.19 145 LEU B C 1
ATOM 3253 O O . LEU B 1 145 ? 1.979 10.859 23.928 1.00 28.40 145 LEU B O 1
ATOM 3258 N N . GLN B 1 146 ? 1.097 10.968 21.848 1.00 31.61 146 GLN B N 1
ATOM 3259 C CA . GLN B 1 146 ? 1.442 9.593 21.532 1.00 31.45 146 GLN B CA 1
ATOM 3260 C C . GLN B 1 146 ? 2.001 9.581 20.115 1.00 31.78 146 GLN B C 1
ATOM 3261 O O . GLN B 1 146 ? 1.640 10.445 19.315 1.00 26.23 146 GLN B O 1
ATOM 3267 N N . PRO B 1 147 ? 2.850 8.617 19.760 1.00 32.75 147 PRO B N 1
ATOM 3268 C CA . PRO B 1 147 ? 3.365 8.552 18.383 1.00 30.65 147 PRO B CA 1
ATOM 3269 C C . PRO B 1 147 ? 2.366 7.877 17.444 1.00 32.40 147 PRO B C 1
ATOM 3270 O O . PRO B 1 147 ? 1.352 7.319 17.867 1.00 33.44 147 PRO B O 1
ATOM 3274 N N . TYR B 1 148 ? 2.669 7.941 16.149 1.00 30.12 148 TYR B N 1
ATOM 3275 C CA . TYR B 1 148 ? 1.842 7.325 15.110 1.00 29.28 148 TYR B CA 1
ATOM 3276 C C . TYR B 1 148 ? 2.743 6.453 14.241 1.00 34.73 148 TYR B C 1
ATOM 3277 O O . TYR B 1 148 ? 3.608 6.993 13.515 1.00 31.49 148 TYR B O 1
ATOM 3286 N N . PRO B 1 149 ? 2.596 5.128 14.302 1.00 29.72 149 PRO B N 1
ATOM 3287 C CA . PRO B 1 149 ? 3.449 4.245 13.490 1.00 36.66 149 PRO B CA 1
ATOM 3288 C C . PRO B 1 149 ? 3.418 4.606 12.007 1.00 34.69 149 PRO B C 1
ATOM 3289 O O . PRO B 1 149 ? 2.362 4.866 11.433 1.00 32.75 149 PRO B O 1
ATOM 3293 N N . ASP B 1 150 ? 4.609 4.635 11.402 1.00 36.77 150 ASP B N 1
ATOM 3294 C CA . ASP B 1 150 ? 4.735 4.846 9.961 1.00 36.67 150 ASP B CA 1
ATOM 3295 C C . ASP B 1 150 ? 3.913 3.844 9.161 1.00 38.01 150 ASP B C 1
ATOM 3296 O O . ASP B 1 150 ? 3.341 4.190 8.118 1.00 40.09 150 ASP B O 1
ATOM 3301 N N . ARG B 1 151 ? 3.865 2.591 9.620 1.00 39.15 151 ARG B N 1
ATOM 3302 C CA . ARG B 1 151 ? 3.089 1.565 8.928 1.00 43.31 151 ARG B CA 1
ATOM 3303 C C . ARG B 1 151 ? 1.619 1.943 8.846 1.00 42.56 151 ARG B C 1
ATOM 3304 O O . ARG B 1 151 ? 0.933 1.574 7.886 1.00 41.42 151 ARG B O 1
ATOM 3312 N N . LEU B 1 152 ? 1.112 2.654 9.849 1.00 41.19 152 LEU B N 1
ATOM 3313 C CA . LEU B 1 152 ? -0.284 3.055 9.842 1.00 36.48 152 LEU B CA 1
ATOM 3314 C C . LEU B 1 152 ? -0.479 4.397 9.164 1.00 35.39 152 LEU B C 1
ATOM 3315 O O . LEU B 1 152 ? -1.560 4.657 8.624 1.00 34.75 152 LEU B O 1
ATOM 3320 N N . LEU B 1 153 ? 0.543 5.260 9.197 1.00 35.51 153 LEU B N 1
ATOM 3321 C CA . LEU B 1 153 ? 0.499 6.481 8.405 1.00 37.05 153 LEU B CA 1
ATOM 3322 C C . LEU B 1 153 ? 0.431 6.150 6.920 1.00 37.35 153 LEU B C 1
ATOM 3323 O O . LEU B 1 153 ? -0.210 6.871 6.147 1.00 42.04 153 LEU B O 1
ATOM 3328 N N . ASP B 1 154 ? 1.065 5.053 6.511 1.00 35.95 154 ASP B N 1
ATOM 3329 C CA . ASP B 1 154 ? 1.060 4.667 5.099 1.00 41.70 154 ASP B CA 1
ATOM 3330 C C . ASP B 1 154 ? -0.323 4.236 4.637 1.00 40.39 154 ASP B C 1
ATOM 3331 O O . ASP B 1 154 ? -0.658 4.403 3.462 1.00 44.45 154 ASP B O 1
ATOM 3336 N N . LEU B 1 155 ? -1.156 3.725 5.547 1.00 40.92 155 LEU B N 1
ATOM 3337 C CA . LEU B 1 155 ? -2.531 3.399 5.190 1.00 38.12 155 LEU B CA 1
ATOM 3338 C C . LEU B 1 155 ? -3.424 4.626 5.003 1.00 43.93 155 LEU B C 1
ATOM 3339 O O . LEU B 1 155 ? -4.549 4.471 4.509 1.00 41.67 155 LEU B O 1
ATOM 3344 N N . ALA B 1 156 ? -2.966 5.832 5.367 1.00 40.62 156 ALA B N 1
ATOM 3345 C CA . ALA B 1 156 ? -3.841 7.000 5.416 1.00 41.41 156 ALA B CA 1
ATOM 3346 C C . ALA B 1 156 ? -3.638 7.992 4.265 1.00 42.89 156 ALA B C 1
ATOM 3347 O O . ALA B 1 156 ? -4.213 9.085 4.301 1.00 46.28 156 ALA B O 1
ATOM 3349 N N . ALA B 1 157 ? -2.853 7.643 3.251 1.00 45.94 157 ALA B N 1
ATOM 3350 C CA . ALA B 1 157 ? -2.717 8.479 2.052 1.00 46.97 157 ALA B CA 1
ATOM 3351 C C . ALA B 1 157 ? -2.003 7.702 0.958 1.00 49.19 157 ALA B C 1
ATOM 3352 O O . ALA B 1 157 ? -1.097 6.907 1.250 1.00 53.15 157 ALA B O 1
ATOM 3354 N N . ALA B 1 167 ? 1.837 10.396 -0.175 1.00 36.87 167 ALA B N 1
ATOM 3355 C CA . ALA B 1 167 ? 2.191 9.874 1.151 1.00 40.67 167 ALA B CA 1
ATOM 3356 C C . ALA B 1 167 ? 2.279 10.991 2.191 1.00 36.81 167 ALA B C 1
ATOM 3357 O O . ALA B 1 167 ? 2.673 12.114 1.877 1.00 44.30 167 ALA B O 1
ATOM 3359 N N . ILE B 1 168 ? 1.903 10.687 3.436 1.00 42.81 168 ILE B N 1
ATOM 3360 C CA . ILE B 1 168 ? 2.033 11.669 4.503 1.00 30.88 168 ILE B CA 1
ATOM 3361 C C . ILE B 1 168 ? 3.509 11.902 4.776 1.00 31.29 168 ILE B C 1
ATOM 3362 O O . ILE B 1 168 ? 4.280 10.948 4.924 1.00 34.09 168 ILE B O 1
ATOM 3367 N N . ALA B 1 169 ? 3.907 13.172 4.858 1.00 35.13 169 ALA B N 1
ATOM 3368 C CA . ALA B 1 169 ? 5.302 13.551 5.026 1.00 35.27 169 ALA B CA 1
ATOM 3369 C C . ALA B 1 169 ? 5.580 14.066 6.434 1.00 37.49 169 ALA B C 1
ATOM 3370 O O . ALA B 1 169 ? 4.681 14.504 7.159 1.00 38.38 169 ALA B O 1
ATOM 3372 N N . ARG B 1 170 ? 6.869 14.043 6.785 1.00 33.05 170 ARG B N 1
ATOM 3373 C CA . ARG B 1 170 ? 7.301 14.327 8.139 1.00 39.80 170 ARG B CA 1
ATOM 3374 C C . ARG B 1 170 ? 6.769 15.661 8.648 1.00 42.71 170 ARG B C 1
ATOM 3375 O O . ARG B 1 170 ? 6.392 15.777 9.819 1.00 36.23 170 ARG B O 1
ATOM 3383 N N . GLU B 1 171 ? 6.717 16.674 7.777 1.00 37.34 171 GLU B N 1
ATOM 3384 C CA . GLU B 1 171 ? 6.390 18.039 8.192 1.00 41.05 171 GLU B CA 1
ATOM 3385 C C . GLU B 1 171 ? 5.001 18.160 8.801 1.00 35.42 171 GLU B C 1
ATOM 3386 O O . GLU B 1 171 ? 4.757 19.102 9.566 1.00 38.06 171 GLU B O 1
ATOM 3392 N N . THR B 1 172 ? 4.086 17.252 8.470 1.00 33.00 172 THR B N 1
ATOM 3393 C CA . THR B 1 172 ? 2.711 17.340 8.942 1.00 34.48 172 THR B CA 1
ATOM 3394 C C . THR B 1 172 ? 2.388 16.392 10.100 1.00 35.31 172 THR B C 1
ATOM 3395 O O . THR B 1 172 ? 1.216 16.315 10.480 1.00 33.25 172 THR B O 1
ATOM 3399 N N . VAL B 1 173 ? 3.368 15.638 10.630 1.00 35.51 173 VAL B N 1
ATOM 3400 C CA . VAL B 1 173 ? 3.125 14.610 11.653 1.00 37.20 173 VAL B CA 1
ATOM 3401 C C . VAL B 1 173 ? 4.271 14.531 12.659 1.00 33.78 173 VAL B C 1
ATOM 3402 O O . VAL B 1 173 ? 4.169 13.838 13.680 1.00 36.23 173 VAL B O 1
ATOM 3406 N N . GLU B 1 174 ? 5.388 15.166 12.336 1.00 29.31 174 GLU B N 1
ATOM 3407 C CA . GLU B 1 174 ? 6.523 15.278 13.231 1.00 36.34 174 GLU B CA 1
ATOM 3408 C C . GLU B 1 174 ? 6.090 15.655 14.656 1.00 39.29 174 GLU B C 1
ATOM 3409 O O . GLU B 1 174 ? 5.239 16.527 14.855 1.00 32.83 174 GLU B O 1
ATOM 3415 N N . LEU B 1 175 ? 6.700 15.005 15.650 1.00 38.07 175 LEU B N 1
ATOM 3416 C CA . LEU B 1 175 ? 6.219 15.152 17.026 1.00 37.19 175 LEU B CA 1
ATOM 3417 C C . LEU B 1 175 ? 6.295 16.602 17.491 1.00 36.58 175 LEU B C 1
ATOM 3418 O O . LEU B 1 175 ? 5.324 17.143 18.037 1.00 33.40 175 LEU B O 1
ATOM 3423 N N . ALA B 1 176 ? 7.442 17.254 17.274 1.00 37.99 176 ALA B N 1
ATOM 3424 C CA . ALA B 1 176 ? 7.582 18.658 17.657 1.00 39.36 176 ALA B CA 1
ATOM 3425 C C . ALA B 1 176 ? 6.529 19.535 16.990 1.00 39.42 176 ALA B C 1
ATOM 3426 O O . ALA B 1 176 ? 6.044 20.490 17.609 1.00 35.28 176 ALA B O 1
ATOM 3428 N N . PHE B 1 177 ? 6.149 19.215 15.745 1.00 33.31 177 PHE B N 1
ATOM 3429 C CA . PHE B 1 177 ? 5.060 19.932 15.089 1.00 34.84 177 PHE B CA 1
ATOM 3430 C C . PHE B 1 177 ? 3.723 19.664 15.768 1.00 35.46 177 PHE B C 1
ATOM 3431 O O . PHE B 1 177 ? 2.909 20.579 15.929 1.00 36.72 177 PHE B O 1
ATOM 3439 N N . LEU B 1 178 ? 3.458 18.414 16.151 1.00 33.77 178 LEU B N 1
ATOM 3440 C CA . LEU B 1 178 ? 2.220 18.130 16.865 1.00 34.82 178 LEU B CA 1
ATOM 3441 C C . LEU B 1 178 ? 2.189 18.836 18.212 1.00 32.32 178 LEU B C 1
ATOM 3442 O O . LEU B 1 178 ? 1.135 19.305 18.650 1.00 29.45 178 LEU B O 1
ATOM 3447 N N . ALA B 1 179 ? 3.336 18.919 18.879 1.00 32.70 179 ALA B N 1
ATOM 3448 C CA . ALA B 1 179 ? 3.370 19.508 20.213 1.00 38.16 179 ALA B CA 1
ATOM 3449 C C . ALA B 1 179 ? 3.037 20.990 20.155 1.00 39.33 179 ALA B C 1
ATOM 3450 O O . ALA B 1 179 ? 2.223 21.481 20.943 1.00 38.68 179 ALA B O 1
ATOM 3452 N N . VAL B 1 180 ? 3.631 21.716 19.202 1.00 39.84 180 VAL B N 1
ATOM 3453 C CA . VAL B 1 180 ? 3.362 23.147 19.112 1.00 37.41 180 VAL B CA 1
ATOM 3454 C C . VAL B 1 180 ? 1.899 23.390 18.762 1.00 36.88 180 VAL B C 1
ATOM 3455 O O . VAL B 1 180 ? 1.272 24.340 19.256 1.00 36.71 180 VAL B O 1
ATOM 3459 N N . ILE B 1 181 ? 1.331 22.535 17.911 1.00 32.83 181 ILE B N 1
ATOM 3460 C CA . ILE B 1 181 ? -0.082 22.659 17.555 1.00 33.19 181 ILE B CA 1
ATOM 3461 C C . ILE B 1 181 ? -0.937 22.567 18.807 1.00 33.33 181 ILE B C 1
ATOM 3462 O O . ILE B 1 181 ? -1.970 23.235 18.934 1.00 31.80 181 ILE B O 1
ATOM 3467 N N . GLN B 1 182 ? -0.519 21.734 19.752 1.00 33.23 182 GLN B N 1
ATOM 3468 C CA . GLN B 1 182 ? -1.219 21.669 21.030 1.00 35.77 182 GLN B CA 1
ATOM 3469 C C . GLN B 1 182 ? -1.150 22.990 21.805 1.00 35.96 182 GLN B C 1
ATOM 3470 O O . GLN B 1 182 ? -1.942 23.184 22.732 1.00 40.08 182 GLN B O 1
ATOM 3476 N N . HIS B 1 183 ? -0.228 23.899 21.453 1.00 39.61 183 HIS B N 1
ATOM 3477 C CA . HIS B 1 183 ? -0.160 25.213 22.101 1.00 40.77 183 HIS B CA 1
ATOM 3478 C C . HIS B 1 183 ? -1.172 26.215 21.563 1.00 37.06 183 HIS B C 1
ATOM 3479 O O . HIS B 1 183 ? -1.381 27.249 22.201 1.00 36.69 183 HIS B O 1
ATOM 3486 N N . LEU B 1 184 ? -1.794 25.943 20.432 1.00 35.51 184 LEU B N 1
ATOM 3487 C CA . LEU B 1 184 ? -2.837 26.767 19.850 1.00 35.84 184 LEU B CA 1
ATOM 3488 C C . LEU B 1 184 ? -4.199 26.365 20.400 1.00 35.53 184 LEU B C 1
ATOM 3489 O O . LEU B 1 184 ? -4.432 25.188 20.704 1.00 37.39 184 LEU B O 1
ATOM 3494 N N . PRO B 1 185 ? -5.107 27.325 20.545 1.00 35.34 185 PRO B N 1
ATOM 3495 C CA . PRO B 1 185 ? -6.487 26.979 20.878 1.00 34.01 185 PRO B CA 1
ATOM 3496 C C . PRO B 1 185 ? -7.071 26.037 19.848 1.00 37.91 185 PRO B C 1
ATOM 3497 O O . PRO B 1 185 ? -6.698 26.076 18.658 1.00 36.16 185 PRO B O 1
ATOM 3501 N N . PRO B 1 186 ? -8.026 25.183 20.251 1.00 34.97 186 PRO B N 1
ATOM 3502 C CA . PRO B 1 186 ? -8.590 24.178 19.320 1.00 34.63 186 PRO B CA 1
ATOM 3503 C C . PRO B 1 186 ? -9.079 24.707 17.973 1.00 37.60 186 PRO B C 1
ATOM 3504 O O . PRO B 1 186 ? -8.723 24.142 16.928 1.00 33.80 186 PRO B O 1
ATOM 3508 N N . ARG B 1 187 ? -9.916 25.751 17.966 1.00 37.57 187 ARG B N 1
ATOM 3509 C CA . ARG B 1 187 ? -10.438 26.262 16.701 1.00 37.74 187 ARG B CA 1
ATOM 3510 C C . ARG B 1 187 ? -9.314 26.812 15.836 1.00 30.85 187 ARG B C 1
ATOM 3511 O O . ARG B 1 187 ? -9.342 26.673 14.610 1.00 33.31 187 ARG B O 1
ATOM 3519 N N . GLN B 1 188 ? -8.297 27.420 16.457 1.00 34.46 188 GLN B N 1
ATOM 3520 C CA . GLN B 1 188 ? -7.141 27.870 15.685 1.00 33.17 188 GLN B CA 1
ATOM 3521 C C . GLN B 1 188 ? -6.385 26.690 15.083 1.00 34.49 188 GLN B C 1
ATOM 3522 O O . GLN B 1 188 ? -5.968 26.754 13.921 1.00 33.50 188 GLN B O 1
ATOM 3528 N N . ARG B 1 189 ? -6.178 25.612 15.866 1.00 33.57 189 ARG B N 1
ATOM 3529 C CA . ARG B 1 189 ? -5.564 24.397 15.325 1.00 35.61 189 ARG B CA 1
ATOM 3530 C C . ARG B 1 189 ? -6.278 23.942 14.073 1.00 28.20 189 ARG B C 1
ATOM 3531 O O . ARG B 1 189 ? -5.649 23.564 13.086 1.00 28.45 189 ARG B O 1
ATOM 3539 N N . ALA B 1 190 ? -7.604 23.890 14.152 1.00 28.03 190 ALA B N 1
ATOM 3540 C CA . ALA B 1 190 ? -8.419 23.429 13.049 1.00 29.94 190 ALA B CA 1
ATOM 3541 C C . ALA B 1 190 ? -8.273 24.341 11.833 1.00 30.39 190 ALA B C 1
ATOM 3542 O O . ALA B 1 190 ? -8.305 23.860 10.695 1.00 30.50 190 ALA B O 1
ATOM 3544 N N . VAL B 1 191 ? -8.106 25.655 12.054 1.00 30.64 191 VAL B N 1
ATOM 3545 C CA . VAL B 1 191 ? -7.850 26.589 10.951 1.00 30.58 191 VAL B CA 1
ATOM 3546 C C . VAL B 1 191 ? -6.520 26.264 10.291 1.00 32.94 191 VAL B C 1
ATOM 3547 O O . VAL B 1 191 ? -6.420 26.177 9.064 1.00 28.49 191 VAL B O 1
ATOM 3551 N N . LEU B 1 192 ? -5.470 26.108 11.105 1.00 33.61 192 LEU B N 1
ATOM 3552 C CA . LEU B 1 192 ? -4.146 25.809 10.573 1.00 32.39 192 LEU B CA 1
ATOM 3553 C C . LEU B 1 192 ? -4.165 24.516 9.766 1.00 35.51 192 LEU B C 1
ATOM 3554 O O . LEU B 1 192 ? -3.622 24.451 8.655 1.00 32.58 192 LEU B O 1
ATOM 3559 N N . ILE B 1 193 ? -4.796 23.475 10.313 1.00 32.71 193 ILE B N 1
ATOM 3560 C CA . ILE B 1 193 ? -4.806 22.177 9.654 1.00 34.57 193 ILE B CA 1
ATOM 3561 C C . ILE B 1 193 ? -5.633 22.223 8.368 1.00 33.76 193 ILE B C 1
ATOM 3562 O O . ILE B 1 193 ? -5.218 21.705 7.325 1.00 33.32 193 ILE B O 1
ATOM 3567 N N . LEU B 1 194 ? -6.829 22.810 8.432 1.00 30.06 194 LEU B N 1
ATOM 3568 C CA . LEU B 1 194 ? -7.702 22.803 7.267 1.00 32.57 194 LEU B CA 1
ATOM 3569 C C . LEU B 1 194 ? -7.146 23.669 6.137 1.00 33.00 194 LEU B C 1
ATOM 3570 O O . LEU B 1 194 ? -7.357 23.351 4.957 1.00 32.77 194 LEU B O 1
ATOM 3575 N N . ARG B 1 195 ? -6.427 24.745 6.473 1.00 28.91 195 ARG B N 1
ATOM 3576 C CA . ARG B 1 195 ? -5.905 25.664 5.467 1.00 33.49 195 ARG B CA 1
ATOM 3577 C C . ARG B 1 195 ? -4.546 25.220 4.934 1.00 38.37 195 ARG B C 1
ATOM 3578 O O . ARG B 1 195 ? -4.332 25.203 3.712 1.00 35.34 195 ARG B O 1
ATOM 3586 N N . ASP B 1 196 ? -3.620 24.845 5.817 1.00 30.95 196 ASP B N 1
ATOM 3587 C CA . ASP B 1 196 ? -2.257 24.575 5.376 1.00 33.26 196 ASP B CA 1
ATOM 3588 C C . ASP B 1 196 ? -1.945 23.090 5.230 1.00 34.56 196 ASP B C 1
ATOM 3589 O O . ASP B 1 196 ? -0.817 22.739 4.881 1.00 35.82 196 ASP B O 1
ATOM 3594 N N . ILE B 1 197 ? -2.906 22.204 5.477 1.00 31.53 197 ILE B N 1
ATOM 3595 C CA . ILE B 1 197 ? -2.625 20.798 5.255 1.00 33.76 197 ILE B CA 1
ATOM 3596 C C . ILE B 1 197 ? -3.694 20.258 4.321 1.00 33.47 197 ILE B C 1
ATOM 3597 O O . ILE B 1 197 ? -3.379 19.679 3.283 1.00 32.06 197 ILE B O 1
ATOM 3602 N N . ALA B 1 198 ? -4.959 20.478 4.664 1.00 32.23 198 ALA B N 1
ATOM 3603 C CA . ALA B 1 198 ? -6.041 20.059 3.784 1.00 30.82 198 ALA B CA 1
ATOM 3604 C C . ALA B 1 198 ? -6.177 20.966 2.556 1.00 34.48 198 ALA B C 1
ATOM 3605 O O . ALA B 1 198 ? -6.841 20.584 1.588 1.00 32.73 198 ALA B O 1
ATOM 3607 N N . GLY B 1 199 ? -5.571 22.151 2.571 1.00 31.60 199 GLY B N 1
ATOM 3608 C CA . GLY B 1 199 ? -5.656 23.038 1.422 1.00 33.43 199 GLY B CA 1
ATOM 3609 C C . GLY B 1 199 ? -7.037 23.577 1.141 1.00 33.25 199 GLY B C 1
ATOM 3610 O O . GLY B 1 199 ? -7.351 23.890 -0.014 1.00 32.75 199 GLY B O 1
ATOM 3611 N N . TRP B 1 200 ? -7.879 23.692 2.165 1.00 31.86 200 TRP B N 1
ATOM 3612 C CA . TRP B 1 200 ? -9.211 24.243 1.972 1.00 32.98 200 TRP B CA 1
ATOM 3613 C C . TRP B 1 200 ? -9.135 25.755 1.751 1.00 35.30 200 TRP B C 1
ATOM 3614 O O . TRP B 1 200 ? -8.220 26.430 2.239 1.00 31.25 200 TRP B O 1
ATOM 3625 N N . SER B 1 201 ? -10.103 26.284 0.996 1.00 33.46 201 SER B N 1
ATOM 3626 C CA . SER B 1 201 ? -10.229 27.729 0.867 1.00 31.99 201 SER B CA 1
ATOM 3627 C C . SER B 1 201 ? -10.614 28.360 2.210 1.00 33.43 201 SER B C 1
ATOM 3628 O O . SER B 1 201 ? -11.084 27.692 3.135 1.00 32.66 201 SER B O 1
ATOM 3631 N N . ALA B 1 202 ? -10.442 29.683 2.280 1.00 30.36 202 ALA B N 1
ATOM 3632 C CA . ALA B 1 202 ? -10.872 30.443 3.446 1.00 33.83 202 ALA B CA 1
ATOM 3633 C C . ALA B 1 202 ? -12.380 30.356 3.641 1.00 38.33 202 ALA B C 1
ATOM 3634 O O . ALA B 1 202 ? -12.856 30.246 4.784 1.00 34.45 202 ALA B O 1
ATOM 3636 N N . GLN B 1 203 ? -13.138 30.374 2.540 0.00 34.68 203 GLN B N 1
ATOM 3637 C CA . GLN B 1 203 ? -14.596 30.318 2.609 0.00 35.52 203 GLN B CA 1
ATOM 3638 C C . GLN B 1 203 ? -15.077 29.002 3.210 0.00 37.34 203 GLN B C 1
ATOM 3639 O O . GLN B 1 203 ? -15.949 28.989 4.087 0.00 37.54 203 GLN B O 1
ATOM 3645 N N . GLU B 1 204 ? -14.522 27.880 2.744 1.00 38.40 204 GLU B N 1
ATOM 3646 C CA . GLU B 1 204 ? -14.985 26.571 3.214 1.00 40.20 204 GLU B CA 1
ATOM 3647 C C . GLU B 1 204 ? -14.545 26.321 4.648 1.00 36.82 204 GLU B C 1
ATOM 3648 O O . GLU B 1 204 ? -15.284 25.722 5.437 1.00 37.45 204 GLU B O 1
ATOM 3654 N N . THR B 1 205 ? -13.325 26.743 4.978 1.00 32.04 205 THR B N 1
ATOM 3655 C CA . THR B 1 205 ? -12.861 26.690 6.349 1.00 33.61 205 THR B CA 1
ATOM 3656 C C . THR B 1 205 ? -13.757 27.533 7.247 1.00 34.88 205 THR B C 1
ATOM 3657 O O . THR B 1 205 ? -14.166 27.081 8.318 1.00 31.85 205 THR B O 1
ATOM 3661 N N . ALA B 1 206 ? -14.107 28.746 6.802 1.00 32.33 206 ALA B N 1
ATOM 3662 C CA . ALA B 1 206 ? -14.977 29.603 7.600 1.00 37.46 206 ALA B CA 1
ATOM 3663 C C . ALA B 1 206 ? -16.326 28.941 7.835 1.00 37.27 206 ALA B C 1
ATOM 3664 O O . ALA B 1 206 ? -16.837 28.930 8.965 1.00 33.39 206 ALA B O 1
ATOM 3666 N N . ASP B 1 207 ? -16.915 28.387 6.773 1.00 32.26 207 ASP B N 1
ATOM 3667 C CA . ASP B 1 207 ? -18.196 27.694 6.875 1.00 36.03 207 ASP B CA 1
ATOM 3668 C C . ASP B 1 207 ? -18.111 26.464 7.769 1.00 34.32 207 ASP B C 1
ATOM 3669 O O . ASP B 1 207 ? -19.088 26.118 8.438 1.00 33.82 207 ASP B O 1
ATOM 3674 N N . ALA B 1 208 ? -16.982 25.760 7.744 1.00 31.34 208 ALA B N 1
ATOM 3675 C CA . ALA B 1 208 ? -16.875 24.528 8.512 1.00 37.33 208 ALA B CA 1
ATOM 3676 C C . ALA B 1 208 ? -16.691 24.812 9.990 1.00 34.48 208 ALA B C 1
ATOM 3677 O O . ALA B 1 208 ? -17.172 24.040 10.830 1.00 34.74 208 ALA B O 1
ATOM 3679 N N . LEU B 1 209 ? -16.019 25.920 10.305 1.00 33.50 209 LEU B N 1
ATOM 3680 C CA . LEU B 1 209 ? -15.656 26.302 11.663 1.00 37.74 209 LEU B CA 1
ATOM 3681 C C . LEU B 1 209 ? -16.552 27.385 12.237 1.00 35.02 209 LEU B C 1
ATOM 3682 O O . LEU B 1 209 ? -16.257 27.899 13.312 1.00 35.05 209 LEU B O 1
ATOM 3687 N N . ASP B 1 210 ? -17.612 27.767 11.530 1.00 38.19 210 ASP B N 1
ATOM 3688 C CA . ASP B 1 210 ? -18.543 28.775 12.019 1.00 34.94 210 ASP B CA 1
ATOM 3689 C C . ASP B 1 210 ? -17.832 30.083 12.354 1.00 39.22 210 ASP B C 1
ATOM 3690 O O . ASP B 1 210 ? -18.121 30.734 13.369 1.00 36.55 210 ASP B O 1
ATOM 3695 N N . MET B 1 211 ? -16.878 30.461 11.507 1.00 30.53 211 MET B N 1
ATOM 3696 C CA . MET B 1 211 ? -16.248 31.761 11.605 1.00 33.37 211 MET B CA 1
ATOM 3697 C C . MET B 1 211 ? -16.445 32.521 10.293 1.00 37.33 211 MET B C 1
ATOM 3698 O O . MET B 1 211 ? -17.067 32.038 9.331 1.00 31.20 211 MET B O 1
ATOM 3703 N N . THR B 1 212 ? -15.978 33.756 10.302 1.00 38.49 212 THR B N 1
ATOM 3704 C CA . THR B 1 212 ? -15.946 34.579 9.111 1.00 37.94 212 THR B CA 1
ATOM 3705 C C . THR B 1 212 ? -14.618 34.370 8.415 1.00 37.05 212 THR B C 1
ATOM 3706 O O . THR B 1 212 ? -13.649 33.870 9.003 1.00 35.86 212 THR B O 1
ATOM 3710 N N . VAL B 1 213 ? -14.587 34.766 7.144 1.00 31.06 213 VAL B N 1
ATOM 3711 C CA . VAL B 1 213 ? -13.358 34.694 6.368 1.00 29.96 213 VAL B CA 1
ATOM 3712 C C . VAL B 1 213 ? -12.261 35.516 7.036 1.00 32.41 213 VAL B C 1
ATOM 3713 O O . VAL B 1 213 ? -11.106 35.084 7.120 1.00 36.08 213 VAL B O 1
ATOM 3717 N N . ALA B 1 214 ? -12.604 36.695 7.566 1.00 34.68 214 ALA B N 1
ATOM 3718 C CA . ALA B 1 214 ? -11.578 37.522 8.198 1.00 30.66 214 ALA B CA 1
ATOM 3719 C C . ALA B 1 214 ? -11.051 36.882 9.482 1.00 34.45 214 ALA B C 1
ATOM 3720 O O . ALA B 1 214 ? -9.854 36.981 9.785 1.00 36.02 214 ALA B O 1
ATOM 3722 N N . SER B 1 215 ? -11.923 36.234 10.265 1.00 35.65 215 SER B N 1
ATOM 3723 C CA . SER B 1 215 ? -11.436 35.533 11.454 1.00 33.49 215 SER B CA 1
ATOM 3724 C C . SER B 1 215 ? -10.478 34.416 11.063 1.00 35.83 215 SER B C 1
ATOM 3725 O O . SER B 1 215 ? -9.423 34.245 11.685 1.00 34.77 215 SER B O 1
ATOM 3728 N N . VAL B 1 216 ? -10.818 33.671 10.003 1.00 33.93 216 VAL B N 1
ATOM 3729 C CA . VAL B 1 216 ? -9.974 32.574 9.541 1.00 30.70 216 VAL B CA 1
ATOM 3730 C C . VAL B 1 216 ? -8.595 33.094 9.158 1.00 34.70 216 VAL B C 1
ATOM 3731 O O . VAL B 1 216 ? -7.571 32.549 9.585 1.00 36.46 216 VAL B O 1
ATOM 3735 N N . LYS B 1 217 ? -8.548 34.175 8.364 1.00 33.66 217 LYS B N 1
ATOM 3736 C CA . LYS B 1 217 ? -7.269 34.761 7.961 1.00 34.94 217 LYS B CA 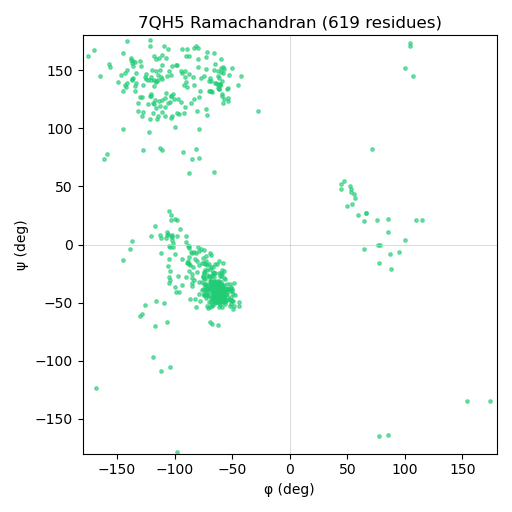1
ATOM 3737 C C . LYS B 1 217 ? -6.458 35.221 9.168 1.00 34.00 217 LYS B C 1
ATOM 3738 O O . LYS B 1 217 ? -5.257 34.944 9.275 1.00 35.08 217 LYS B O 1
ATOM 3744 N N . SER B 1 218 ? -7.089 35.961 10.071 1.00 33.15 218 SER B N 1
ATOM 3745 C CA . SER B 1 218 ? -6.406 36.344 11.300 1.00 40.55 218 SER B CA 1
ATOM 3746 C C . SER B 1 218 ? -5.922 35.111 12.057 1.00 39.14 218 SER B C 1
ATOM 3747 O O . SER B 1 218 ? -4.753 35.031 12.466 1.00 36.49 218 SER B O 1
ATOM 3750 N N . ALA B 1 219 ? -6.812 34.128 12.230 1.00 34.66 219 ALA B N 1
ATOM 3751 C CA . ALA B 1 219 ? -6.470 32.919 12.978 1.00 36.23 219 ALA B CA 1
ATOM 3752 C C . ALA B 1 219 ? -5.325 32.165 12.313 1.00 37.48 219 ALA B C 1
ATOM 3753 O O . ALA B 1 219 ? -4.403 31.694 12.998 1.00 33.58 219 ALA B O 1
ATOM 3755 N N . LEU B 1 220 ? -5.367 32.047 10.975 1.00 26.92 220 LEU B N 1
ATOM 3756 C CA . LEU B 1 220 ? -4.293 31.378 10.252 1.00 32.81 220 LEU B CA 1
ATOM 3757 C C . LEU B 1 220 ? -2.975 32.120 10.416 1.00 33.35 220 LEU B C 1
ATOM 3758 O O . LEU B 1 220 ? -1.937 31.508 10.686 1.00 37.72 220 LEU B O 1
ATOM 3763 N N . GLN B 1 221 ? -2.992 33.443 10.216 1.00 35.62 221 GLN B N 1
ATOM 3764 C CA . GLN B 1 221 ? -1.769 34.235 10.331 1.00 36.09 221 GLN B CA 1
ATOM 3765 C C . GLN B 1 221 ? -1.143 34.077 11.712 1.00 37.08 221 GLN B C 1
ATOM 3766 O O . GLN B 1 221 ? 0.075 33.905 11.837 1.00 39.99 221 GLN B O 1
ATOM 3772 N N . ARG B 1 222 ? -1.957 34.110 12.761 1.00 34.76 222 ARG B N 1
ATOM 3773 C CA . ARG B 1 222 ? -1.394 33.917 14.097 1.00 43.56 222 ARG B CA 1
ATOM 3774 C C . ARG B 1 222 ? -0.843 32.502 14.257 1.00 45.27 222 ARG B C 1
ATOM 3775 O O . ARG B 1 222 ? 0.223 32.315 14.863 1.00 45.01 222 ARG B O 1
ATOM 3783 N N . ALA B 1 223 ? -1.546 31.496 13.709 1.00 36.66 223 ALA B N 1
ATOM 3784 C CA . ALA B 1 223 ? -1.070 30.121 13.822 1.00 38.54 223 ALA B CA 1
ATOM 3785 C C . ALA B 1 223 ? 0.302 29.968 13.190 1.00 38.65 223 ALA B C 1
ATOM 3786 O O . ALA B 1 223 ? 1.194 29.340 13.772 1.00 38.77 223 ALA B O 1
ATOM 3788 N N . ARG B 1 224 ? 0.499 30.559 12.009 1.00 41.39 224 ARG B N 1
ATOM 3789 C CA . ARG B 1 224 ? 1.780 30.432 11.323 1.00 37.26 224 ARG B CA 1
ATOM 3790 C C . ARG B 1 224 ? 2.880 31.165 12.062 1.00 40.77 224 ARG B C 1
ATOM 3791 O O . ARG B 1 224 ? 4.026 30.704 12.078 1.00 42.05 224 ARG B O 1
ATOM 3799 N N . THR B 1 225 ? 2.547 32.300 12.681 1.00 43.23 225 THR B N 1
ATOM 3800 C CA . THR B 1 225 ? 3.535 33.059 13.442 1.00 43.86 225 THR B CA 1
ATOM 3801 C C . THR B 1 225 ? 4.013 32.273 14.661 1.00 46.77 225 THR B C 1
ATOM 3802 O O . THR B 1 225 ? 5.214 32.238 14.946 1.00 49.62 225 THR B O 1
ATOM 3806 N N . THR B 1 226 ? 3.097 31.635 15.392 1.00 42.57 226 THR B N 1
ATOM 3807 C CA . THR B 1 226 ? 3.516 30.769 16.491 1.00 44.07 226 THR B CA 1
ATOM 3808 C C . THR B 1 226 ? 4.424 29.639 16.004 1.00 47.41 226 THR B C 1
ATOM 3809 O O . THR B 1 226 ? 5.436 29.327 16.645 1.00 46.60 226 THR B O 1
ATOM 3813 N N . LEU B 1 227 ? 4.085 29.018 14.868 1.00 41.82 227 LEU B N 1
ATOM 3814 C CA . LEU B 1 227 ? 4.881 27.900 14.366 1.00 43.61 227 LEU B CA 1
ATOM 3815 C C . LEU B 1 227 ? 6.310 28.329 14.043 1.00 46.13 227 LEU B C 1
ATOM 3816 O O . LEU B 1 227 ? 7.266 27.615 14.359 1.00 44.78 227 LEU B O 1
ATOM 3821 N N . ARG B 1 228 ? 6.483 29.482 13.400 1.00 49.65 228 ARG B N 1
ATOM 3822 C CA . ARG B 1 228 ? 7.818 30.060 13.323 1.00 50.79 228 ARG B CA 1
ATOM 3823 C C . ARG B 1 228 ? 8.246 30.537 14.705 1.00 51.13 228 ARG B C 1
ATOM 3824 O O . ARG B 1 228 ? 7.432 31.021 15.497 1.00 57.11 228 ARG B O 1
ATOM 3832 N N . GLY B 1 229 ? 9.526 30.375 15.019 1.00 55.30 229 GLY B N 1
ATOM 3833 C CA . GLY B 1 229 ? 10.027 30.803 16.308 0.00 53.82 229 GLY B CA 1
ATOM 3834 C C . GLY B 1 229 ? 9.708 29.891 17.474 1.00 52.72 229 GLY B C 1
ATOM 3835 O O . GLY B 1 229 ? 10.332 30.030 18.533 0.00 54.29 229 GLY B O 1
ATOM 3836 N N . ARG B 1 230 ? 8.751 28.970 17.330 1.00 55.42 230 ARG B N 1
ATOM 3837 C CA . ARG B 1 230 ? 8.609 27.845 18.250 1.00 52.63 230 ARG B CA 1
ATOM 3838 C C . ARG B 1 230 ? 9.103 26.535 17.665 1.00 53.32 230 ARG B C 1
ATOM 3839 O O . ARG B 1 230 ? 9.605 25.692 18.407 1.00 59.26 230 ARG B O 1
ATOM 3847 N N . LEU B 1 231 ? 8.963 26.345 16.348 1.00 57.69 231 LEU B N 1
ATOM 3848 C CA . LEU B 1 231 ? 9.429 25.179 15.614 1.00 51.13 231 LEU B CA 1
ATOM 3849 C C . LEU B 1 231 ? 10.701 25.538 14.867 1.00 59.87 231 LEU B C 1
ATOM 3850 O O . LEU B 1 231 ? 10.715 26.542 14.140 1.00 60.00 231 LEU B O 1
ATOM 3855 N N . PRO B 1 232 ? 11.779 24.768 15.006 1.00 62.81 232 PRO B N 1
ATOM 3856 C CA . PRO B 1 232 ? 12.994 25.059 14.228 1.00 63.45 232 PRO B CA 1
ATOM 3857 C C . PRO B 1 232 ? 12.733 24.968 12.728 1.00 65.97 232 PRO B C 1
ATOM 3858 O O . PRO B 1 232 ? 12.038 24.069 12.251 1.00 65.80 232 PRO B O 1
ATOM 3862 N N . GLU B 1 233 ? 13.296 25.915 11.981 1.00 65.03 233 GLU B N 1
ATOM 3863 C CA . GLU B 1 233 ? 13.207 25.871 10.527 1.00 67.26 233 GLU B CA 1
ATOM 3864 C C . GLU B 1 233 ? 14.109 24.762 10.001 1.00 70.73 233 GLU B C 1
ATOM 3865 O O . GLU B 1 233 ? 15.332 24.815 10.171 1.00 71.55 233 GLU B O 1
ATOM 3871 N N . ARG B 1 234 ? 13.512 23.758 9.362 1.00 65.08 234 ARG B N 1
ATOM 3872 C CA . ARG B 1 234 ? 14.224 22.549 8.974 1.00 64.76 234 ARG B CA 1
ATOM 3873 C C . ARG B 1 234 ? 14.372 22.479 7.456 1.00 66.12 234 ARG B C 1
ATOM 3874 O O . ARG B 1 234 ? 13.690 23.180 6.702 1.00 64.11 234 ARG B O 1
ATOM 3882 N N . ARG B 1 235 ? 15.285 21.617 7.016 1.00 66.88 235 ARG B N 1
ATOM 3883 C CA . ARG B 1 235 ? 15.584 21.456 5.598 1.00 57.84 235 ARG B CA 1
ATOM 3884 C C . ARG B 1 235 ? 14.332 21.018 4.832 1.00 62.90 235 ARG B C 1
ATOM 3885 O O . ARG B 1 235 ? 13.381 20.474 5.401 1.00 63.59 235 ARG B O 1
ATOM 3893 N N . SER B 1 236 ? 14.352 21.246 3.513 1.00 60.13 236 SER B N 1
ATOM 3894 C CA . SER B 1 236 ? 13.148 21.112 2.693 1.00 55.98 236 SER B CA 1
ATOM 3895 C C . SER B 1 236 ? 12.675 19.662 2.570 1.00 52.97 236 SER B C 1
ATOM 3896 O O . SER B 1 236 ? 11.481 19.381 2.737 1.00 56.39 236 SER B O 1
ATOM 3899 N N . GLU B 1 237 ? 13.566 18.730 2.234 0.00 56.34 237 GLU B N 1
ATOM 3900 C CA . GLU B 1 237 ? 13.106 17.340 2.177 0.00 55.05 237 GLU B CA 1
ATOM 3901 C C . GLU B 1 237 ? 13.053 16.705 3.561 0.00 53.84 237 GLU B C 1
ATOM 3902 O O . GLU B 1 237 ? 12.290 15.753 3.761 0.00 51.80 237 GLU B O 1
ATOM 3908 N N . TRP B 1 238 ? 13.832 17.224 4.518 1.00 56.09 238 TRP B N 1
ATOM 3909 C CA . TRP B 1 238 ? 13.620 16.865 5.916 1.00 53.67 238 TRP B CA 1
ATOM 3910 C C . TRP B 1 238 ? 12.128 16.899 6.214 1.00 44.02 238 TRP B C 1
ATOM 3911 O O . TRP B 1 238 ? 11.549 15.905 6.646 1.00 45.85 238 TRP B O 1
ATOM 3922 N N . GLY B 1 239 ? 11.474 18.017 5.896 1.00 47.84 239 GLY B N 1
ATOM 3923 C CA . GLY B 1 239 ? 10.027 18.075 6.023 1.00 42.61 239 GLY B CA 1
ATOM 3924 C C . GLY B 1 239 ? 9.305 17.148 5.068 1.00 45.72 239 GLY B C 1
ATOM 3925 O O . GLY B 1 239 ? 8.187 16.705 5.340 1.00 42.44 239 GLY B O 1
ATOM 3926 N N . ALA B 1 240 ? 9.919 16.853 3.924 1.00 51.42 240 ALA B N 1
ATOM 3927 C CA . ALA B 1 240 ? 9.274 16.019 2.920 1.00 40.53 240 ALA B CA 1
ATOM 3928 C C . ALA B 1 240 ? 9.516 14.534 3.144 1.00 45.41 240 ALA B C 1
ATOM 3929 O O . ALA B 1 240 ? 8.956 13.711 2.413 1.00 48.62 240 ALA B O 1
ATOM 3931 N N . ALA B 1 241 ? 10.313 14.171 4.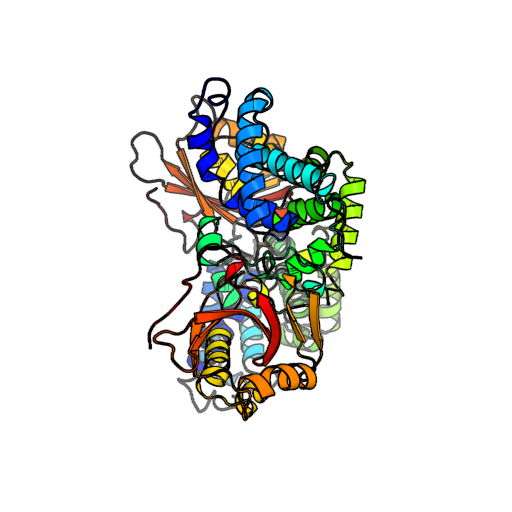146 1.00 48.12 241 ALA B N 1
ATOM 3932 C CA . ALA B 1 241 ? 10.644 12.771 4.372 1.00 41.94 241 ALA B CA 1
ATOM 3933 C C . ALA B 1 241 ? 9.393 11.945 4.660 1.00 44.17 241 ALA B C 1
ATOM 3934 O O . ALA B 1 241 ? 8.493 12.374 5.389 1.00 41.54 241 ALA B O 1
ATOM 3936 N N . THR B 1 242 ? 9.330 10.760 4.045 1.00 39.71 242 THR B N 1
ATOM 3937 C CA . THR B 1 242 ? 8.259 9.798 4.254 1.00 36.35 242 THR B CA 1
ATOM 3938 C C . THR B 1 242 ? 8.769 8.554 4.956 1.00 38.28 242 THR B C 1
ATOM 3939 O O . THR B 1 242 ? 8.035 7.575 5.099 1.00 42.91 242 THR B O 1
ATOM 3943 N N . GLU B 1 243 ? 10.003 8.592 5.408 1.00 37.13 243 GLU B N 1
ATOM 3944 C CA . GLU B 1 243 ? 10.649 7.553 6.183 1.00 41.29 243 GLU B CA 1
ATOM 3945 C C . GLU B 1 243 ? 11.964 8.130 6.685 1.00 39.40 243 GLU B C 1
ATOM 3946 O O . GLU B 1 243 ? 12.375 9.212 6.249 1.00 43.53 243 GLU B O 1
ATOM 3952 N N . PRO B 1 244 ? 12.624 7.477 7.632 1.00 42.77 244 PRO B N 1
ATOM 3953 C CA . PRO B 1 244 ? 13.968 7.918 8.003 1.00 45.24 244 PRO B CA 1
ATOM 3954 C C . PRO B 1 244 ? 14.917 7.821 6.818 1.00 42.00 244 PRO B C 1
ATOM 3955 O O . PRO B 1 244 ? 14.830 6.903 6.001 1.00 44.12 244 PRO B O 1
ATOM 3959 N N . SER B 1 245 ? 15.822 8.789 6.731 1.00 47.11 245 SER B N 1
ATOM 3960 C CA . SER B 1 245 ? 16.873 8.746 5.732 1.00 49.75 245 SER B CA 1
ATOM 3961 C C . SER B 1 245 ? 17.910 7.695 6.105 1.00 51.02 245 SER B C 1
ATOM 3962 O O . SER B 1 245 ? 18.003 7.264 7.256 1.00 47.86 245 SER B O 1
ATOM 3965 N N . ALA B 1 246 ? 18.701 7.285 5.109 1.00 46.68 246 ALA B N 1
ATOM 3966 C CA . ALA B 1 246 ? 19.824 6.391 5.369 1.00 45.97 246 ALA B CA 1
ATOM 3967 C C . ALA B 1 246 ? 20.711 6.926 6.489 1.00 48.62 246 ALA B C 1
ATOM 3968 O O . ALA B 1 246 ? 21.184 6.162 7.339 1.00 46.64 246 ALA B O 1
ATOM 3970 N N . ALA B 1 247 ? 20.936 8.242 6.515 1.00 48.91 247 ALA B N 1
ATOM 3971 C CA . ALA B 1 247 ? 21.799 8.827 7.535 1.00 48.97 247 ALA B CA 1
ATOM 3972 C C . ALA B 1 247 ? 21.174 8.711 8.923 1.00 50.73 247 ALA B C 1
ATOM 3973 O O . ALA B 1 247 ? 21.881 8.496 9.916 1.00 43.92 247 ALA B O 1
ATOM 3975 N N . GLU B 1 248 ? 19.850 8.845 9.003 1.00 50.04 248 GLU B N 1
ATOM 3976 C CA . GLU B 1 248 ? 19.159 8.749 10.282 1.00 48.10 248 GLU B CA 1
ATOM 3977 C C . GLU B 1 248 ? 19.091 7.305 10.761 1.00 47.33 248 GLU B C 1
ATOM 3978 O O . GLU B 1 248 ? 19.288 7.031 11.956 1.00 41.81 248 GLU B O 1
ATOM 3984 N N . ARG B 1 249 ? 18.801 6.373 9.844 1.00 41.60 249 ARG B N 1
ATOM 3985 C CA . ARG B 1 249 ? 18.828 4.946 10.170 1.00 49.07 249 ARG B CA 1
ATOM 3986 C C . ARG B 1 249 ? 20.206 4.518 10.653 1.00 47.10 249 ARG B C 1
ATOM 3987 O O . ARG B 1 249 ? 20.324 3.661 11.536 1.00 45.24 249 ARG B O 1
ATOM 3995 N N . SER B 1 250 ? 21.259 5.096 10.071 1.00 46.38 250 SER B N 1
ATOM 3996 C CA . SER B 1 250 ? 22.615 4.788 10.503 1.00 46.62 250 SER B CA 1
ATOM 3997 C C . SER B 1 250 ? 22.874 5.320 11.906 1.00 44.49 250 SER B C 1
ATOM 3998 O O . SER B 1 250 ? 23.450 4.617 12.746 1.00 44.98 250 SER B O 1
ATOM 4001 N N . LEU B 1 251 ? 22.465 6.561 12.169 1.00 44.47 251 LEU B N 1
ATOM 4002 C CA . LEU B 1 251 ? 22.552 7.101 13.516 1.00 47.53 251 LEU B CA 1
ATOM 4003 C C . LEU B 1 251 ? 21.742 6.254 14.491 1.00 44.96 251 LEU B C 1
ATOM 4004 O O . LEU B 1 251 ? 22.204 5.962 15.594 1.00 40.96 251 LEU B O 1
ATOM 4009 N N . LEU B 1 252 ? 20.539 5.836 14.084 1.00 45.12 252 LEU B N 1
ATOM 4010 C CA . LEU B 1 252 ? 19.696 5.010 14.941 1.00 39.21 252 LEU B CA 1
ATOM 4011 C C . LEU B 1 252 ? 20.406 3.727 15.345 1.00 41.49 252 LEU B C 1
ATOM 4012 O O . LEU B 1 252 ? 20.258 3.258 16.479 1.00 41.50 252 LEU B O 1
ATOM 4017 N N . ARG B 1 253 ? 21.189 3.146 14.438 1.00 40.11 253 ARG B N 1
ATOM 4018 C CA . ARG B 1 253 ? 21.919 1.936 14.793 1.00 44.04 253 ARG B CA 1
ATOM 4019 C C . ARG B 1 253 ? 23.026 2.236 15.788 1.00 41.90 253 ARG B C 1
ATOM 4020 O O . ARG B 1 253 ? 23.289 1.435 16.693 1.00 45.96 253 ARG B O 1
ATOM 4028 N N . ARG B 1 254 ? 23.693 3.377 15.639 1.00 42.34 254 ARG B N 1
ATOM 4029 C CA . ARG B 1 254 ? 24.711 3.741 16.618 1.00 46.23 254 ARG B CA 1
ATOM 4030 C C . ARG B 1 254 ? 24.083 4.044 17.975 1.00 44.98 254 ARG B C 1
ATOM 4031 O O . ARG B 1 254 ? 24.697 3.771 19.014 1.00 40.06 254 ARG B O 1
ATOM 4039 N N . TYR B 1 255 ? 22.870 4.608 17.972 1.00 41.55 255 TYR B N 1
ATOM 4040 C CA . TYR B 1 255 ? 22.135 4.865 19.207 1.00 43.53 255 TYR B CA 1
ATOM 4041 C C . TYR B 1 255 ? 21.754 3.560 19.888 1.00 42.34 255 TYR B C 1
ATOM 4042 O O . TYR B 1 255 ? 21.912 3.412 21.105 1.00 36.72 255 TYR B O 1
ATOM 4051 N N . MET B 1 256 ? 21.236 2.609 19.106 1.00 38.44 256 MET B N 1
ATOM 4052 C CA . MET B 1 256 ? 20.847 1.314 19.642 1.00 39.98 256 MET B CA 1
ATOM 4053 C C . MET B 1 256 ? 22.052 0.547 20.167 1.00 43.52 256 MET B C 1
ATOM 4054 O O . MET B 1 256 ? 21.969 -0.116 21.209 1.00 39.13 256 MET B O 1
ATOM 4059 N N . ALA B 1 257 ? 23.188 0.639 19.470 1.00 41.40 257 ALA B N 1
ATOM 4060 C CA . ALA B 1 257 ? 24.384 -0.057 19.931 1.00 45.41 257 ALA B CA 1
ATOM 4061 C C . ALA B 1 257 ? 24.860 0.466 21.283 1.00 45.25 257 ALA B C 1
ATOM 4062 O O . ALA B 1 257 ? 25.399 -0.298 22.091 1.00 49.46 257 ALA B O 1
ATOM 4064 N N . ALA B 1 258 ? 24.681 1.765 21.544 1.00 44.68 258 ALA B N 1
ATOM 4065 C CA . ALA B 1 258 ? 25.192 2.351 22.781 1.00 46.37 258 ALA B CA 1
ATOM 4066 C C . ALA B 1 258 ? 24.595 1.666 24.004 1.00 47.72 258 ALA B C 1
ATOM 4067 O O . ALA B 1 258 ? 25.278 1.470 25.017 1.00 44.77 258 ALA B O 1
ATOM 4069 N N . SER B 1 259 ? 23.320 1.292 23.925 1.00 47.67 259 SER B N 1
ATOM 4070 C CA . SER B 1 259 ? 22.717 0.506 24.991 1.00 43.88 259 SER B CA 1
ATOM 4071 C C . SER B 1 259 ? 23.291 -0.902 25.013 1.00 46.74 259 SER B C 1
ATOM 4072 O O . SER B 1 259 ? 23.773 -1.372 26.052 1.00 43.71 259 SER B O 1
ATOM 4075 N N . ARG B 1 260 ? 23.244 -1.585 23.864 1.00 41.22 260 ARG B N 1
ATOM 4076 C CA . ARG B 1 260 ? 23.695 -2.969 23.778 1.00 42.40 260 ARG B CA 1
ATOM 4077 C C . ARG B 1 260 ? 25.139 -3.110 24.231 1.00 43.21 260 ARG B C 1
ATOM 4078 O O . ARG B 1 260 ? 25.496 -4.089 24.893 1.00 47.92 260 ARG B O 1
ATOM 4086 N N . ASP B 1 261 ? 25.984 -2.149 23.881 1.00 41.94 261 ASP B N 1
ATOM 4087 C CA . ASP B 1 261 ? 27.387 -2.192 24.257 1.00 44.29 261 ASP B CA 1
ATOM 4088 C C . ASP B 1 261 ? 27.641 -1.608 25.640 1.00 50.26 261 ASP B C 1
ATOM 4089 O O . ASP B 1 261 ? 28.769 -1.705 26.133 1.00 52.78 261 ASP B O 1
ATOM 4094 N N . ALA B 1 262 ? 26.618 -1.031 26.275 1.00 47.81 262 ALA B N 1
ATOM 4095 C CA . ALA B 1 262 ? 26.747 -0.329 27.555 1.00 50.31 262 ALA B CA 1
ATOM 4096 C C . ALA B 1 262 ? 27.851 0.726 27.499 1.00 47.26 262 ALA B C 1
ATOM 4097 O O . ALA B 1 262 ? 28.734 0.789 28.354 1.00 54.66 262 ALA B O 1
ATOM 4099 N N . ASP B 1 263 ? 27.799 1.570 26.472 1.00 54.27 263 ASP B N 1
ATOM 4100 C CA . ASP B 1 263 ? 28.862 2.537 26.204 1.00 51.79 263 ASP B CA 1
ATOM 4101 C C . ASP B 1 263 ? 28.261 3.935 26.203 1.00 51.48 263 ASP B C 1
ATOM 4102 O O . ASP B 1 263 ? 27.720 4.390 25.189 1.00 53.60 263 ASP B O 1
ATOM 4107 N N . LEU B 1 264 ? 28.368 4.615 27.342 1.00 55.17 264 LEU B N 1
ATOM 4108 C CA . LEU B 1 264 ? 27.924 5.997 27.409 1.00 53.07 264 LEU B CA 1
ATOM 4109 C C . LEU B 1 264 ? 28.787 6.908 26.565 1.00 48.72 264 LEU B C 1
ATOM 4110 O O . LEU B 1 264 ? 28.282 7.903 26.038 1.00 50.99 264 LEU B O 1
ATOM 4115 N N . SER B 1 265 ? 30.089 6.619 26.469 1.00 54.41 265 SER B N 1
ATOM 4116 C CA . SER B 1 265 ? 30.943 7.368 25.555 1.00 52.04 265 SER B CA 1
ATOM 4117 C C . SER B 1 265 ? 30.309 7.424 24.176 1.00 53.19 265 SER B C 1
ATOM 4118 O O . SER B 1 265 ? 30.170 8.501 23.586 1.00 59.31 265 SER B O 1
ATOM 4121 N N . ALA B 1 266 ? 29.861 6.273 23.670 1.00 50.99 266 ALA B N 1
ATOM 4122 C CA . ALA B 1 266 ? 29.253 6.236 22.343 1.00 57.08 266 ALA B CA 1
ATOM 4123 C C . ALA B 1 266 ? 27.990 7.088 22.296 1.00 54.17 266 ALA B C 1
ATOM 4124 O O . ALA B 1 266 ? 27.793 7.874 21.363 1.00 53.67 266 ALA B O 1
ATOM 4126 N N . LEU B 1 267 ? 27.125 6.957 23.304 1.00 48.48 267 LEU B N 1
ATOM 4127 C CA . LEU B 1 267 ? 25.896 7.744 23.303 1.00 50.13 267 LEU B CA 1
ATOM 4128 C C . LEU B 1 267 ? 26.200 9.236 23.348 1.00 49.25 267 LEU B C 1
ATOM 4129 O O . LEU B 1 267 ? 25.539 10.031 22.672 1.00 46.77 267 LEU B O 1
ATOM 4134 N N . ALA B 1 268 ? 27.213 9.628 24.124 1.00 49.21 268 ALA B N 1
ATOM 4135 C CA . ALA B 1 268 ? 27.524 11.045 24.286 1.00 52.26 268 ALA B CA 1
ATOM 4136 C C . ALA B 1 268 ? 27.968 11.668 22.968 1.00 54.47 268 ALA B C 1
ATOM 4137 O O . ALA B 1 268 ? 27.628 12.819 22.671 1.00 52.26 268 ALA B O 1
ATOM 4139 N N . LEU B 1 269 ? 28.723 10.918 22.161 1.00 54.48 269 LEU B N 1
ATOM 4140 C CA . LEU B 1 269 ? 29.160 11.407 20.858 1.00 53.26 269 LEU B CA 1
ATOM 4141 C C . LEU B 1 269 ? 27.993 11.746 19.937 1.00 53.71 269 LEU B C 1
ATOM 4142 O O . LEU B 1 269 ? 28.159 12.561 19.024 1.00 55.83 269 LEU B O 1
ATOM 4147 N N . LEU B 1 270 ? 26.823 11.139 20.144 1.00 54.32 270 LEU B N 1
ATOM 4148 C CA . LEU B 1 270 ? 25.673 11.366 19.273 1.00 50.98 270 LEU B CA 1
ATOM 4149 C C . LEU B 1 270 ? 24.808 12.531 19.717 1.00 48.64 270 LEU B C 1
ATOM 4150 O O . LEU B 1 270 ? 23.969 12.999 18.935 1.00 47.24 270 LEU B O 1
ATOM 4155 N N . LEU B 1 271 ? 24.965 12.986 20.954 1.00 47.95 271 LEU B N 1
ATOM 4156 C CA . LEU B 1 271 ? 24.104 14.021 21.491 1.00 45.26 271 LEU B CA 1
ATOM 4157 C C . LEU B 1 271 ? 24.683 15.400 21.200 1.00 52.26 271 LEU B C 1
ATOM 4158 O O . LEU B 1 271 ? 25.891 15.624 21.337 1.00 52.05 271 LEU B O 1
ATOM 4163 N N . ARG B 1 272 ? 23.818 16.314 20.769 1.00 50.10 272 ARG B N 1
ATOM 4164 C CA . ARG B 1 272 ? 24.171 17.725 20.774 1.00 48.77 272 ARG B CA 1
ATOM 4165 C C . ARG B 1 272 ? 24.359 18.204 22.206 1.00 52.01 272 ARG B C 1
ATOM 4166 O O . ARG B 1 272 ? 23.798 17.635 23.150 1.00 51.48 272 ARG B O 1
ATOM 4174 N N . GLU B 1 273 ? 25.158 19.266 22.367 1.00 50.59 273 GLU B N 1
ATOM 4175 C CA . GLU B 1 273 ? 25.405 19.801 23.702 1.00 51.73 273 GLU B CA 1
ATOM 4176 C C . GLU B 1 273 ? 24.097 20.173 24.390 1.00 51.75 273 GLU B C 1
ATOM 4177 O O . GLU B 1 273 ? 23.909 19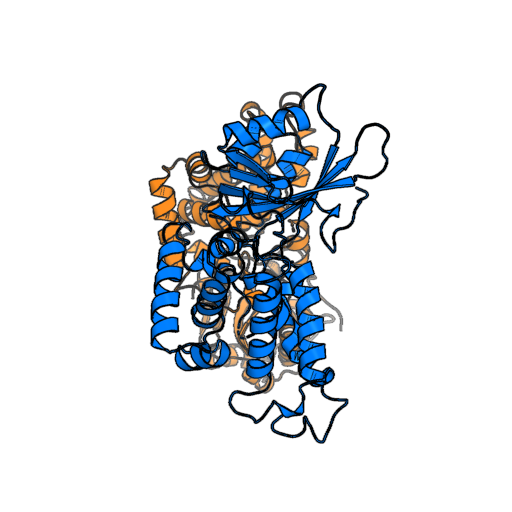.896 25.581 1.00 44.04 273 GLU B O 1
ATOM 4183 N N . ASP B 1 274 ? 23.160 20.750 23.637 1.00 48.70 274 ASP B N 1
ATOM 4184 C CA . ASP B 1 274 ? 21.866 21.177 24.151 1.00 46.94 274 ASP B CA 1
ATOM 4185 C C . ASP B 1 274 ? 20.758 20.162 23.884 1.00 45.11 274 ASP B C 1
ATOM 4186 O O . ASP B 1 274 ? 19.578 20.533 23.893 1.00 43.40 274 ASP B O 1
ATOM 4191 N N . ALA B 1 275 ? 21.112 18.899 23.639 1.00 44.98 275 ALA B N 1
ATOM 4192 C CA . ALA B 1 275 ? 20.106 17.867 23.413 1.00 42.94 275 ALA B CA 1
ATOM 4193 C C . ALA B 1 275 ? 19.180 17.736 24.620 1.00 45.10 275 ALA B C 1
ATOM 4194 O O . ALA B 1 275 ? 19.575 17.972 25.768 1.00 41.00 275 ALA B O 1
ATOM 4196 N N . ARG B 1 276 ? 17.927 17.373 24.343 1.00 43.19 276 ARG B N 1
ATOM 4197 C CA . ARG B 1 276 ? 16.902 17.223 25.364 1.00 41.27 276 ARG B CA 1
ATOM 4198 C C . ARG B 1 276 ? 16.250 15.862 25.232 1.00 41.20 276 ARG B C 1
ATOM 4199 O O . ARG B 1 276 ? 15.952 15.414 24.118 1.00 38.73 276 ARG B O 1
ATOM 4207 N N . GLN B 1 277 ? 16.017 15.208 26.372 1.00 40.65 277 GLN B N 1
ATOM 4208 C CA . GLN B 1 277 ? 15.206 13.999 26.412 1.00 33.34 277 GLN B CA 1
ATOM 4209 C C . GLN B 1 277 ? 13.968 14.277 27.253 1.00 37.55 277 GLN B C 1
ATOM 4210 O O . GLN B 1 277 ? 14.074 14.560 28.456 1.00 37.82 277 GLN B O 1
ATOM 4216 N N . ALA B 1 278 ? 12.801 14.182 26.630 1.00 32.72 278 ALA B N 1
ATOM 4217 C CA . ALA B 1 278 ? 11.533 14.376 27.313 1.00 32.95 278 ALA B CA 1
ATOM 4218 C C . ALA B 1 278 ? 10.728 13.081 27.336 1.00 36.35 278 ALA B C 1
ATOM 4219 O O . ALA B 1 278 ? 10.736 12.311 26.362 1.00 34.44 278 ALA B O 1
ATOM 4221 N N . MET B 1 279 ? 10.048 12.840 28.466 1.00 32.19 279 MET B N 1
ATOM 4222 C CA . MET B 1 279 ? 9.018 11.817 28.627 1.00 33.84 279 MET B CA 1
ATOM 4223 C C . MET B 1 279 ? 7.658 12.470 28.807 1.00 33.71 279 MET B C 1
ATOM 4224 O O . MET B 1 279 ? 7.182 12.603 29.945 1.00 31.09 279 MET B O 1
ATOM 4229 N N . PRO B 1 280 ? 7.009 12.875 27.725 1.00 34.05 280 PRO B N 1
ATOM 4230 C CA . PRO B 1 280 ? 5.778 13.670 27.837 1.00 32.72 280 PRO B CA 1
ATOM 4231 C C . PRO B 1 280 ? 4.744 13.048 28.765 1.00 32.24 280 PRO B C 1
ATOM 4232 O O . PRO B 1 280 ? 4.207 13.764 29.625 1.00 35.96 280 PRO B O 1
ATOM 4236 N N . PRO B 1 281 ? 4.434 11.742 28.658 1.00 36.37 281 PRO B N 1
ATOM 4237 C CA . PRO B 1 281 ? 3.412 11.175 29.567 1.00 35.42 281 PRO B CA 1
ATOM 4238 C C . PRO B 1 281 ? 3.743 11.309 31.055 1.00 35.07 281 PRO B C 1
ATOM 4239 O O . PRO B 1 281 ? 2.824 11.297 31.891 1.00 33.36 281 PRO B O 1
ATOM 4243 N N . HIS B 1 282 ? 5.022 11.411 31.418 1.00 32.05 282 HIS B N 1
ATOM 4244 C CA . HIS B 1 282 ? 5.411 11.494 32.823 1.00 35.37 282 HIS B CA 1
ATOM 4245 C C . HIS B 1 282 ? 5.868 12.887 33.207 1.00 33.26 282 HIS B C 1
ATOM 4246 O O . HIS B 1 282 ? 6.319 13.088 34.344 1.00 37.47 282 HIS B O 1
ATOM 4253 N N . ARG B 1 283 ? 5.741 13.850 32.288 1.00 27.69 283 ARG B N 1
ATOM 4254 C CA . ARG B 1 283 ? 6.125 15.241 32.487 1.00 31.17 283 ARG B CA 1
ATOM 4255 C C . ARG B 1 283 ? 7.516 15.334 33.106 1.00 33.44 283 ARG B C 1
ATOM 4256 O O . ARG B 1 283 ? 7.714 15.925 34.162 1.00 37.34 283 ARG B O 1
ATOM 4264 N N . LEU B 1 284 ? 8.479 14.689 32.453 1.00 32.65 284 LEU B N 1
ATOM 4265 C CA . LEU B 1 284 ? 9.891 14.810 32.780 1.00 32.39 284 LEU B CA 1
ATOM 4266 C C . LEU B 1 284 ? 10.669 15.334 31.577 1.00 33.37 284 LEU B C 1
ATOM 4267 O O . LEU B 1 284 ? 10.387 14.960 30.432 1.00 32.96 284 LEU B O 1
ATOM 4272 N N . VAL B 1 285 ? 11.656 16.195 31.837 1.00 31.43 285 VAL B N 1
ATOM 4273 C CA . VAL B 1 285 ? 12.583 16.663 30.813 1.00 34.70 285 VAL B CA 1
ATOM 4274 C C . VAL B 1 285 ? 13.992 16.591 31.366 1.00 35.08 285 VAL B C 1
ATOM 4275 O O . VAL B 1 285 ? 14.248 17.039 32.487 1.00 39.87 285 VAL B O 1
ATOM 4279 N N . PHE B 1 286 ? 14.913 16.108 30.555 1.00 34.49 286 PHE B N 1
ATOM 4280 C CA . PHE B 1 286 ? 16.330 16.094 30.876 1.00 34.45 286 PHE B CA 1
ATOM 4281 C C . PHE B 1 286 ? 17.018 17.010 29.869 1.00 38.90 286 PHE B C 1
ATOM 4282 O O . PHE B 1 286 ? 17.109 16.684 28.678 1.00 41.07 286 PHE B O 1
ATOM 4290 N N . ASP B 1 287 ? 17.461 18.172 30.349 1.00 37.63 287 ASP B N 1
ATOM 4291 C CA . ASP B 1 287 ? 17.835 19.308 29.511 1.00 39.21 287 ASP B CA 1
ATOM 4292 C C . ASP B 1 287 ? 19.352 19.418 29.422 1.00 42.33 287 ASP B C 1
ATOM 4293 O O . ASP B 1 287 ? 20.013 19.809 30.389 1.00 38.23 287 ASP B O 1
ATOM 4298 N N . GLY B 1 288 ? 19.898 19.106 28.261 1.00 40.71 288 GLY B N 1
ATOM 4299 C CA . GLY B 1 288 ? 21.332 19.206 28.106 1.00 39.94 288 GLY B CA 1
ATOM 4300 C C . GLY B 1 288 ? 21.978 17.835 28.056 1.00 46.31 288 GLY B C 1
ATOM 4301 O O . GLY B 1 288 ? 21.543 16.886 28.724 1.00 47.86 288 GLY B O 1
ATOM 4302 N N . ARG B 1 289 ? 23.038 17.725 27.251 1.00 46.18 289 ARG B N 1
ATOM 4303 C CA . ARG B 1 289 ? 23.743 16.454 27.155 1.00 47.25 289 ARG B CA 1
ATOM 4304 C C . ARG B 1 289 ? 24.149 15.943 28.529 1.00 47.52 289 ARG B C 1
ATOM 4305 O O . ARG B 1 289 ? 24.065 14.742 28.796 1.00 49.91 289 ARG B O 1
ATOM 4313 N N . ASP B 1 290 ? 24.566 16.844 29.424 1.00 51.32 290 ASP B N 1
ATOM 4314 C CA . ASP B 1 290 ? 24.981 16.426 30.760 1.00 46.66 290 ASP B CA 1
ATOM 4315 C C . ASP B 1 290 ? 23.861 15.686 31.476 1.00 44.42 290 ASP B C 1
ATOM 4316 O O . ASP B 1 290 ? 24.082 14.621 32.066 1.00 47.01 290 ASP B O 1
ATOM 4321 N N . ALA B 1 291 ? 22.649 16.245 31.449 1.00 43.79 291 ALA B N 1
ATOM 4322 C CA . ALA B 1 291 ? 21.550 15.662 32.213 1.00 41.57 291 ALA B CA 1
ATOM 4323 C C . ALA B 1 291 ? 21.139 14.314 31.642 1.00 44.99 291 ALA B C 1
ATOM 4324 O O . ALA B 1 291 ? 20.818 13.387 32.397 1.00 44.77 291 ALA B O 1
ATOM 4326 N N . ILE B 1 292 ? 21.134 14.191 30.310 1.00 44.27 292 ILE B N 1
ATOM 4327 C CA . ILE B 1 292 ? 20.820 12.915 29.676 1.00 41.37 292 ILE B CA 1
ATOM 4328 C C . ILE B 1 292 ? 21.824 11.860 30.109 1.00 41.96 292 ILE B C 1
ATOM 4329 O O . ILE B 1 292 ? 21.456 10.734 30.464 1.00 42.47 292 ILE B O 1
ATOM 4334 N N . LEU B 1 293 ? 23.111 12.209 30.085 1.00 43.41 293 LEU B N 1
ATOM 4335 C CA . LEU B 1 293 ? 24.122 11.241 30.490 1.00 45.17 293 LEU B CA 1
ATOM 4336 C C . LEU B 1 293 ? 24.020 10.916 31.972 1.00 45.97 293 LEU B C 1
ATOM 4337 O O . LEU B 1 293 ? 24.315 9.785 32.366 1.00 46.43 293 LEU B O 1
ATOM 4342 N N . ASP B 1 294 ? 23.610 11.890 32.799 1.00 43.57 294 ASP B N 1
ATOM 4343 C CA . ASP B 1 294 ? 23.346 11.619 34.208 1.00 41.58 294 ASP B CA 1
ATOM 4344 C C . ASP B 1 294 ? 22.221 10.611 34.362 1.00 43.07 294 ASP B C 1
ATOM 4345 O O . ASP B 1 294 ? 22.262 9.747 35.245 1.00 42.77 294 ASP B O 1
ATOM 4350 N N . LEU B 1 295 ? 21.194 10.719 33.520 1.00 45.76 295 LEU B N 1
ATOM 4351 C CA . LEU B 1 295 ? 20.088 9.772 33.576 1.00 42.77 295 LEU B CA 1
ATOM 4352 C C . LEU B 1 295 ? 20.542 8.366 33.191 1.00 42.19 295 LEU B C 1
ATOM 4353 O O . LEU B 1 295 ? 20.297 7.403 33.928 1.00 44.91 295 LEU B O 1
ATOM 4358 N N . TRP B 1 296 ? 21.225 8.228 32.051 1.00 41.58 296 TRP B N 1
ATOM 4359 C CA . TRP B 1 296 ? 21.552 6.899 31.542 1.00 44.21 296 TRP B CA 1
ATOM 4360 C C . TRP B 1 296 ? 22.679 6.225 32.310 1.00 42.94 296 TRP B C 1
ATOM 4361 O O . TRP B 1 296 ? 22.733 4.989 32.340 1.00 40.45 296 TRP B O 1
ATOM 4372 N N . ARG B 1 297 ? 23.592 7.001 32.900 1.00 40.60 297 ARG B N 1
ATOM 4373 C CA . ARG B 1 297 ? 24.807 6.416 33.466 1.00 42.11 297 ARG B CA 1
ATOM 4374 C C . ARG B 1 297 ? 24.535 5.327 34.494 1.00 40.31 297 ARG B C 1
ATOM 4375 O O . ARG B 1 297 ? 25.121 4.239 34.365 1.00 42.08 297 ARG B O 1
ATOM 4383 N N . PRO B 1 298 ? 23.699 5.533 35.521 1.00 44.38 298 PRO B N 1
ATOM 4384 C CA . PRO B 1 298 ? 23.440 4.440 36.479 1.00 44.40 298 PRO B CA 1
ATOM 4385 C C . PRO B 1 298 ? 22.700 3.281 35.858 1.00 47.29 298 PRO B C 1
ATOM 4386 O O . PRO B 1 298 ? 22.706 2.181 36.427 1.00 44.83 298 PRO B O 1
ATOM 4390 N N . VAL B 1 299 ? 22.042 3.508 34.722 1.00 36.83 299 VAL B N 1
ATOM 4391 C CA . VAL B 1 299 ? 21.265 2.460 34.082 1.00 44.80 299 VAL B CA 1
ATOM 4392 C C . VAL B 1 299 ? 22.180 1.465 33.380 1.00 41.72 299 VAL B C 1
ATOM 4393 O O . VAL B 1 299 ? 21.949 0.254 33.430 1.00 43.34 299 VAL B O 1
ATOM 4397 N N . LEU B 1 300 ? 23.252 1.958 32.761 1.00 44.35 300 LEU B N 1
ATOM 4398 C CA . LEU B 1 300 ? 24.143 1.159 31.932 1.00 41.78 300 LEU B CA 1
ATOM 4399 C C . LEU B 1 300 ? 25.476 0.831 32.588 1.00 45.24 300 LEU B C 1
ATOM 4400 O O . LEU B 1 300 ? 26.207 -0.014 32.063 1.00 48.11 300 LEU B O 1
ATOM 4405 N N . GLU B 1 301 ? 25.823 1.480 33.697 1.00 46.06 301 GLU B N 1
ATOM 4406 C CA . GLU B 1 301 ? 27.132 1.335 34.313 1.00 48.46 301 GLU B CA 1
ATOM 4407 C C . GLU B 1 301 ? 26.966 1.034 35.794 1.00 48.29 301 GLU B C 1
ATOM 4408 O O . GLU B 1 301 ? 25.931 1.335 36.395 1.00 48.88 301 GLU B O 1
ATOM 4414 N N . GLY B 1 302 ? 28.007 0.440 36.379 1.00 52.79 302 GLY B N 1
ATOM 4415 C CA . GLY B 1 302 ? 28.105 0.315 37.827 1.00 54.21 302 GLY B CA 1
ATOM 4416 C C . GLY B 1 302 ? 27.249 -0.788 38.425 1.00 52.84 302 GLY B C 1
ATOM 4417 O O . GLY B 1 302 ? 26.752 -1.686 37.744 1.00 51.80 302 GLY B O 1
ATOM 4418 N N . ASP B 1 303 ? 27.082 -0.702 39.746 1.00 52.08 303 ASP B N 1
ATOM 4419 C CA . ASP B 1 303 ? 26.334 -1.700 40.500 1.00 52.93 303 ASP B CA 1
ATOM 4420 C C . ASP B 1 303 ? 24.830 -1.562 40.341 1.00 50.54 303 ASP B C 1
ATOM 4421 O O . ASP B 1 303 ? 24.095 -2.483 40.709 1.00 52.38 303 ASP B O 1
ATOM 4426 N N . THR B 1 304 ? 24.353 -0.430 39.851 1.00 51.02 304 THR B N 1
ATOM 4427 C CA . THR B 1 304 ? 22.929 -0.248 39.611 1.00 51.14 304 THR B CA 1
ATOM 4428 C C . THR B 1 304 ? 22.502 -0.674 38.208 1.00 43.73 304 THR B C 1
ATOM 4429 O O . THR B 1 304 ? 21.321 -0.549 37.878 1.00 41.64 304 THR B O 1
ATOM 4433 N N . ALA B 1 305 ? 23.420 -1.185 37.391 1.00 45.27 305 ALA B N 1
ATOM 4434 C CA . ALA B 1 305 ? 23.125 -1.418 35.978 1.00 44.39 305 ALA B CA 1
ATOM 4435 C C . ALA B 1 305 ? 22.003 -2.438 35.821 1.00 40.47 305 ALA B C 1
ATOM 4436 O O . ALA B 1 305 ? 21.965 -3.450 36.519 1.00 41.08 305 ALA B O 1
ATOM 4438 N N . TRP B 1 306 ? 21.070 -2.158 34.904 1.00 41.45 306 TRP B N 1
ATOM 4439 C CA . TRP B 1 306 ? 19.847 -2.959 34.833 1.00 42.06 306 TRP B CA 1
ATOM 4440 C C . TRP B 1 306 ? 20.106 -4.346 34.261 1.00 41.39 306 TRP B C 1
ATOM 4441 O O . TRP B 1 306 ? 19.503 -5.329 34.712 1.00 46.55 306 TRP B O 1
ATOM 4452 N N . GLY B 1 307 ? 20.972 -4.447 33.280 1.00 41.14 307 GLY B N 1
ATOM 4453 C CA . GLY B 1 307 ? 21.250 -5.735 32.675 1.00 38.58 307 GLY B CA 1
ATOM 4454 C C . GLY B 1 307 ? 21.726 -5.556 31.236 1.00 37.82 307 GLY B C 1
ATOM 4455 O O . GLY B 1 307 ? 22.575 -4.710 30.945 1.00 41.16 307 GLY B O 1
ATOM 4456 N N . GLU B 1 308 ? 21.168 -6.383 30.358 1.00 39.39 308 GLU B N 1
ATOM 4457 C CA . GLU B 1 308 ? 21.568 -6.452 28.958 1.00 39.38 308 GLU B CA 1
ATOM 4458 C C . GLU B 1 308 ? 20.456 -5.912 28.073 1.00 38.24 308 GLU B C 1
ATOM 4459 O O . GLU B 1 308 ? 19.276 -6.174 28.327 1.00 39.47 308 GLU B O 1
ATOM 4465 N N . TRP B 1 309 ? 20.839 -5.208 27.006 1.00 34.81 309 TRP B N 1
ATOM 4466 C CA . TRP B 1 309 ? 19.895 -4.476 26.166 1.00 35.68 309 TRP B CA 1
ATOM 4467 C C . TRP B 1 309 ? 19.887 -4.997 24.737 1.00 34.86 309 TRP B C 1
ATOM 4468 O O . TRP B 1 309 ? 20.935 -5.359 24.191 1.00 38.03 309 TRP B O 1
ATOM 4479 N N . ARG B 1 310 ? 18.689 -5.040 24.149 1.00 35.07 310 ARG B N 1
ATOM 4480 C CA . ARG B 1 310 ? 18.482 -5.151 22.707 1.00 34.50 310 ARG B CA 1
ATOM 4481 C C . ARG B 1 310 ? 17.419 -4.142 22.319 1.00 34.87 310 ARG B C 1
ATOM 4482 O O . ARG B 1 310 ? 16.589 -3.753 23.145 1.00 35.55 310 ARG B O 1
ATOM 4490 N N . SER B 1 311 ? 17.420 -3.748 21.041 1.00 36.01 311 SER B N 1
ATOM 4491 C CA . SER B 1 311 ? 16.513 -2.714 20.552 1.00 33.78 311 SER B CA 1
ATOM 4492 C C . SER B 1 311 ? 16.029 -3.040 19.143 1.00 35.25 311 SER B C 1
ATOM 4493 O O . SER B 1 311 ? 16.750 -3.636 18.343 1.00 31.33 311 SER B O 1
ATOM 4496 N N . VAL B 1 312 ? 14.797 -2.631 18.853 1.00 36.80 312 VAL B N 1
ATOM 4497 C CA . VAL B 1 312 ? 14.144 -2.873 17.574 1.00 34.20 312 VAL B CA 1
ATOM 4498 C C . VAL B 1 312 ? 13.799 -1.522 16.959 1.00 37.15 312 VAL B C 1
ATOM 4499 O O . VAL B 1 312 ? 13.147 -0.705 17.615 1.00 33.93 312 VAL B O 1
ATOM 4503 N N . PRO B 1 313 ? 14.189 -1.254 15.705 1.00 40.00 313 PRO B N 1
ATOM 4504 C CA . PRO B 1 313 ? 13.773 -0.003 15.048 1.00 36.64 313 PRO B CA 1
ATOM 4505 C C . PRO B 1 313 ? 12.266 0.035 14.830 1.00 37.27 313 PRO B C 1
ATOM 4506 O O . PRO B 1 313 ? 11.617 -0.989 14.641 1.00 39.92 313 PRO B O 1
ATOM 4510 N N . TYR B 1 314 ? 11.707 1.241 14.837 1.00 40.81 314 TYR B N 1
ATOM 4511 C CA . TYR B 1 314 ? 10.258 1.361 14.905 1.00 36.31 314 TYR B CA 1
ATOM 4512 C C . TYR B 1 314 ? 9.815 2.729 14.393 1.00 41.52 314 TYR B C 1
ATOM 4513 O O . TYR B 1 314 ? 9.505 3.627 15.191 1.00 43.44 314 TYR B O 1
ATOM 4522 N N . ALA B 1 315 ? 9.796 2.900 13.066 1.00 32.64 315 ALA B N 1
ATOM 4523 C CA . ALA B 1 315 ? 9.497 4.191 12.448 1.00 37.87 315 ALA B CA 1
ATOM 4524 C C . ALA B 1 315 ? 8.131 4.725 12.875 1.00 35.91 315 ALA B C 1
ATOM 4525 O O . ALA B 1 315 ? 7.098 4.075 12.657 1.00 35.12 315 ALA B O 1
ATOM 4527 N N . VAL B 1 316 ? 8.133 5.923 13.463 1.00 34.17 316 VAL B N 1
ATOM 4528 C CA . VAL B 1 316 ? 6.916 6.595 13.916 1.00 32.13 316 VAL B CA 1
ATOM 4529 C C . VAL B 1 316 ? 7.002 8.057 13.522 1.00 28.06 316 VAL B C 1
ATOM 4530 O O . VAL B 1 316 ? 8.071 8.675 13.610 1.00 29.96 316 VAL B O 1
ATOM 4534 N N . ASN B 1 317 ? 5.866 8.619 13.111 1.00 29.49 317 ASN B N 1
ATOM 4535 C CA . ASN B 1 317 ? 5.781 10.033 12.711 1.00 31.64 317 ASN B CA 1
ATOM 4536 C C . ASN B 1 317 ? 6.865 10.424 11.712 1.00 31.93 317 ASN B C 1
ATOM 4537 O O . ASN B 1 317 ? 7.341 11.564 11.706 1.00 33.56 317 ASN B O 1
ATOM 4542 N N . ARG B 1 318 ? 7.252 9.478 10.861 1.00 30.35 318 ARG B N 1
ATOM 4543 C CA . ARG B 1 318 ? 8.283 9.687 9.844 1.00 37.52 318 ARG B CA 1
ATOM 4544 C C . ARG B 1 318 ? 9.644 9.974 10.458 1.00 37.63 318 ARG B C 1
ATOM 4545 O O . ARG B 1 318 ? 10.528 10.517 9.785 1.00 35.23 318 ARG B O 1
ATOM 4553 N N . GLN B 1 319 ? 9.833 9.599 11.738 1.00 33.66 319 GLN B N 1
ATOM 4554 C CA . GLN B 1 319 ? 11.075 9.841 12.449 1.00 33.02 319 GLN B CA 1
ATOM 4555 C C . GLN B 1 319 ? 11.754 8.522 12.826 1.00 34.07 319 GLN B C 1
ATOM 4556 O O . GLN B 1 319 ? 11.088 7.498 13.058 1.00 33.30 319 GLN B O 1
ATOM 4562 N N . PRO B 1 320 ? 13.081 8.506 12.888 1.00 28.22 320 PRO B N 1
ATOM 4563 C CA . PRO B 1 320 ? 13.764 7.311 13.389 1.00 30.12 320 PRO B CA 1
ATOM 4564 C C . PRO B 1 320 ? 13.425 7.096 14.861 1.00 36.32 320 PRO B C 1
ATOM 4565 O O . PRO B 1 320 ? 13.353 8.046 15.645 1.00 30.97 320 PRO B O 1
ATOM 4569 N N . ALA B 1 321 ? 13.192 5.835 15.220 1.00 39.96 321 ALA B N 1
ATOM 4570 C CA . ALA B 1 321 ? 12.722 5.476 16.548 1.00 34.17 321 ALA B CA 1
ATOM 4571 C C . ALA B 1 321 ? 13.098 4.032 16.830 1.00 35.93 321 ALA B C 1
ATOM 4572 O O . ALA B 1 321 ? 13.263 3.223 15.915 1.00 35.84 321 ALA B O 1
ATOM 4574 N N . ALA B 1 322 ? 13.215 3.711 18.122 1.00 33.81 322 ALA B N 1
ATOM 4575 C CA . ALA B 1 322 ? 13.613 2.374 18.531 1.00 31.34 322 ALA B CA 1
ATOM 4576 C C . ALA B 1 322 ? 12.981 2.023 19.870 1.00 36.04 322 ALA B C 1
ATOM 4577 O O . ALA B 1 322 ? 12.882 2.868 20.768 1.00 31.08 322 ALA B O 1
ATOM 4579 N N . VAL B 1 323 ? 12.545 0.774 19.985 1.00 32.51 323 VAL B N 1
ATOM 4580 C CA . VAL B 1 323 ? 12.058 0.231 21.242 1.00 35.35 323 VAL B CA 1
ATOM 4581 C C . VAL B 1 323 ? 13.223 -0.477 21.907 1.00 34.61 323 VAL B C 1
ATOM 4582 O O . VAL B 1 323 ? 13.835 -1.364 21.302 1.00 35.91 323 VAL B O 1
ATOM 4586 N N . SER B 1 324 ? 13.561 -0.066 23.127 1.00 29.10 324 SER B N 1
ATOM 4587 C CA . SER B 1 324 ? 14.630 -0.732 23.862 1.00 32.68 324 SER B CA 1
ATOM 4588 C C . SER B 1 324 ? 14.069 -1.863 24.721 1.00 28.49 324 SER B C 1
ATOM 4589 O O . SER B 1 324 ? 12.923 -1.819 25.176 1.00 32.59 324 SER B O 1
ATOM 4592 N N . TYR B 1 325 ? 14.883 -2.902 24.912 1.00 29.79 325 TYR B N 1
ATOM 4593 C CA . TYR B 1 325 ? 14.511 -4.067 25.717 1.00 30.60 325 TYR B CA 1
ATOM 4594 C C . TYR B 1 325 ? 15.665 -4.417 26.642 1.00 32.98 325 TYR B C 1
ATOM 4595 O O . TYR B 1 325 ? 16.813 -4.505 26.193 1.00 30.20 325 TYR B O 1
ATOM 4604 N N . VAL B 1 326 ? 15.367 -4.637 27.927 1.00 34.15 326 VAL B N 1
ATOM 4605 C CA . VAL B 1 326 ? 16.380 -5.028 28.902 1.00 29.91 326 VAL B CA 1
ATOM 4606 C C . VAL B 1 326 ? 16.046 -6.415 29.422 1.00 30.93 326 VAL B C 1
ATOM 4607 O O . VAL B 1 326 ? 14.875 -6.763 29.599 1.00 34.35 326 VAL B O 1
ATOM 4611 N N . ARG B 1 327 ? 17.078 -7.223 29.611 1.00 32.20 327 ARG B N 1
ATOM 4612 C CA . ARG B 1 327 ? 16.975 -8.505 30.295 1.00 35.28 327 ARG B CA 1
ATOM 4613 C C . ARG B 1 327 ? 17.750 -8.394 31.604 1.00 34.04 327 ARG B C 1
ATOM 4614 O O . ARG B 1 327 ? 18.957 -8.132 31.588 1.00 36.38 327 ARG B O 1
ATOM 4622 N N . ARG B 1 328 ? 17.064 -8.570 32.728 1.00 32.78 328 ARG B N 1
ATOM 4623 C CA . ARG B 1 328 ? 17.698 -8.402 34.030 1.00 44.04 328 ARG B CA 1
ATOM 4624 C C . ARG B 1 328 ? 18.120 -9.752 34.606 1.00 38.26 328 ARG B C 1
ATOM 4625 O O . ARG B 1 328 ? 17.933 -10.808 33.998 1.00 35.79 328 ARG B O 1
ATOM 4633 N N . ALA B 1 329 ? 18.677 -9.699 35.821 1.00 39.85 329 ALA B N 1
ATOM 4634 C CA . ALA B 1 329 ? 19.141 -10.901 36.509 1.00 39.24 329 ALA B CA 1
ATOM 4635 C C . ALA B 1 329 ? 18.000 -11.888 36.711 1.00 36.02 329 ALA B C 1
ATOM 4636 O O . ALA B 1 329 ? 16.923 -11.527 37.200 1.00 36.41 329 ALA B O 1
ATOM 4638 N N . GLY B 1 330 ? 18.240 -13.138 36.310 1.00 36.40 330 GLY B N 1
ATOM 4639 C CA . GLY B 1 330 ? 17.273 -14.192 36.453 1.00 36.82 330 GLY B CA 1
ATOM 4640 C C . GLY B 1 330 ? 16.298 -14.316 35.309 1.00 40.24 330 GLY B C 1
ATOM 4641 O O . GLY B 1 330 ? 15.531 -15.284 35.268 1.00 41.88 330 GLY B O 1
ATOM 4642 N N . GLU B 1 331 ? 16.300 -13.383 34.371 1.00 45.03 331 GLU B N 1
ATOM 4643 C CA . GLU B 1 331 ? 15.247 -13.364 33.375 1.00 37.72 331 GLU B CA 1
ATOM 4644 C C . GLU B 1 331 ? 15.663 -14.129 32.131 1.00 33.02 331 GLU B C 1
ATOM 4645 O O . GLU B 1 331 ? 16.843 -14.188 31.760 1.00 33.27 331 GLU B O 1
ATOM 4651 N N . THR B 1 332 ? 14.672 -14.749 31.498 1.00 37.14 332 THR B N 1
ATOM 4652 C CA . THR B 1 332 ? 14.930 -15.496 30.274 1.00 30.29 332 THR B CA 1
ATOM 4653 C C . THR B 1 332 ? 14.973 -14.567 29.063 1.00 36.25 332 THR B C 1
ATOM 4654 O O . THR B 1 332 ? 15.896 -14.645 28.241 1.00 34.09 332 THR B O 1
ATOM 4658 N N . LEU B 1 333 ? 13.995 -13.674 28.956 1.00 34.17 333 LEU B N 1
ATOM 4659 C CA . LEU B 1 333 ? 13.812 -12.784 27.820 1.00 35.57 333 LEU B CA 1
ATOM 4660 C C . LEU B 1 333 ? 14.137 -11.343 28.193 1.00 36.92 333 LEU B C 1
ATOM 4661 O O . LEU B 1 333 ? 14.328 -10.996 29.368 1.00 33.56 333 LEU B O 1
ATOM 4666 N N . PHE B 1 334 ? 14.184 -10.511 27.153 1.00 34.60 334 PHE B N 1
ATOM 4667 C CA . PHE B 1 334 ? 14.297 -9.064 27.281 1.00 31.02 334 PHE B CA 1
ATOM 4668 C C . PHE B 1 334 ? 12.890 -8.485 27.335 1.00 34.54 334 PHE B C 1
ATOM 4669 O O . PHE B 1 334 ? 11.997 -8.945 26.622 1.00 34.90 334 PHE B O 1
ATOM 4677 N N . THR B 1 335 ? 12.687 -7.491 28.192 1.00 32.81 335 THR B N 1
ATOM 4678 C CA . THR B 1 335 ? 11.389 -6.845 28.341 1.00 33.34 335 THR B CA 1
ATOM 4679 C C . THR B 1 335 ? 11.469 -5.409 27.826 1.00 34.20 335 THR B C 1
ATOM 4680 O O . THR B 1 335 ? 12.502 -4.743 27.964 1.00 32.95 335 THR B O 1
ATOM 4684 N N . ALA B 1 336 ? 10.386 -4.946 27.204 1.00 33.62 336 ALA B N 1
ATOM 4685 C CA . ALA B 1 336 ? 10.392 -3.637 26.567 1.00 32.37 336 ALA B CA 1
ATOM 4686 C C . ALA B 1 336 ? 10.434 -2.534 27.616 1.00 35.09 336 ALA B C 1
ATOM 4687 O O . ALA B 1 336 ? 9.659 -2.548 28.578 1.00 33.52 336 ALA B O 1
ATOM 4689 N N . VAL B 1 337 ? 11.333 -1.569 27.416 1.00 34.62 337 VAL B N 1
ATOM 4690 C CA . VAL B 1 337 ? 11.509 -0.452 28.342 1.00 29.73 337 VAL B CA 1
ATOM 4691 C C . VAL B 1 337 ? 10.952 0.843 27.758 1.00 33.09 337 VAL B C 1
ATOM 4692 O O . VAL B 1 337 ? 9.961 1.368 28.267 1.00 36.95 337 VAL B O 1
ATOM 4696 N N . ASN B 1 338 ? 11.561 1.369 26.681 1.00 34.13 338 ASN B N 1
ATOM 4697 C CA . ASN B 1 338 ? 11.197 2.684 26.156 1.00 31.52 338 ASN B CA 1
ATOM 4698 C C . ASN B 1 338 ? 11.013 2.672 24.639 1.00 33.94 338 ASN B C 1
ATOM 4699 O O . ASN B 1 338 ? 11.674 1.920 23.911 1.00 35.42 338 ASN B O 1
ATOM 4704 N N . VAL B 1 339 ? 10.101 3.522 24.175 1.00 31.43 339 VAL B N 1
ATOM 4705 C CA . VAL B 1 339 ? 9.989 3.895 22.769 1.00 30.56 339 VAL B CA 1
ATOM 4706 C C . VAL B 1 339 ? 10.673 5.248 22.622 1.00 30.90 339 VAL B C 1
ATOM 4707 O O . VAL B 1 339 ? 10.108 6.281 22.988 1.00 32.84 339 VAL B O 1
ATOM 4711 N N . ASP B 1 340 ? 11.902 5.258 22.117 1.00 29.01 340 ASP B N 1
ATOM 4712 C CA . ASP B 1 340 ? 12.624 6.501 21.907 1.00 29.19 340 ASP B CA 1
ATOM 4713 C C . ASP B 1 340 ? 12.461 6.921 20.453 1.00 33.05 340 ASP B C 1
ATOM 4714 O O . ASP B 1 340 ? 12.741 6.135 19.549 1.00 33.37 340 ASP B O 1
ATOM 4719 N N . VAL B 1 341 ? 11.991 8.148 20.250 1.00 30.11 341 VAL B N 1
ATOM 4720 C CA . VAL B 1 341 ? 11.880 8.803 18.959 1.00 33.02 341 VAL B CA 1
ATOM 4721 C C . VAL B 1 341 ? 12.952 9.883 18.908 1.00 35.16 341 VAL B C 1
ATOM 4722 O O . VAL B 1 341 ? 13.082 10.674 19.846 1.00 31.48 341 VAL B O 1
ATOM 4726 N N . LEU B 1 342 ? 13.729 9.907 17.833 1.00 34.51 342 LEU B N 1
ATOM 4727 C CA . LEU B 1 342 ? 14.878 10.794 17.740 1.00 36.41 342 LEU B CA 1
ATOM 4728 C C . LEU B 1 342 ? 14.603 11.950 16.788 1.00 35.97 342 LEU B C 1
ATOM 4729 O O . LEU B 1 342 ? 13.908 11.793 15.779 1.00 35.54 342 LEU B O 1
ATOM 4734 N N . THR B 1 343 ? 15.160 13.112 17.124 1.00 36.54 343 THR B N 1
ATOM 4735 C CA . THR B 1 343 ? 15.199 14.272 16.240 1.00 40.52 343 THR B CA 1
ATOM 4736 C C . THR B 1 343 ? 16.665 14.520 15.916 1.00 42.87 343 THR B C 1
ATOM 4737 O O . THR B 1 343 ? 17.444 14.895 16.801 1.00 43.68 343 THR B O 1
ATOM 4741 N N . VAL B 1 344 ? 17.036 14.271 14.657 1.00 42.73 344 VAL B N 1
ATOM 4742 C CA . VAL B 1 344 ? 18.419 14.321 14.186 1.00 48.59 344 VAL B CA 1
ATOM 4743 C C . VAL B 1 344 ? 18.625 15.614 13.404 1.00 53.62 344 VAL B C 1
ATOM 4744 O O . VAL B 1 344 ? 17.840 15.922 12.500 1.00 48.45 344 VAL B O 1
ATOM 4748 N N . VAL B 1 345 ? 19.661 16.381 13.758 1.00 56.50 345 VAL B N 1
ATOM 4749 C CA . VAL B 1 345 ? 20.077 17.551 12.982 1.00 53.79 345 VAL B CA 1
ATOM 4750 C C . VAL B 1 345 ? 21.541 17.368 12.585 1.00 59.77 345 VAL B C 1
ATOM 4751 O O . VAL B 1 345 ? 22.409 17.170 13.446 1.00 61.33 345 VAL B O 1
ATOM 4755 N N . ASP B 1 346 ? 21.798 17.379 11.274 1.00 63.08 346 ASP B N 1
ATOM 4756 C CA . ASP B 1 346 ? 23.146 17.298 10.708 1.00 64.17 346 ASP B CA 1
ATOM 4757 C C . ASP B 1 346 ? 23.990 16.226 11.397 1.00 59.95 346 ASP B C 1
ATOM 4758 O O . ASP B 1 346 ? 25.131 16.464 11.799 1.00 60.86 346 ASP B O 1
ATOM 4763 N N . GLY B 1 347 ? 23.416 15.036 11.548 1.00 55.91 347 GLY B N 1
ATOM 4764 C CA . GLY B 1 347 ? 24.148 13.880 12.025 1.00 57.26 347 GLY B CA 1
ATOM 4765 C C . GLY B 1 347 ? 24.257 13.726 13.528 1.00 58.60 347 GLY B C 1
ATOM 4766 O O . GLY B 1 347 ? 25.051 12.894 13.985 1.00 55.40 347 GLY B O 1
ATOM 4767 N N . LEU B 1 348 ? 23.509 14.508 14.310 1.00 54.32 348 LEU B N 1
ATOM 4768 C CA . LEU B 1 348 ? 23.527 14.401 15.762 1.00 55.79 348 LEU B CA 1
ATOM 4769 C C . LEU B 1 348 ? 22.103 14.459 16.295 1.00 51.57 348 LEU B C 1
ATOM 4770 O O . LEU B 1 348 ? 21.192 14.966 15.636 1.00 52.33 348 LEU B O 1
ATOM 4775 N N . ILE B 1 349 ? 21.926 13.931 17.506 1.00 49.86 349 ILE B N 1
ATOM 4776 C CA . ILE B 1 349 ? 20.613 13.873 18.139 1.00 44.00 349 ILE B CA 1
ATOM 4777 C C . ILE B 1 349 ? 20.334 15.212 18.805 1.00 46.70 349 ILE B C 1
ATOM 4778 O O . ILE B 1 349 ? 21.119 15.677 19.639 1.00 46.53 349 ILE B O 1
ATOM 4783 N N . ALA B 1 350 ? 19.207 15.827 18.452 1.00 41.43 350 ALA B N 1
ATOM 4784 C CA . ALA B 1 350 ? 18.772 17.055 19.108 1.00 47.13 350 ALA B CA 1
ATOM 4785 C C . ALA B 1 350 ? 17.707 16.811 20.171 1.00 44.62 350 ALA B C 1
ATOM 4786 O O . ALA B 1 350 ? 17.690 17.489 21.201 1.00 39.71 350 ALA B O 1
ATOM 4788 N N . GLU B 1 351 ? 16.801 15.873 19.930 1.00 42.19 351 GLU B N 1
ATOM 4789 C CA . GLU B 1 351 ? 15.754 15.553 20.876 1.00 39.40 351 GLU B CA 1
ATOM 4790 C C . GLU B 1 351 ? 15.522 14.048 20.849 1.00 42.95 351 GLU B C 1
ATOM 4791 O O . GLU B 1 351 ? 15.499 13.422 19.780 1.00 35.22 351 GLU B O 1
ATOM 4797 N N . ILE B 1 352 ? 15.395 13.474 22.038 1.00 33.43 352 ILE B N 1
ATOM 4798 C CA . ILE B 1 352 ? 14.817 12.158 22.234 1.00 31.59 352 ILE B CA 1
ATOM 4799 C C . ILE B 1 352 ? 13.466 12.375 22.892 1.00 33.71 352 ILE B C 1
ATOM 4800 O O . ILE B 1 352 ? 13.393 12.941 23.989 1.00 35.59 352 ILE B O 1
ATOM 4805 N N . THR B 1 353 ? 12.397 11.967 22.221 1.00 32.86 353 THR B N 1
ATOM 4806 C CA . THR B 1 353 ? 11.089 11.884 22.854 1.00 34.00 353 THR B CA 1
ATOM 4807 C C . THR B 1 353 ? 10.839 10.426 23.206 1.00 36.47 353 THR B C 1
ATOM 4808 O O . THR B 1 353 ? 10.945 9.548 22.341 1.00 33.35 353 THR B O 1
ATOM 4812 N N . THR B 1 354 ? 10.536 10.171 24.480 1.00 32.44 354 THR B N 1
ATOM 4813 C CA . THR B 1 354 ? 10.546 8.832 25.057 1.00 31.15 354 THR B CA 1
ATOM 4814 C C . THR B 1 354 ? 9.152 8.481 25.559 1.00 32.15 354 THR B C 1
ATOM 4815 O O . THR B 1 354 ? 8.603 9.171 26.422 1.00 35.15 354 THR B O 1
ATOM 4819 N N . PHE B 1 355 ? 8.598 7.395 25.041 1.00 31.80 355 PHE B N 1
ATOM 4820 C CA . PHE B 1 355 ? 7.262 6.947 25.387 1.00 31.18 355 PHE B CA 1
ATOM 4821 C C . PHE B 1 355 ? 7.316 5.628 26.137 1.00 34.14 355 PHE B C 1
ATOM 4822 O O . PHE B 1 355 ? 8.299 4.880 26.091 1.00 30.90 355 PHE B O 1
ATOM 4830 N N . ASP B 1 356 ? 6.226 5.364 26.835 1.00 37.47 356 ASP B N 1
ATOM 4831 C CA . ASP B 1 356 ? 6.070 4.138 27.588 1.00 36.76 356 ASP B CA 1
ATOM 4832 C C . ASP B 1 356 ? 5.385 3.130 26.684 1.00 39.66 356 ASP B C 1
ATOM 4833 O O . ASP B 1 356 ? 4.207 3.323 26.348 1.00 41.42 356 ASP B O 1
ATOM 4838 N N . PRO B 1 357 ? 6.058 2.044 26.279 1.00 40.93 357 PRO B N 1
ATOM 4839 C CA . PRO B 1 357 ? 5.424 1.102 25.339 1.00 39.43 357 PRO B CA 1
ATOM 4840 C C . PRO B 1 357 ? 4.171 0.474 25.896 1.00 42.24 357 PRO B C 1
ATOM 4841 O O . PRO B 1 357 ? 3.200 0.281 25.155 1.00 42.42 357 PRO B O 1
ATOM 4845 N N . GLY B 1 358 ? 4.168 0.156 27.198 1.00 46.38 358 GLY B N 1
ATOM 4846 C CA . GLY B 1 358 ? 3.006 -0.431 27.840 1.00 48.76 358 GLY B CA 1
ATOM 4847 C C . GLY B 1 358 ? 1.761 0.428 27.777 1.00 51.33 358 GLY B C 1
ATOM 4848 O O . GLY B 1 358 ? 0.644 -0.105 27.819 1.00 53.50 358 GLY B O 1
ATOM 4849 N N . LEU B 1 359 ? 1.920 1.747 27.680 1.00 44.65 359 LEU B N 1
ATOM 4850 C CA . LEU B 1 359 ? 0.791 2.656 27.536 1.00 44.48 359 LEU B CA 1
ATOM 4851 C C . LEU B 1 359 ? 0.374 2.876 26.081 1.00 48.22 359 LEU B C 1
ATOM 4852 O O . LEU B 1 359 ? -0.589 3.614 25.845 1.00 47.10 359 LEU B O 1
ATOM 4857 N N . LEU B 1 360 ? 1.061 2.262 25.111 1.00 43.89 360 LEU B N 1
ATOM 4858 C CA . LEU B 1 360 ? 0.835 2.458 23.686 1.00 47.08 360 LEU B CA 1
ATOM 4859 C C . LEU B 1 360 ? 0.369 1.169 23.021 1.00 51.76 360 LEU B C 1
ATOM 4860 O O . LEU B 1 360 ? 0.608 0.070 23.539 1.00 51.56 360 LEU B O 1
ATOM 4865 N N . PRO B 1 361 ? -0.270 1.264 21.852 1.00 51.72 361 PRO B N 1
ATOM 4866 C CA . PRO B 1 361 ? -0.640 0.052 21.111 1.00 48.65 361 PRO B CA 1
ATOM 4867 C C . PRO B 1 361 ? 0.529 -0.529 20.339 1.00 47.30 361 PRO B C 1
ATOM 4868 O O . PRO B 1 361 ? 1.474 0.175 19.977 1.00 43.80 361 PRO B O 1
ATOM 4872 N N . GLY B 1 362 ? 0.460 -1.846 20.132 1.00 49.69 362 GLY B N 1
ATOM 4873 C CA . GLY B 1 362 ? 1.075 -2.499 18.985 1.00 50.18 362 GLY B CA 1
ATOM 4874 C C . GLY B 1 362 ? 2.532 -2.901 19.083 1.00 52.80 362 GLY B C 1
ATOM 4875 O O . GLY B 1 362 ? 3.175 -3.093 18.040 1.00 59.38 362 GLY B O 1
ATOM 4876 N N . ILE B 1 363 ? 3.067 -3.070 20.286 1.00 47.49 363 ILE B N 1
ATOM 4877 C CA . ILE B 1 363 ? 4.499 -3.246 20.511 1.00 49.49 363 ILE B CA 1
ATOM 4878 C C . ILE B 1 363 ? 4.731 -4.586 21.206 1.00 46.68 363 ILE B C 1
ATOM 4879 O O . ILE B 1 363 ? 4.132 -4.855 22.255 1.00 45.58 363 ILE B O 1
ATOM 4884 N N . ALA B 1 364 ? 5.614 -5.410 20.642 1.00 40.13 364 ALA B N 1
ATOM 4885 C CA . ALA B 1 364 ? 5.907 -6.698 21.259 1.00 43.97 364 ALA B CA 1
ATOM 4886 C C . ALA B 1 364 ? 6.436 -6.489 22.679 1.00 42.41 364 ALA B C 1
ATOM 4887 O O . ALA B 1 364 ? 7.400 -5.734 22.876 1.00 42.86 364 ALA B O 1
ATOM 4889 N N . PRO B 1 365 ? 5.862 -7.152 23.675 1.00 42.46 365 PRO B N 1
ATOM 4890 C CA . PRO B 1 365 ? 6.199 -6.847 25.074 1.00 41.97 365 PRO B CA 1
ATOM 4891 C C . PRO B 1 365 ? 7.547 -7.406 25.477 1.00 41.94 365 PRO B C 1
ATOM 4892 O O . PRO B 1 365 ? 8.200 -6.872 26.383 1.00 38.09 365 PRO B O 1
ATOM 4896 N N . THR B 1 366 ? 7.962 -8.492 24.815 1.00 40.28 366 THR B N 1
ATOM 4897 C CA . THR B 1 366 ? 9.209 -9.168 25.139 1.00 38.82 366 THR B CA 1
ATOM 4898 C C . THR B 1 366 ? 9.874 -9.614 23.855 1.00 36.34 366 THR B C 1
ATOM 4899 O O . THR B 1 366 ? 9.304 -9.530 22.771 1.00 39.03 366 THR B O 1
ATOM 4903 N N . LEU B 1 367 ? 11.074 -10.155 24.009 1.00 36.53 367 LEU B N 1
ATOM 4904 C CA . LEU B 1 367 ? 11.923 -10.490 22.880 1.00 39.66 367 LEU B CA 1
ATOM 4905 C C . LEU B 1 367 ? 13.013 -11.421 23.385 1.00 35.81 367 LEU B C 1
ATOM 4906 O O . LEU B 1 367 ? 13.472 -11.270 24.522 1.00 37.78 367 LEU B O 1
ATOM 4911 N N . ALA B 1 368 ? 13.422 -12.377 22.555 1.00 32.94 368 ALA B N 1
ATOM 4912 C CA . ALA B 1 368 ? 14.449 -13.335 22.943 1.00 35.75 368 ALA B CA 1
ATOM 4913 C C . ALA B 1 368 ? 15.789 -12.973 22.315 1.00 40.70 368 ALA B C 1
ATOM 4914 O O . ALA B 1 368 ? 15.844 -12.340 21.259 1.00 41.99 368 ALA B O 1
ATOM 4916 N N . GLU B 1 369 ? 16.874 -13.384 22.969 1.00 39.56 369 GLU B N 1
ATOM 4917 C CA . GLU B 1 369 ? 18.212 -13.047 22.476 1.00 40.84 369 GLU B CA 1
ATOM 4918 C C . GLU B 1 369 ? 18.425 -13.635 21.088 1.00 42.56 369 GLU B C 1
ATOM 4919 O O . GLU B 1 369 ? 17.773 -14.611 20.703 1.00 43.95 369 GLU B O 1
#

B-factor: mean 43.55, std 14.43, range [21.56, 115.64]